Protein AF-0000000077553756 (afdb_homodimer)

pLDDT: mean 83.18, std 20.32, range [23.61, 98.69]

Radius of gyration: 22.31 Å; Cα contacts (8 Å, |Δi|>4): 656; chains: 2; bounding box: 44×64×52 Å

InterPro domains:
  IPR000182 GNAT domain [PF00583] (32-148)
  IPR000182 GNAT domain [PS51186] (8-175)
  IPR016181 Acyl-CoA N-acyltransferase [SSF55729] (8-174)
  IPR045141 N-alpha-acetyltransferase 60-like [PTHR14744] (10-168)

Sequence (386 aa):
MGSADFPMIIRPLEIKDVEQIKSLSDTVFPIRYPADYFADCIKSEEYLSLAIFDQLNLLGFIFVIKKYRSPLTPNSSDFEELAQAKEYRPPYISTIGIRPSHQGRGLGAFLISQAKHILFLNDDPKFIYLHVMTANENAIRFYERIGFQKYRKVKNYYQGCSIYPDAYIMIKPFKKRENIDINELKSNKENWIMGSADFPMIIRPLEIKDVEQIKSLSDTVFPIRYPADYFADCIKSEEYLSLAIFDQLNLLGFIFVIKKYRSPLTPNSSDFEELAQAKEYRPPYISTIGIRPSHQGRGLGAFLISQAKHILFLNDDPKFIYLHVMTANENAIRFYERIGFQKYRKVKNYYQGCSIYPDAYIMIKPFKKRENIDINELKSNKENWI

Foldseek 3Di:
DPPQQPPKDKDFDDLVCLVLVQVQCVVFPLDHDDSVVVNVQSPDPQKTKMFMGGPDHTFKMWIKRLFAQDPDDCPQPVCNVVNPPNPGGHMETPDIGGRPVCPPVCRRVVNVVVVVVVSVVVDDHFKYKYKDQPPPVVVVVVCVVSAKDFDDKDPQCQPPRDPRRIITIIMHGDDPPPPPVPVVVVVVVVVVD/DPPQQPPKDKDFDDLVCLVLVQVQCVVFPLDHDDSVVVNVQSPDPQKTKMFMGGPPHTFKMWIKRLFAQDPDDCPQPVCNVVNPPNPGGHMETPDIGGRPVCPPVCRRVVNVVVVVVVSVVVDDHFKYKYKDQPPPVVVVVVCVVSAKDFDDKDPQCQPPRDPRRIITIIMHGDPPPPPPVPVVVVVVVVVVD

Secondary structure (DSSP, 8-state):
--GGG-SEEEE---GGGHHHHHHHHHHH-SS---HHHHHHHHH-TTEEEEEEE-SSSEEEEEEEESS------TT-STTHHHHT-TT----EEEEEEE-GGGTTSSHHHHHHHHHHHHHHHH---SEEEEEEETT-HHHHHHHHHTT-EEEEEETTTTTTT-SS--EEEEEEE--------HHHHHHHTTTT-/--GGG-SEEEE---GGGHHHHHHHHHHH-SS---HHHHHHHHH-TTEEEEEEE-SSSEEEEEEEESS------TT-STTHHHHT-TT----EEEEEEE-GGGTTSSHHHHHHHHHHHHHHHH---SEEEEEEETT-HHHHHHHHHTT-EEEEEETTTTTTT-SS--EEEEEEE--------HHHHHHTTTTT-

Organism: Bursaphelenchus xylophilus (NCBI:txid6326)

Structure (mmCIF, N/CA/C/O backbone):
data_AF-0000000077553756-model_v1
#
loop_
_entity.id
_entity.type
_entity.pdbx_description
1 polymer 'N-alpha-acetyltransferase 60'
#
loop_
_atom_site.group_PDB
_atom_site.id
_atom_site.type_symbol
_atom_site.label_atom_id
_atom_site.label_alt_id
_atom_site.label_comp_id
_atom_site.label_asym_id
_atom_site.label_entity_id
_atom_site.label_seq_id
_atom_site.pdbx_PDB_ins_code
_atom_site.Cartn_x
_atom_site.Cartn_y
_atom_site.Cartn_z
_atom_site.occupancy
_atom_site.B_iso_or_equiv
_atom_site.auth_seq_id
_atom_site.auth_comp_id
_atom_site.auth_asym_id
_atom_site.auth_atom_id
_atom_site.pdbx_PDB_model_num
ATOM 1 N N . MET A 1 1 ? -9.141 -1.055 17.453 1 28.28 1 MET A N 1
ATOM 2 C CA . MET A 1 1 ? -8.086 -1.749 16.719 1 28.28 1 MET A CA 1
ATOM 3 C C . MET A 1 1 ? -7.078 -0.759 16.156 1 28.28 1 MET A C 1
ATOM 5 O O . MET A 1 1 ? -7.297 -0.187 15.086 1 28.28 1 MET A O 1
ATOM 9 N N . GLY A 1 2 ? -6.539 0.175 16.969 1 43.72 2 GLY A N 1
ATOM 10 C CA . GLY 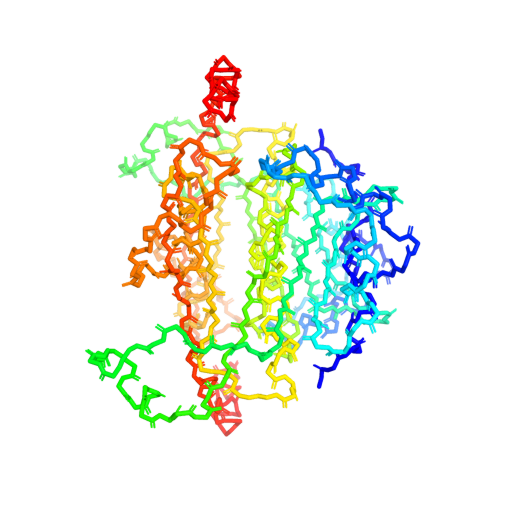A 1 2 ? -5.734 1.204 17.609 1 43.72 2 GLY A CA 1
ATOM 11 C C . GLY A 1 2 ? -4.254 1.079 17.312 1 43.72 2 GLY A C 1
ATOM 12 O O . GLY A 1 2 ? -3.842 0.181 16.578 1 43.72 2 GLY A O 1
ATOM 13 N N . SER A 1 3 ? -3.314 1.636 18.031 1 58.66 3 SER A N 1
ATOM 14 C CA . SER A 1 3 ? -1.871 1.568 18.234 1 58.66 3 SER A CA 1
ATOM 15 C C . SER A 1 3 ? -1.388 0.123 18.281 1 58.66 3 SER A C 1
ATOM 17 O O . SER A 1 3 ? -0.186 -0.139 18.188 1 58.66 3 SER A O 1
ATOM 19 N N . ALA A 1 4 ? -2.422 -0.926 18.078 1 63.69 4 ALA A N 1
ATOM 20 C CA . ALA A 1 4 ? -2.006 -2.244 18.547 1 63.69 4 ALA A CA 1
ATOM 21 C C . ALA A 1 4 ? -1.317 -3.035 17.438 1 63.69 4 ALA A C 1
ATOM 23 O O . ALA A 1 4 ? -0.572 -3.979 17.719 1 63.69 4 ALA A O 1
ATOM 24 N N . ASP A 1 5 ? -1.387 -2.607 16.188 1 86.75 5 ASP A N 1
ATOM 25 C CA . ASP A 1 5 ? -0.789 -3.371 15.102 1 86.75 5 ASP A CA 1
ATOM 26 C C . ASP A 1 5 ? 0.667 -2.965 14.875 1 86.75 5 ASP A C 1
ATOM 28 O O . ASP A 1 5 ? 1.41 -3.656 14.18 1 86.75 5 ASP A O 1
ATOM 32 N N . PHE A 1 6 ? 0.958 -2.01 15.672 1 91.5 6 PHE A N 1
ATOM 33 C CA . PHE A 1 6 ? 2.293 -1.498 15.383 1 91.5 6 PHE A CA 1
ATOM 34 C C . PHE A 1 6 ? 3.271 -1.885 16.484 1 91.5 6 PHE A C 1
ATOM 36 O O . PHE A 1 6 ? 2.891 -1.996 17.641 1 91.5 6 PHE A O 1
ATOM 43 N N . PRO A 1 7 ? 4.398 -2.107 16.156 1 95.25 7 PRO A N 1
ATOM 44 C CA . PRO A 1 7 ? 5.012 -2 14.836 1 95.25 7 PRO A CA 1
ATOM 45 C C . PRO A 1 7 ? 4.613 -3.146 13.906 1 95.25 7 PRO A C 1
ATOM 47 O O . PRO A 1 7 ? 4.359 -4.262 14.367 1 95.25 7 PRO A O 1
ATOM 50 N N . MET A 1 8 ? 4.504 -2.857 12.617 1 96.88 8 MET A N 1
ATOM 51 C CA . MET A 1 8 ? 4.359 -3.871 11.57 1 96.88 8 MET A CA 1
ATOM 52 C C . MET A 1 8 ? 5.703 -4.176 10.914 1 96.88 8 MET A C 1
ATOM 54 O O . MET A 1 8 ? 6.496 -3.266 10.664 1 96.88 8 MET A O 1
ATOM 58 N N . ILE A 1 9 ? 5.93 -5.406 10.664 1 97 9 ILE A N 1
ATOM 59 C CA . ILE A 1 9 ? 7.191 -5.828 10.07 1 97 9 ILE A CA 1
ATOM 60 C C . ILE A 1 9 ? 6.922 -6.535 8.742 1 97 9 ILE A C 1
ATOM 62 O O . ILE A 1 9 ? 6.102 -7.453 8.68 1 97 9 ILE A O 1
ATOM 66 N N . ILE A 1 10 ? 7.527 -6.105 7.723 1 97.31 10 ILE A N 1
ATOM 67 C CA . ILE A 1 10 ? 7.484 -6.758 6.422 1 97.31 10 ILE A CA 1
ATOM 68 C C . ILE A 1 10 ? 8.828 -7.418 6.133 1 97.31 10 ILE A C 1
ATOM 70 O O . ILE A 1 10 ? 9.875 -6.762 6.168 1 97.31 10 ILE A O 1
ATOM 74 N N . ARG A 1 11 ? 8.812 -8.641 5.883 1 96.75 11 ARG A N 1
ATOM 75 C CA . ARG A 1 11 ? 10.047 -9.383 5.629 1 96.75 11 ARG A CA 1
ATOM 76 C C . ARG A 1 11 ? 9.766 -10.664 4.852 1 96.75 11 ARG A C 1
ATOM 78 O O . ARG A 1 11 ? 8.617 -11.117 4.789 1 96.75 11 ARG A O 1
ATOM 85 N N . PRO A 1 12 ? 10.812 -11.211 4.227 1 97.12 12 PRO A N 1
ATOM 86 C CA . PRO A 1 12 ? 10.641 -12.547 3.637 1 97.12 12 PRO A CA 1
ATOM 87 C C . PRO A 1 12 ? 10.203 -13.594 4.656 1 97.12 12 PRO A C 1
ATOM 89 O O . PRO A 1 12 ? 10.508 -13.461 5.848 1 97.12 12 PRO A O 1
ATOM 92 N N . LEU A 1 13 ? 9.492 -14.578 4.172 1 97.88 13 LEU A N 1
ATOM 93 C CA . LEU A 1 13 ? 9.047 -15.672 5.027 1 97.88 13 LEU A CA 1
ATOM 94 C C . LEU A 1 13 ? 10.211 -16.609 5.359 1 97.88 13 LEU A C 1
ATOM 96 O O . LEU A 1 13 ? 11.141 -16.766 4.562 1 97.88 13 LEU A O 1
ATOM 100 N N . GLU A 1 14 ? 10.164 -17.172 6.496 1 97.5 14 GLU A N 1
ATOM 101 C CA . GLU A 1 14 ? 11.117 -18.172 6.973 1 97.5 14 GLU A CA 1
ATOM 102 C C . GLU A 1 14 ? 10.406 -19.453 7.379 1 97.5 14 GLU A C 1
ATOM 104 O O . GLU A 1 14 ? 9.188 -19.469 7.59 1 97.5 14 GLU A O 1
ATOM 109 N N . ILE A 1 15 ? 11.172 -20.469 7.551 1 98.12 15 ILE A N 1
ATOM 110 C CA . ILE A 1 15 ? 10.609 -21.766 7.863 1 98.12 15 ILE A CA 1
ATOM 111 C C . ILE A 1 15 ? 9.828 -21.703 9.18 1 98.12 15 ILE A C 1
ATOM 113 O O . ILE A 1 15 ? 8.797 -22.359 9.336 1 98.12 15 ILE A O 1
ATOM 117 N N . LYS A 1 16 ? 10.203 -20.891 10.109 1 97.56 16 LYS A N 1
ATOM 118 C CA . LYS A 1 16 ? 9.555 -20.781 11.406 1 97.56 16 LYS A CA 1
ATOM 119 C C . LYS A 1 16 ? 8.156 -20.188 11.273 1 97.56 16 LYS A C 1
ATOM 121 O O . LYS A 1 16 ? 7.363 -20.234 12.219 1 97.56 16 LYS A O 1
ATOM 126 N N . ASP A 1 17 ? 7.828 -19.641 10.109 1 97.94 17 ASP A N 1
ATOM 127 C CA . ASP A 1 17 ? 6.547 -18.984 9.906 1 97.94 17 ASP A CA 1
ATOM 128 C C . ASP A 1 17 ? 5.5 -19.953 9.383 1 97.94 17 ASP A C 1
ATOM 130 O O . ASP A 1 17 ? 4.324 -19.594 9.258 1 97.94 17 ASP A O 1
ATOM 134 N N . VAL A 1 18 ? 5.855 -21.156 9.07 1 98.25 18 VAL A N 1
ATOM 135 C CA . VAL A 1 18 ? 5.043 -22.094 8.297 1 98.25 18 VAL A CA 1
ATOM 136 C C . VAL A 1 18 ? 3.727 -22.344 9.023 1 98.25 18 VAL A C 1
ATOM 138 O O . VAL A 1 18 ? 2.66 -22.375 8.406 1 98.25 18 VAL A O 1
ATOM 141 N N . GLU A 1 19 ? 3.773 -22.484 10.312 1 97.31 19 GLU A N 1
ATOM 142 C CA . GLU A 1 19 ? 2.559 -22.797 11.055 1 97.31 19 GLU A CA 1
ATOM 143 C C . GLU A 1 19 ? 1.556 -21.656 10.984 1 97.31 19 GLU A C 1
ATOM 145 O O . GLU A 1 19 ? 0.354 -21.875 10.828 1 97.31 19 GLU A O 1
ATOM 150 N N . GLN A 1 20 ? 2.012 -20.453 11.156 1 97.94 20 GLN A N 1
ATOM 151 C CA . GLN A 1 20 ? 1.122 -19.312 11.055 1 97.94 20 GLN A CA 1
ATOM 152 C C . GLN A 1 20 ? 0.555 -19.172 9.648 1 97.94 20 GLN A C 1
ATOM 154 O O . GLN A 1 20 ? -0.609 -18.797 9.477 1 97.94 20 GLN A O 1
ATOM 159 N N . ILE A 1 21 ? 1.366 -19.469 8.641 1 98.19 21 ILE A N 1
ATOM 160 C CA . ILE A 1 21 ? 0.914 -19.422 7.258 1 98.19 21 ILE A CA 1
ATOM 161 C C . ILE A 1 21 ? -0.203 -20.438 7.035 1 98.19 21 ILE A C 1
ATOM 163 O O . ILE A 1 21 ? -1.241 -20.109 6.453 1 98.19 21 ILE A O 1
ATOM 167 N N . LYS A 1 22 ? 0.059 -21.625 7.5 1 97.56 22 LYS A N 1
ATOM 168 C CA . LYS A 1 22 ? -0.935 -22.688 7.359 1 97.56 22 LYS A CA 1
ATOM 169 C C . LYS A 1 22 ? -2.254 -22.297 8.016 1 97.56 22 LYS A C 1
ATOM 171 O O . LYS A 1 22 ? -3.322 -22.453 7.426 1 97.56 22 LYS A O 1
ATOM 176 N N . SER A 1 23 ? -2.15 -21.812 9.211 1 96.75 23 SER A N 1
ATOM 177 C CA . SER A 1 23 ? -3.34 -21.406 9.945 1 96.75 23 SER A CA 1
ATOM 178 C C . SER A 1 23 ? -4.109 -20.328 9.195 1 96.75 23 SER A C 1
ATOM 180 O O . SER A 1 23 ? -5.332 -20.406 9.062 1 96.75 23 SER A O 1
ATOM 182 N N . LEU A 1 24 ? -3.424 -19.344 8.695 1 97.31 24 LEU A N 1
ATOM 183 C CA . LEU A 1 24 ? -4.066 -18.266 7.949 1 97.31 24 LEU A CA 1
ATOM 184 C C . LEU A 1 24 ? -4.656 -18.781 6.641 1 97.31 24 LEU A C 1
ATOM 186 O O . LEU A 1 24 ? -5.785 -18.438 6.285 1 97.31 24 LEU A O 1
ATOM 190 N N . SER A 1 25 ? -3.879 -19.578 5.941 1 95.56 25 SER A N 1
ATOM 191 C CA . SER A 1 25 ? -4.348 -20.141 4.676 1 95.56 25 SER A CA 1
ATOM 192 C C . SER A 1 25 ? -5.645 -20.922 4.863 1 95.56 25 SER A C 1
ATOM 194 O O . SER A 1 25 ? -6.562 -20.812 4.047 1 95.56 25 SER A O 1
ATOM 196 N N . ASP A 1 26 ? -5.75 -21.641 5.961 1 94.5 26 ASP A N 1
ATOM 197 C CA . ASP A 1 26 ? -6.941 -22.422 6.266 1 94.5 26 ASP A CA 1
ATOM 198 C C . ASP A 1 26 ? -8.148 -21.516 6.488 1 94.5 26 ASP A C 1
ATOM 200 O O . ASP A 1 26 ? -9.289 -21.938 6.277 1 94.5 26 ASP A O 1
ATOM 204 N N . THR A 1 27 ? -7.879 -20.344 6.906 1 92.62 27 THR A N 1
ATOM 205 C CA . THR A 1 27 ? -8.938 -19.391 7.207 1 92.62 27 THR A CA 1
ATOM 206 C C . THR A 1 27 ? -9.391 -18.672 5.941 1 92.62 27 THR A C 1
ATOM 208 O O . THR A 1 27 ? -10.586 -18.422 5.762 1 92.62 27 THR A O 1
ATOM 211 N N . VAL A 1 28 ? -8.492 -18.438 5 1 92.06 28 VAL A N 1
ATOM 212 C CA . VAL A 1 28 ? -8.82 -17.469 3.949 1 92.06 28 VAL A CA 1
ATOM 213 C C . VAL A 1 28 ? -8.992 -18.203 2.619 1 92.06 28 VAL A C 1
ATOM 215 O O . VAL A 1 28 ? -9.602 -17.672 1.688 1 92.06 28 VAL A O 1
ATOM 218 N N . PHE A 1 29 ? -8.438 -19.375 2.492 1 87.88 29 PHE A N 1
ATOM 219 C CA . PHE A 1 29 ? -8.523 -20.094 1.221 1 87.88 29 PHE A CA 1
ATOM 220 C C . PHE A 1 29 ? -9.555 -21.203 1.29 1 87.88 29 PHE A C 1
ATOM 222 O O . PHE A 1 29 ? -9.703 -21.859 2.326 1 87.88 29 PHE A O 1
ATOM 229 N N . PRO A 1 30 ? -10.141 -21.422 0.174 1 80.19 30 PRO A N 1
ATOM 230 C CA . PRO A 1 30 ? -11.094 -22.531 0.132 1 80.19 30 PRO A CA 1
ATOM 231 C C . PRO A 1 30 ? -10.398 -23.891 0.057 1 80.19 30 PRO A C 1
ATOM 233 O O . PRO A 1 30 ? -11.008 -24.922 0.378 1 80.19 30 PRO A O 1
ATOM 236 N N . ILE A 1 31 ? -9.258 -23.906 -0.399 1 78.62 31 ILE A N 1
ATOM 237 C CA . ILE A 1 31 ? -8.469 -25.125 -0.526 1 78.62 31 ILE A CA 1
ATOM 238 C C . ILE A 1 31 ? -7.477 -25.219 0.632 1 78.62 31 ILE A C 1
ATOM 240 O O . ILE A 1 31 ? -6.848 -24.234 1.007 1 78.62 31 ILE A O 1
ATOM 244 N N . ARG A 1 32 ? -7.312 -26.406 1.121 1 85.88 32 ARG A N 1
ATOM 245 C CA . ARG A 1 32 ? -6.371 -26.641 2.211 1 85.88 32 ARG A CA 1
ATOM 246 C C . ARG A 1 32 ? -5.016 -27.094 1.676 1 85.88 32 ARG A C 1
ATOM 248 O O . ARG A 1 32 ? -4.938 -28.062 0.917 1 85.88 32 ARG A O 1
ATOM 255 N N . TYR A 1 33 ? -4.062 -26.422 2.066 1 89.44 33 TYR A N 1
ATOM 256 C CA . TYR A 1 33 ? -2.691 -26.766 1.716 1 89.44 33 TYR A CA 1
ATOM 257 C C . TYR A 1 33 ? -1.971 -27.406 2.898 1 89.44 33 TYR A C 1
ATOM 259 O O . TYR A 1 33 ? -2.139 -26.969 4.043 1 89.44 33 TYR A O 1
ATOM 267 N N . PRO A 1 34 ? -1.256 -28.422 2.672 1 92.19 34 PRO A N 1
ATOM 268 C CA . PRO A 1 34 ? -0.443 -28.969 3.766 1 92.19 34 PRO A CA 1
ATOM 269 C C . PRO A 1 34 ? 0.722 -28.062 4.141 1 92.19 34 PRO A C 1
ATOM 271 O O . PRO A 1 34 ? 1.168 -27.25 3.322 1 92.19 34 PRO A O 1
ATOM 274 N N . ALA A 1 35 ? 1.219 -28.203 5.352 1 94.5 35 ALA A N 1
ATOM 275 C CA . ALA A 1 35 ? 2.324 -27.391 5.852 1 94.5 35 ALA A CA 1
ATOM 276 C C . ALA A 1 35 ? 3.566 -27.562 4.984 1 94.5 35 ALA A C 1
ATOM 278 O O . ALA A 1 35 ? 4.309 -26.609 4.754 1 94.5 35 ALA A O 1
ATOM 279 N N . ASP A 1 36 ? 3.766 -28.672 4.484 1 96.25 36 ASP A N 1
ATOM 280 C CA . ASP A 1 36 ? 4.945 -28.984 3.68 1 96.25 36 ASP A CA 1
ATOM 281 C C . ASP A 1 36 ? 4.949 -28.172 2.387 1 96.25 36 ASP A C 1
ATOM 283 O O . ASP A 1 36 ? 6.016 -27.812 1.875 1 96.25 36 ASP A O 1
ATOM 287 N N . TYR A 1 37 ? 3.809 -27.906 1.949 1 95.06 37 TYR A N 1
ATOM 288 C CA . TYR A 1 37 ? 3.701 -27.094 0.749 1 95.06 37 TYR A CA 1
ATOM 289 C C . TYR A 1 37 ? 4.367 -25.734 0.953 1 95.06 37 TYR A C 1
ATOM 291 O O . TYR A 1 37 ? 5.207 -25.328 0.148 1 95.06 37 TYR A O 1
ATOM 299 N N . PHE A 1 38 ? 4.047 -25.125 2.02 1 97.38 38 PHE A N 1
ATOM 300 C CA . PHE A 1 38 ? 4.57 -23.781 2.303 1 97.38 38 PHE A CA 1
ATOM 301 C C . PHE A 1 38 ? 6.055 -23.859 2.643 1 97.38 38 PHE A C 1
ATOM 303 O O . PHE A 1 38 ? 6.828 -22.984 2.25 1 97.38 38 PHE A O 1
ATOM 310 N N . ALA A 1 39 ? 6.434 -24.859 3.314 1 98 39 ALA A N 1
ATOM 311 C CA . ALA A 1 39 ? 7.852 -25.047 3.615 1 98 39 ALA A CA 1
ATOM 312 C C . ALA A 1 39 ? 8.664 -25.188 2.334 1 98 39 ALA A C 1
ATOM 314 O O . ALA A 1 39 ? 9.734 -24.594 2.203 1 98 39 ALA A O 1
ATOM 315 N N . ASP A 1 40 ? 8.156 -25.938 1.432 1 97.62 40 ASP A N 1
ATOM 316 C CA . ASP A 1 40 ? 8.828 -26.156 0.151 1 97.62 40 ASP A CA 1
ATOM 317 C C . ASP A 1 40 ? 8.914 -24.859 -0.644 1 97.62 40 ASP A C 1
ATOM 319 O O . ASP A 1 40 ? 9.945 -24.578 -1.265 1 97.62 40 ASP A O 1
ATOM 323 N N . CYS A 1 41 ? 7.887 -24.109 -0.618 1 97.31 41 CYS A N 1
ATOM 324 C CA . CYS A 1 41 ? 7.883 -22.828 -1.305 1 97.31 41 CYS A CA 1
ATOM 325 C C . CYS A 1 41 ? 8.945 -21.906 -0.732 1 97.31 41 CYS A C 1
ATOM 327 O O . CYS A 1 41 ? 9.656 -21.219 -1.48 1 97.31 41 CYS A O 1
ATOM 329 N N . ILE A 1 42 ? 9.078 -21.875 0.57 1 97.81 42 ILE A N 1
ATOM 330 C CA . ILE A 1 42 ? 10.008 -20.984 1.258 1 97.81 42 ILE A CA 1
ATOM 331 C C . ILE A 1 42 ? 11.445 -21.375 0.918 1 97.81 42 ILE A C 1
ATOM 333 O O . ILE A 1 42 ? 12.305 -20.516 0.718 1 97.81 42 ILE A O 1
ATOM 337 N N . LYS A 1 43 ? 11.672 -22.641 0.751 1 97 43 LYS A N 1
ATOM 338 C CA . LYS A 1 43 ? 13.016 -23.156 0.511 1 97 43 LYS A CA 1
ATOM 339 C C . LYS A 1 43 ? 13.406 -23 -0.957 1 97 43 LYS A C 1
ATOM 341 O O . LYS A 1 43 ? 14.594 -23 -1.292 1 97 43 LYS A O 1
ATOM 346 N N . SER A 1 44 ? 12.484 -22.922 -1.765 1 96.88 44 SER A N 1
ATOM 347 C CA . SER A 1 44 ? 12.727 -22.922 -3.203 1 96.88 44 SER A CA 1
ATOM 348 C C . SER A 1 44 ? 13.227 -21.562 -3.686 1 96.88 44 SER A C 1
ATOM 350 O O . SER A 1 44 ? 12.641 -20.531 -3.352 1 96.88 44 SER A O 1
ATOM 352 N N . GLU A 1 45 ? 14.141 -21.531 -4.516 1 94.44 45 GLU A N 1
ATOM 353 C CA . GLU A 1 45 ? 14.656 -20.297 -5.109 1 94.44 45 GLU A CA 1
ATOM 354 C C . GLU A 1 45 ? 13.734 -19.797 -6.211 1 94.44 45 GLU A C 1
ATOM 356 O O . GLU A 1 45 ? 13.867 -18.641 -6.656 1 94.44 45 GLU A O 1
ATOM 361 N N . GLU A 1 46 ? 12.875 -20.609 -6.594 1 96 46 GLU A N 1
ATOM 362 C CA . GLU A 1 46 ? 11.938 -20.234 -7.648 1 96 46 GLU A CA 1
ATOM 363 C C . GLU A 1 46 ? 10.867 -19.281 -7.121 1 96 46 GLU A C 1
ATOM 365 O O . GLU A 1 46 ? 10.211 -18.578 -7.898 1 96 46 GLU A O 1
ATOM 370 N N . TYR A 1 47 ? 10.766 -19.344 -5.809 1 97.19 47 TYR A N 1
ATOM 371 C CA . TYR A 1 47 ? 9.711 -18.547 -5.195 1 97.19 47 TYR A CA 1
ATOM 372 C C . TYR A 1 47 ? 10.273 -17.281 -4.562 1 97.19 47 TYR A C 1
ATOM 374 O O . TYR A 1 47 ? 11.398 -17.281 -4.055 1 97.19 47 TYR A O 1
ATOM 382 N N . LEU A 1 48 ? 9.469 -16.281 -4.684 1 96.31 48 LEU A N 1
ATOM 383 C CA . LEU A 1 48 ? 9.57 -15.086 -3.85 1 96.31 48 LEU A CA 1
ATOM 384 C C . LEU A 1 48 ? 8.445 -15.047 -2.822 1 96.31 48 LEU A C 1
ATOM 386 O O . LEU A 1 48 ? 7.285 -15.297 -3.154 1 96.31 48 LEU A O 1
ATOM 390 N N . SER A 1 49 ? 8.812 -14.812 -1.555 1 98 49 SER A N 1
ATOM 391 C CA . SER A 1 49 ? 7.789 -14.742 -0.521 1 98 49 SER A CA 1
ATOM 392 C C . SER A 1 49 ? 7.996 -13.523 0.379 1 98 49 SER A C 1
ATOM 394 O O . SER A 1 49 ? 9.133 -13.164 0.687 1 98 49 SER A O 1
ATOM 396 N N . LEU A 1 50 ? 6.938 -12.898 0.784 1 97.94 50 LEU A N 1
ATOM 397 C CA . LEU A 1 50 ? 6.902 -11.773 1.716 1 97.94 50 LEU A CA 1
ATOM 398 C C . LEU A 1 50 ? 5.727 -11.906 2.678 1 97.94 50 LEU A C 1
ATOM 400 O O . LEU A 1 50 ? 4.699 -12.484 2.332 1 97.94 50 LEU A O 1
ATOM 404 N N . ALA A 1 51 ? 5.945 -11.32 3.828 1 98.38 51 ALA A N 1
ATOM 405 C CA . ALA A 1 51 ? 4.879 -11.344 4.828 1 98.38 51 ALA A CA 1
ATOM 406 C C . ALA A 1 51 ? 4.852 -10.039 5.625 1 98.38 51 ALA A C 1
ATOM 408 O O . ALA A 1 51 ? 5.84 -9.305 5.656 1 98.38 51 ALA A O 1
ATOM 409 N N . ILE A 1 52 ? 3.736 -9.758 6.172 1 98.25 52 ILE A N 1
ATOM 410 C CA . ILE A 1 52 ? 3.529 -8.664 7.113 1 98.25 52 ILE A CA 1
ATOM 411 C C . ILE A 1 52 ? 3.113 -9.219 8.469 1 98.25 52 ILE A C 1
ATOM 413 O O . ILE A 1 52 ? 2.201 -10.047 8.562 1 98.25 52 ILE A O 1
ATOM 417 N N . PHE A 1 53 ? 3.816 -8.766 9.469 1 97.88 53 PHE A N 1
ATOM 418 C CA . PHE A 1 53 ? 3.545 -9.188 10.836 1 97.88 53 PHE A CA 1
ATOM 419 C C . PHE A 1 53 ? 3.213 -7.984 11.719 1 97.88 53 PHE A C 1
ATOM 421 O O . PHE A 1 53 ? 3.719 -6.887 11.484 1 97.88 53 PHE A O 1
ATOM 428 N N . ASP A 1 54 ? 2.332 -8.195 12.625 1 94.12 54 ASP A N 1
ATOM 429 C CA . ASP A 1 54 ? 2.398 -7.316 13.789 1 94.12 54 ASP A CA 1
ATOM 430 C C . ASP A 1 54 ? 3.338 -7.879 14.852 1 94.12 54 ASP A C 1
ATOM 432 O O . ASP A 1 54 ? 4.285 -8.602 14.531 1 94.12 54 ASP A O 1
ATOM 436 N N . GLN A 1 55 ? 3.291 -7.488 16.062 1 86.12 55 GLN A N 1
ATOM 437 C CA . GLN A 1 55 ? 4.242 -7.902 17.094 1 86.12 55 GLN A CA 1
ATOM 438 C C . GLN A 1 55 ? 4.227 -9.422 17.281 1 86.12 55 GLN A C 1
ATOM 440 O O . GLN A 1 55 ? 5.273 -10.039 17.469 1 86.12 55 GLN A O 1
ATOM 445 N N . LEU A 1 56 ? 3.15 -10.109 16.969 1 86.19 56 LEU A N 1
ATOM 446 C CA . LEU A 1 56 ? 3.051 -11.516 17.328 1 86.19 56 LEU A CA 1
ATOM 447 C C . LEU A 1 56 ? 2.441 -12.328 16.188 1 86.19 56 LEU A C 1
ATOM 449 O O . LEU A 1 56 ? 2.691 -13.531 16.078 1 86.19 56 LEU A O 1
ATOM 453 N N . ASN A 1 57 ? 1.785 -11.68 15.359 1 94.44 57 ASN A N 1
ATOM 454 C CA . ASN A 1 57 ? 0.923 -12.445 14.461 1 94.44 57 ASN A CA 1
ATOM 455 C C . ASN A 1 57 ? 1.224 -12.133 12.992 1 94.44 57 ASN A C 1
ATOM 457 O O . ASN A 1 57 ? 1.525 -10.984 12.648 1 94.44 57 ASN A O 1
ATOM 461 N N . LEU A 1 58 ? 1.078 -13.18 12.242 1 98 58 LEU A N 1
ATOM 462 C CA . LEU A 1 58 ? 1.07 -13.008 10.789 1 98 58 LEU A CA 1
ATOM 463 C C . LEU A 1 58 ? -0.224 -12.344 10.328 1 98 58 LEU A C 1
ATOM 465 O O . LEU A 1 58 ? -1.316 -12.844 10.602 1 98 58 LEU A O 1
ATOM 469 N N . LEU A 1 59 ? -0.1 -11.211 9.648 1 98.06 59 LEU A N 1
ATOM 470 C CA . LEU A 1 59 ? -1.268 -10.484 9.164 1 98.06 59 LEU A CA 1
ATOM 471 C C . LEU A 1 59 ? -1.571 -10.844 7.715 1 98.06 59 LEU A C 1
ATOM 473 O O . LEU A 1 59 ? -2.723 -10.773 7.281 1 98.06 59 LEU A O 1
ATOM 477 N N . GLY A 1 60 ? -0.577 -11.172 6.977 1 98.56 60 GLY A N 1
ATOM 478 C CA . GLY A 1 60 ? -0.723 -11.531 5.574 1 98.56 60 GLY A CA 1
ATOM 479 C C . GLY A 1 60 ? 0.575 -11.992 4.941 1 98.56 60 GLY A C 1
ATOM 480 O O . GLY A 1 60 ? 1.652 -11.797 5.504 1 98.56 60 GLY A O 1
ATOM 481 N N . PHE A 1 61 ? 0.448 -12.625 3.76 1 98.69 61 PHE A N 1
ATOM 482 C CA . PHE A 1 61 ? 1.617 -13.133 3.055 1 98.69 61 PHE A CA 1
ATOM 483 C C . PHE A 1 61 ? 1.345 -13.242 1.56 1 98.69 61 PHE A C 1
ATOM 485 O O . PHE A 1 61 ? 0.194 -13.164 1.126 1 98.69 61 PHE A O 1
ATOM 492 N N . ILE A 1 62 ? 2.443 -13.406 0.798 1 98.56 62 ILE A N 1
ATOM 493 C CA . ILE A 1 62 ? 2.348 -13.641 -0.639 1 98.56 62 ILE A CA 1
ATOM 494 C C . ILE A 1 62 ? 3.451 -14.602 -1.078 1 98.56 62 ILE A C 1
ATOM 496 O O . ILE A 1 62 ? 4.578 -14.523 -0.585 1 98.56 62 ILE A O 1
ATOM 500 N N . PHE A 1 63 ? 3.123 -15.5 -1.899 1 98.38 63 PHE A N 1
ATOM 501 C CA . PHE A 1 63 ? 4.07 -16.328 -2.646 1 98.38 63 PHE A CA 1
ATOM 502 C C . PHE A 1 63 ? 3.965 -16.047 -4.141 1 98.38 63 PHE A C 1
ATOM 504 O O . PHE A 1 63 ? 2.869 -16.047 -4.703 1 98.38 63 PHE A O 1
ATOM 511 N N . VAL A 1 64 ? 5.086 -15.812 -4.777 1 98.12 64 VAL A N 1
ATOM 512 C CA . VAL A 1 64 ? 5.172 -15.547 -6.211 1 98.12 64 VAL A CA 1
ATOM 513 C C . VAL A 1 64 ? 6.184 -16.5 -6.852 1 98.12 64 VAL A C 1
ATOM 515 O O . VAL A 1 64 ? 7.312 -16.625 -6.375 1 98.12 64 VAL A O 1
ATOM 518 N N . ILE A 1 65 ? 5.785 -17.219 -7.871 1 97.81 65 ILE A N 1
ATOM 519 C CA . ILE A 1 65 ? 6.746 -17.922 -8.703 1 97.81 65 ILE A CA 1
ATOM 520 C C . ILE A 1 65 ? 7.43 -16.953 -9.656 1 97.81 65 ILE A C 1
ATOM 522 O O . ILE A 1 65 ? 6.77 -16.312 -10.477 1 97.81 65 ILE A O 1
ATOM 526 N N . LYS A 1 66 ? 8.68 -16.859 -9.609 1 96.5 66 LYS A N 1
ATOM 527 C CA . LYS A 1 66 ? 9.422 -15.836 -10.328 1 96.5 66 LYS A CA 1
ATOM 528 C C . LYS A 1 66 ? 9.297 -16.016 -11.836 1 96.5 66 LYS A C 1
ATOM 530 O O . LYS A 1 66 ? 9.133 -15.047 -12.57 1 96.5 66 LYS A O 1
ATOM 535 N N . LYS A 1 67 ? 9.398 -17.188 -12.266 1 94.56 67 LYS A N 1
ATOM 536 C CA . LYS A 1 67 ? 9.273 -17.562 -13.672 1 94.56 67 LYS A CA 1
ATOM 537 C C . LYS A 1 67 ? 8.32 -18.734 -13.844 1 94.56 67 LYS A C 1
ATOM 539 O O . LYS A 1 67 ? 8.633 -19.859 -13.422 1 94.56 67 LYS A O 1
ATOM 544 N N . TYR A 1 68 ? 7.215 -18.438 -14.445 1 94.25 68 TYR A N 1
ATOM 545 C CA . TYR A 1 68 ? 6.195 -19.469 -14.641 1 94.25 68 TYR A CA 1
ATOM 546 C C . TYR A 1 68 ? 5.75 -19.516 -16.094 1 94.25 68 TYR A C 1
ATOM 548 O O . TYR A 1 68 ? 6.113 -18.641 -16.891 1 94.25 68 TYR A O 1
ATOM 556 N N . ARG A 1 69 ? 5.07 -20.547 -16.453 1 90.12 69 ARG A N 1
ATOM 557 C CA . ARG A 1 69 ? 4.57 -20.703 -17.812 1 90.12 69 ARG A CA 1
ATOM 558 C C . ARG A 1 69 ? 3.705 -19.5 -18.219 1 90.12 69 ARG A C 1
ATOM 560 O O . ARG A 1 69 ? 2.838 -19.078 -17.453 1 90.12 69 ARG A O 1
ATOM 567 N N . SER A 1 70 ? 3.869 -19.031 -19.375 1 87.88 70 SER A N 1
ATOM 568 C CA . SER A 1 70 ? 3.129 -17.859 -19.844 1 87.88 70 SER A CA 1
ATOM 569 C C . SER A 1 70 ? 1.675 -18.219 -20.141 1 87.88 70 SER A C 1
ATOM 571 O O . SER A 1 70 ? 1.392 -19.25 -20.75 1 87.88 70 SER A O 1
ATOM 573 N N . PRO A 1 71 ? 0.731 -17.359 -19.719 1 86.12 71 PRO A N 1
ATOM 574 C CA . PRO A 1 71 ? -0.682 -17.578 -20.031 1 86.12 71 PRO A CA 1
ATOM 575 C C . PRO A 1 71 ? -1.059 -17.109 -21.438 1 86.12 71 PRO A C 1
ATOM 577 O O . PRO A 1 71 ? -2.191 -17.312 -21.875 1 86.12 71 PRO A O 1
ATOM 580 N N . LEU A 1 72 ? -0.204 -16.406 -22.109 1 82.75 72 LEU A N 1
ATOM 581 C CA . LEU A 1 72 ? -0.515 -15.742 -23.375 1 82.75 72 LEU A CA 1
ATOM 582 C C . LEU A 1 72 ? -0.646 -16.766 -24.5 1 82.75 72 LEU A C 1
ATOM 584 O O . LEU A 1 72 ? 0.121 -17.719 -24.562 1 82.75 72 LEU A O 1
ATOM 588 N N . THR A 1 73 ? -1.673 -16.516 -25.25 1 75.5 73 THR A N 1
ATOM 589 C CA . THR A 1 73 ? -1.891 -17.297 -26.453 1 75.5 73 THR A CA 1
ATOM 590 C C . THR A 1 73 ? -1.412 -16.547 -27.688 1 75.5 73 THR A C 1
ATOM 592 O O . THR A 1 73 ? -1.305 -15.312 -27.672 1 75.5 73 THR A O 1
ATOM 595 N N . PRO A 1 74 ? -0.954 -17.172 -28.656 1 66.38 74 PRO A N 1
ATOM 596 C CA . PRO A 1 74 ? -0.456 -16.516 -29.875 1 66.38 74 PRO A CA 1
ATOM 597 C C . PRO A 1 74 ? -1.39 -15.414 -30.375 1 66.38 74 PRO A C 1
ATOM 599 O O . PRO A 1 74 ? -0.937 -14.445 -30.984 1 66.38 74 PRO A O 1
ATOM 602 N N . ASN A 1 75 ? -2.613 -15.32 -30.156 1 61.75 75 ASN A N 1
ATOM 603 C CA . ASN A 1 75 ? -3.553 -14.344 -30.703 1 61.75 75 ASN A CA 1
ATOM 604 C C . ASN A 1 75 ? -3.805 -13.203 -29.719 1 61.75 75 ASN A C 1
ATOM 606 O O . ASN A 1 75 ? -4.738 -12.422 -29.891 1 61.75 75 ASN A O 1
ATOM 610 N N . SER A 1 76 ? -2.898 -13.117 -28.766 1 61.53 76 SER A N 1
ATOM 611 C CA . SER A 1 76 ? -3.148 -12.086 -27.75 1 61.53 76 SER A CA 1
ATOM 612 C C . SER A 1 76 ? -2.611 -10.727 -28.203 1 61.53 76 SER A C 1
ATOM 614 O O . SER A 1 76 ? -1.418 -10.586 -28.484 1 61.53 76 SER A O 1
ATOM 616 N N . SER A 1 77 ? -3.461 -9.766 -28.547 1 58.69 77 SER A N 1
ATOM 617 C CA . SER A 1 77 ? -3.137 -8.484 -29.172 1 58.69 77 SER A CA 1
ATOM 618 C C . SER A 1 77 ? -2.354 -7.59 -28.219 1 58.69 77 SER A C 1
ATOM 620 O O . SER A 1 77 ? -1.399 -6.926 -28.625 1 58.69 77 SER A O 1
ATOM 622 N N . ASP A 1 78 ? -2.807 -7.5 -27.062 1 58.53 78 ASP A N 1
ATOM 623 C CA . ASP A 1 78 ? -2.273 -6.461 -26.188 1 58.53 78 ASP A CA 1
ATOM 624 C C . ASP A 1 78 ? -0.859 -6.805 -25.719 1 58.53 78 ASP A C 1
ATOM 626 O O . ASP A 1 78 ? -0.117 -5.93 -25.266 1 58.53 78 ASP A O 1
ATOM 630 N N . PHE A 1 79 ? -0.506 -8.031 -25.922 1 61.16 79 PHE A N 1
ATOM 631 C CA . PHE A 1 79 ? 0.831 -8.445 -25.516 1 61.16 79 PHE A CA 1
ATOM 632 C C . PHE A 1 79 ? 1.538 -9.18 -26.641 1 61.16 79 PHE A C 1
ATOM 634 O O . PHE A 1 79 ? 2.34 -10.086 -26.391 1 61.16 79 PHE A O 1
ATOM 641 N N . GLU A 1 80 ? 1.072 -8.75 -27.703 1 58.56 80 GLU A N 1
ATOM 642 C CA . GLU A 1 80 ? 1.503 -9.445 -28.922 1 58.56 80 GLU A CA 1
ATOM 643 C C . GLU A 1 80 ? 3.016 -9.648 -28.922 1 58.56 80 GLU A C 1
ATOM 645 O O . GLU A 1 80 ? 3.502 -10.727 -29.297 1 58.56 80 GLU A O 1
ATOM 650 N N . GLU A 1 81 ? 3.648 -8.531 -28.641 1 58.31 81 GLU A N 1
ATOM 651 C CA . GLU A 1 81 ? 5.102 -8.656 -28.703 1 58.31 81 GLU A CA 1
ATOM 652 C C . GLU A 1 81 ? 5.613 -9.695 -27.703 1 58.31 81 GLU A C 1
ATOM 654 O O . GLU A 1 81 ? 6.562 -10.422 -28 1 58.31 81 GLU A O 1
ATOM 659 N N . LEU A 1 82 ? 4.965 -9.742 -26.656 1 60.19 82 LEU A N 1
ATOM 660 C CA . LEU A 1 82 ? 5.422 -10.672 -25.625 1 60.19 82 LEU A CA 1
ATOM 661 C C . LEU A 1 82 ? 4.98 -12.094 -25.938 1 60.19 82 LEU A C 1
ATOM 663 O O . LEU A 1 82 ? 5.691 -13.055 -25.641 1 60.19 82 LEU A O 1
ATOM 667 N N . ALA A 1 83 ? 3.865 -12.094 -26.641 1 59.22 83 ALA A N 1
ATOM 668 C CA . ALA A 1 83 ? 3.334 -13.406 -26.984 1 59.22 83 ALA A CA 1
ATOM 669 C C . ALA A 1 83 ? 4.277 -14.141 -27.938 1 59.22 83 ALA A C 1
ATOM 671 O O . ALA A 1 83 ? 4.355 -15.375 -27.906 1 59.22 83 ALA A O 1
ATOM 672 N N . GLN A 1 84 ? 4.969 -13.258 -28.578 1 56.75 84 GLN A N 1
ATOM 673 C CA . GLN A 1 84 ? 5.812 -13.898 -29.578 1 56.75 84 GLN A CA 1
ATOM 674 C C . GLN A 1 84 ? 7.062 -14.5 -28.938 1 56.75 84 GLN A C 1
ATOM 676 O O . GLN A 1 84 ? 7.691 -15.391 -29.516 1 56.75 84 GLN A O 1
ATOM 681 N N . ALA A 1 85 ? 7.211 -14.023 -27.719 1 59.94 85 ALA A N 1
ATOM 682 C CA . ALA A 1 85 ? 8.422 -14.641 -27.188 1 59.94 85 ALA A CA 1
ATOM 683 C C . ALA A 1 85 ? 8.102 -15.93 -26.438 1 59.94 85 ALA A C 1
ATOM 685 O O . ALA A 1 85 ? 7.684 -15.891 -25.281 1 59.94 85 ALA A O 1
ATOM 686 N N . LYS A 1 86 ? 8.141 -17.094 -27.125 1 60.84 86 LYS A N 1
ATOM 687 C CA . LYS A 1 86 ? 7.902 -18.453 -26.641 1 60.84 86 LYS A CA 1
ATOM 688 C C . LYS A 1 86 ? 8.68 -18.703 -25.344 1 60.84 86 LYS A C 1
ATOM 690 O O . LYS A 1 86 ? 8.281 -19.547 -24.531 1 60.84 86 LYS A O 1
ATOM 695 N N . GLU A 1 87 ? 9.602 -17.844 -25.016 1 75.62 87 GLU A N 1
ATOM 696 C CA . GLU A 1 87 ? 10.523 -18.172 -23.922 1 75.62 87 GLU A CA 1
ATOM 697 C C . GLU A 1 87 ? 10.281 -17.266 -22.719 1 75.62 87 GLU A C 1
ATOM 699 O O . GLU A 1 87 ? 10.82 -17.516 -21.641 1 75.62 87 GLU A O 1
ATOM 704 N N . TYR A 1 88 ? 9.25 -16.438 -23 1 82.62 88 TYR A N 1
ATOM 705 C CA . TYR A 1 88 ? 9.078 -15.523 -21.875 1 82.62 88 TYR A CA 1
ATOM 706 C C . TYR A 1 88 ? 8.297 -16.188 -20.75 1 82.62 88 TYR A C 1
ATOM 708 O O . TYR A 1 88 ? 7.23 -16.766 -20.984 1 82.62 88 TYR A O 1
ATOM 716 N N . ARG A 1 89 ? 8.844 -16.219 -19.531 1 90.12 89 ARG A N 1
ATOM 717 C CA . ARG A 1 89 ? 8.203 -16.75 -18.328 1 90.12 89 ARG A CA 1
ATOM 718 C C . ARG A 1 89 ? 7.934 -15.633 -17.328 1 90.12 89 ARG A C 1
ATOM 720 O O . ARG A 1 89 ? 8.852 -15.18 -16.641 1 90.12 89 ARG A O 1
ATOM 727 N N . PRO A 1 90 ? 6.684 -15.25 -17.297 1 93.06 90 PRO A N 1
ATOM 728 C CA . PRO A 1 90 ? 6.344 -14.164 -16.375 1 93.06 90 PRO A CA 1
ATOM 729 C C . PRO A 1 90 ? 6.207 -14.633 -14.93 1 93.06 90 PRO A C 1
ATOM 731 O O . PRO A 1 90 ? 6.004 -15.82 -14.68 1 93.06 90 PRO A O 1
ATOM 734 N N . PRO A 1 91 ? 6.367 -13.672 -14.016 1 96.12 91 PRO A N 1
ATOM 735 C CA . PRO A 1 91 ? 6.039 -14.016 -12.633 1 96.12 91 PRO A CA 1
ATOM 736 C C . PRO A 1 91 ? 4.559 -14.344 -12.438 1 96.12 91 PRO A C 1
ATOM 738 O O . PRO A 1 91 ? 3.709 -13.82 -13.156 1 96.12 91 PRO A O 1
ATOM 741 N N . TYR A 1 92 ? 4.316 -15.227 -11.422 1 97.75 92 TYR A N 1
ATOM 742 C CA . TYR A 1 92 ? 2.984 -15.75 -11.148 1 97.75 92 TYR A CA 1
ATOM 743 C C . TYR A 1 92 ? 2.68 -15.711 -9.656 1 97.75 92 TYR A C 1
ATOM 745 O O . TYR A 1 92 ? 3.428 -16.266 -8.844 1 97.75 92 TYR A O 1
ATOM 753 N N . ILE A 1 93 ? 1.632 -15 -9.297 1 98.12 93 ILE A N 1
ATOM 754 C CA . ILE A 1 93 ? 1.2 -15.023 -7.906 1 98.12 93 ILE A CA 1
ATOM 755 C C . ILE A 1 93 ? 0.503 -16.344 -7.605 1 98.12 93 ILE A C 1
ATOM 757 O O . ILE A 1 93 ? -0.622 -16.578 -8.055 1 98.12 93 ILE A O 1
ATOM 761 N N . SER A 1 94 ? 1.139 -17.156 -6.816 1 96.5 94 SER A N 1
ATOM 762 C CA . SER A 1 94 ? 0.594 -18.453 -6.469 1 96.5 94 SER A CA 1
ATOM 763 C C . SER A 1 94 ? -0.449 -18.344 -5.359 1 96.5 94 SER A C 1
ATOM 765 O O . SER A 1 94 ? -1.552 -18.891 -5.484 1 96.5 94 SER A O 1
ATOM 767 N N . THR A 1 95 ? -0.079 -17.688 -4.293 1 95.94 95 THR A N 1
ATOM 768 C CA . THR A 1 95 ? -0.998 -17.469 -3.178 1 95.94 95 THR A CA 1
ATOM 769 C C . THR A 1 95 ? -0.771 -16.109 -2.535 1 95.94 95 THR A C 1
ATOM 771 O O . THR A 1 95 ? 0.362 -15.625 -2.477 1 95.94 95 THR A O 1
ATOM 774 N N . ILE A 1 96 ? -1.794 -15.531 -2.109 1 97.69 96 ILE A N 1
ATOM 775 C CA . ILE A 1 96 ? -1.776 -14.32 -1.298 1 97.69 96 ILE A CA 1
ATOM 776 C C . ILE A 1 96 ? -2.953 -14.328 -0.326 1 97.69 96 ILE A C 1
ATOM 778 O O . ILE A 1 96 ? -4.086 -14.625 -0.716 1 97.69 96 ILE A O 1
ATOM 782 N N . GLY A 1 97 ? -2.639 -14.148 0.901 1 97.31 97 GLY A N 1
ATOM 783 C CA . GLY A 1 97 ? -3.668 -14.141 1.928 1 97.31 97 GLY A CA 1
ATOM 784 C C . GLY A 1 97 ? -3.465 -13.047 2.963 1 97.31 97 GLY A C 1
ATOM 785 O O . GLY A 1 97 ? -2.334 -12.781 3.379 1 97.31 97 GLY A O 1
ATOM 786 N N . ILE A 1 98 ? -4.516 -12.375 3.322 1 97.81 98 ILE A N 1
ATOM 787 C CA . ILE A 1 98 ? -4.547 -11.367 4.375 1 97.81 98 ILE A CA 1
ATOM 788 C C . ILE A 1 98 ? -5.578 -11.758 5.434 1 97.81 98 ILE A C 1
ATOM 790 O O . ILE A 1 98 ? -6.68 -12.195 5.102 1 97.81 98 ILE A O 1
ATOM 794 N N . ARG A 1 99 ? -5.215 -11.602 6.668 1 96.69 99 ARG A N 1
ATOM 795 C CA . ARG A 1 99 ? -6.172 -11.859 7.738 1 96.69 99 ARG A CA 1
ATOM 796 C C . ARG A 1 99 ? -7.465 -11.078 7.52 1 96.69 99 ARG A C 1
ATOM 798 O O . ARG A 1 99 ? -7.426 -9.883 7.207 1 96.69 99 ARG A O 1
ATOM 805 N N . PRO A 1 100 ? -8.617 -11.742 7.688 1 94.69 100 PRO A N 1
ATOM 806 C CA . PRO A 1 100 ? -9.898 -11.094 7.406 1 94.69 100 PRO A CA 1
ATOM 807 C C . PRO A 1 100 ? -10.062 -9.773 8.156 1 94.69 100 PRO A C 1
ATOM 809 O O . PRO A 1 100 ? -10.531 -8.781 7.578 1 94.69 100 PRO A O 1
ATOM 812 N N . SER A 1 101 ? -9.641 -9.695 9.383 1 92.81 101 SER A N 1
ATOM 813 C CA . SER A 1 101 ? -9.781 -8.5 10.211 1 92.81 101 SER A CA 1
ATOM 814 C C . SER A 1 101 ? -8.914 -7.363 9.688 1 92.81 101 SER A C 1
ATOM 816 O O . SER A 1 101 ? -9.078 -6.211 10.102 1 92.81 101 SER A O 1
ATOM 818 N N . HIS A 1 102 ? -7.988 -7.676 8.789 1 94.31 102 HIS A N 1
ATOM 819 C CA . HIS A 1 102 ? -7.043 -6.672 8.32 1 94.31 102 HIS A CA 1
ATOM 820 C C . HIS A 1 102 ? -7.195 -6.418 6.824 1 94.31 102 HIS A C 1
ATOM 822 O O . HIS A 1 102 ? -6.355 -5.754 6.215 1 94.31 102 HIS A O 1
ATOM 828 N N . GLN A 1 103 ? -8.211 -6.992 6.234 1 93.94 103 GLN A N 1
ATOM 829 C CA . GLN A 1 103 ? -8.469 -6.754 4.816 1 93.94 103 GLN A CA 1
ATOM 830 C C . GLN A 1 103 ? -9.031 -5.355 4.586 1 93.94 103 GLN A C 1
ATOM 832 O O . GLN A 1 103 ? -9.578 -4.738 5.508 1 93.94 103 GLN A O 1
ATOM 837 N N . GLY A 1 104 ? -8.758 -4.809 3.385 1 91.38 104 GLY A N 1
ATOM 838 C CA . GLY A 1 104 ? -9.25 -3.477 3.059 1 91.38 104 GLY A CA 1
ATOM 839 C C . GLY A 1 104 ? -8.367 -2.367 3.596 1 91.38 104 GLY A C 1
ATOM 840 O O . GLY A 1 104 ? -8.719 -1.19 3.523 1 91.38 104 GLY A O 1
ATOM 841 N N . ARG A 1 105 ? -7.203 -2.75 4.086 1 92.88 105 ARG A N 1
ATOM 842 C CA . ARG A 1 105 ? -6.293 -1.776 4.684 1 92.88 105 ARG A CA 1
ATOM 843 C C . ARG A 1 105 ? -5.078 -1.548 3.793 1 92.88 105 ARG A C 1
ATOM 845 O O . ARG A 1 105 ? -4.113 -0.902 4.207 1 92.88 105 ARG A O 1
ATOM 852 N N . GLY A 1 106 ? -5.066 -2.162 2.666 1 95.5 106 GLY A N 1
ATOM 853 C CA . GLY A 1 106 ? -3.992 -1.933 1.713 1 95.5 106 GLY A CA 1
ATOM 854 C C . GLY A 1 106 ? -2.826 -2.889 1.885 1 95.5 106 GLY A C 1
ATOM 855 O O . GLY A 1 106 ? -1.807 -2.762 1.204 1 95.5 106 GLY A O 1
ATOM 856 N N . LEU A 1 107 ? -2.92 -3.891 2.77 1 97.44 107 LEU A N 1
ATOM 857 C CA . LEU A 1 107 ? -1.82 -4.812 3.033 1 97.44 107 LEU A CA 1
ATOM 858 C C . LEU A 1 107 ? -1.508 -5.652 1.799 1 97.44 107 LEU A C 1
ATOM 860 O O . LEU A 1 107 ? -0.34 -5.828 1.442 1 97.44 107 LEU A O 1
ATOM 864 N N . GLY A 1 108 ? -2.539 -6.164 1.152 1 97.94 108 GLY A N 1
ATOM 865 C CA . GLY A 1 108 ? -2.346 -6.977 -0.04 1 97.94 108 GLY A CA 1
ATOM 866 C C . GLY A 1 108 ? -1.673 -6.223 -1.171 1 97.94 108 GLY A C 1
ATOM 867 O O . GLY A 1 108 ? -0.714 -6.715 -1.77 1 97.94 108 GLY A O 1
ATOM 868 N N . ALA A 1 109 ? -2.211 -5.055 -1.421 1 97 109 ALA A N 1
ATOM 869 C CA . ALA A 1 109 ? -1.64 -4.211 -2.467 1 97 109 ALA A CA 1
ATOM 870 C C . ALA A 1 109 ? -0.172 -3.904 -2.186 1 97 109 ALA A C 1
ATOM 872 O O . ALA A 1 109 ? 0.653 -3.889 -3.102 1 97 109 ALA A O 1
ATOM 873 N N . PHE A 1 110 ? 0.094 -3.666 -0.958 1 97.81 110 PHE A N 1
ATOM 874 C CA . PHE A 1 110 ? 1.461 -3.342 -0.569 1 97.81 110 PHE A CA 1
ATOM 875 C C . PHE A 1 110 ? 2.383 -4.535 -0.791 1 97.81 110 PHE A C 1
ATOM 877 O O . PHE A 1 110 ? 3.488 -4.383 -1.315 1 97.81 110 PHE A O 1
ATOM 884 N N . LEU A 1 111 ? 1.99 -5.746 -0.398 1 98.06 111 LEU A N 1
ATOM 885 C CA . LEU A 1 111 ? 2.781 -6.953 -0.613 1 98.06 111 LEU A CA 1
ATOM 886 C C . LEU A 1 111 ? 3.072 -7.152 -2.096 1 98.06 111 LEU A C 1
ATOM 888 O O . LEU A 1 111 ? 4.203 -7.469 -2.473 1 98.06 111 LEU A O 1
ATOM 892 N N . ILE A 1 112 ? 2.072 -6.934 -2.947 1 97.38 112 ILE A N 1
ATOM 893 C CA . ILE A 1 112 ? 2.236 -7.113 -4.387 1 97.38 112 ILE A CA 1
ATOM 894 C C . ILE A 1 112 ? 3.232 -6.086 -4.922 1 97.38 112 ILE A C 1
ATOM 896 O O . ILE A 1 112 ? 4.102 -6.418 -5.734 1 97.38 112 ILE A O 1
ATOM 900 N N . SER A 1 113 ? 3.133 -4.867 -4.488 1 95.69 113 SER A N 1
ATOM 901 C CA . SER A 1 113 ? 4.035 -3.814 -4.941 1 95.69 113 SER A CA 1
ATOM 902 C C . SER A 1 113 ? 5.477 -4.113 -4.551 1 95.69 113 SER A C 1
ATOM 904 O O . SER A 1 113 ? 6.398 -3.9 -5.34 1 95.69 113 SER A O 1
ATOM 906 N N . GLN A 1 114 ? 5.652 -4.539 -3.291 1 95.75 114 GLN A N 1
ATOM 907 C CA . GLN A 1 114 ? 7 -4.875 -2.85 1 95.75 114 GLN A CA 1
ATOM 908 C C . GLN A 1 114 ? 7.547 -6.078 -3.611 1 95.75 114 GLN A C 1
ATOM 910 O O . GLN A 1 114 ? 8.734 -6.125 -3.941 1 95.75 114 GLN A O 1
ATOM 915 N N . ALA A 1 115 ? 6.688 -7.09 -3.844 1 95.38 115 ALA A N 1
ATOM 916 C CA . ALA A 1 115 ? 7.105 -8.242 -4.645 1 95.38 115 ALA A CA 1
ATOM 917 C C . ALA A 1 115 ? 7.555 -7.805 -6.035 1 95.38 115 ALA A C 1
ATOM 919 O O . ALA A 1 115 ? 8.578 -8.281 -6.543 1 95.38 115 ALA A O 1
ATOM 920 N N . LYS A 1 116 ? 6.773 -6.922 -6.621 1 93.62 116 LYS A N 1
ATOM 921 C CA . LYS A 1 116 ? 7.121 -6.387 -7.934 1 93.62 116 LYS A CA 1
ATOM 922 C C . LYS A 1 116 ? 8.508 -5.742 -7.914 1 93.62 116 LYS A C 1
ATOM 924 O O . LYS A 1 116 ? 9.312 -5.969 -8.82 1 93.62 116 LYS A O 1
ATOM 929 N N . HIS A 1 117 ? 8.719 -4.957 -6.953 1 92.12 117 HIS A N 1
ATOM 930 C CA . HIS A 1 117 ? 10.008 -4.285 -6.848 1 92.12 117 HIS A CA 1
ATOM 931 C C . HIS A 1 117 ? 11.156 -5.293 -6.793 1 92.12 117 HIS A C 1
ATOM 933 O O . HIS A 1 117 ? 12.172 -5.121 -7.473 1 92.12 117 HIS A O 1
ATOM 939 N N . ILE A 1 118 ? 11.008 -6.332 -6.008 1 92.69 118 ILE A N 1
ATOM 940 C CA . ILE A 1 118 ? 12.039 -7.352 -5.867 1 92.69 118 ILE A CA 1
ATOM 941 C C . ILE A 1 118 ? 12.266 -8.047 -7.207 1 92.69 118 ILE A C 1
ATOM 943 O O . ILE A 1 118 ? 13.406 -8.312 -7.598 1 92.69 118 ILE A O 1
ATOM 947 N N . LEU A 1 119 ? 11.172 -8.336 -7.883 1 92.12 119 LEU A N 1
ATOM 948 C CA . LEU A 1 119 ? 11.25 -9.008 -9.18 1 92.12 119 LEU A CA 1
ATOM 949 C C . LEU A 1 119 ? 12.047 -8.172 -10.172 1 92.12 119 LEU A C 1
ATOM 951 O O . LEU A 1 119 ? 12.805 -8.719 -10.977 1 92.12 119 LEU A O 1
ATOM 955 N N . PHE A 1 120 ? 11.938 -6.898 -10.117 1 88.75 120 PHE A N 1
ATOM 956 C CA . PHE A 1 120 ? 12.57 -5.988 -11.062 1 88.75 120 PHE A CA 1
ATOM 957 C C . PHE A 1 120 ? 14.062 -5.863 -10.781 1 88.75 120 PHE A C 1
ATOM 959 O O . PHE A 1 120 ? 14.828 -5.434 -11.641 1 88.75 120 PHE A O 1
ATOM 966 N N . LEU A 1 121 ? 14.453 -6.176 -9.562 1 84.69 121 LEU A N 1
ATOM 967 C CA . LEU A 1 121 ? 15.867 -6.102 -9.219 1 84.69 121 LEU A CA 1
ATOM 968 C C . LEU A 1 121 ? 16.672 -7.117 -10.016 1 84.69 121 LEU A C 1
ATOM 970 O O . LEU A 1 121 ? 17.859 -6.898 -10.289 1 84.69 121 LEU A O 1
ATOM 974 N N . ASN A 1 122 ? 16.031 -8.195 -10.367 1 80.62 122 ASN A N 1
ATOM 975 C CA . ASN A 1 122 ? 16.797 -9.281 -10.961 1 80.62 122 ASN A CA 1
ATOM 976 C C . ASN A 1 122 ? 16.375 -9.555 -12.398 1 80.62 122 ASN A C 1
ATOM 978 O O . ASN A 1 122 ? 17.016 -10.312 -13.109 1 80.62 122 ASN A O 1
ATOM 982 N N . ASP A 1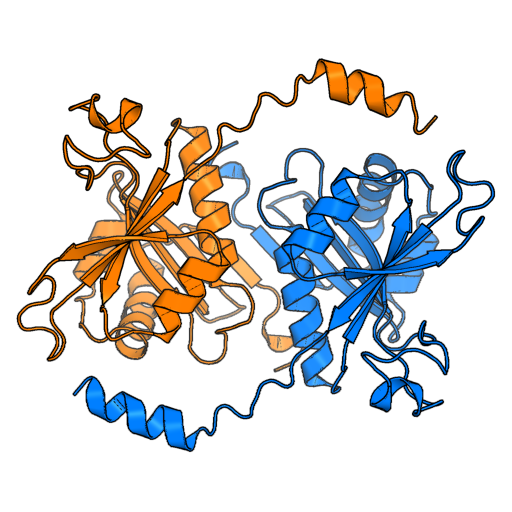 123 ? 15.25 -9.016 -12.727 1 84.56 123 ASP A N 1
ATOM 983 C CA . ASP A 1 123 ? 14.688 -9.281 -14.047 1 84.56 123 ASP A CA 1
ATOM 984 C C . ASP A 1 123 ? 13.969 -8.047 -14.594 1 84.56 123 ASP A C 1
ATOM 986 O O . ASP A 1 123 ? 14.117 -6.945 -14.055 1 84.56 123 ASP A O 1
ATOM 990 N N . ASP A 1 124 ? 13.359 -8.219 -15.766 1 83.06 124 ASP A N 1
ATOM 991 C CA . ASP A 1 124 ? 12.531 -7.188 -16.391 1 83.06 124 ASP A CA 1
ATOM 992 C C . ASP A 1 124 ? 11.18 -7.754 -16.828 1 83.06 124 ASP A C 1
ATOM 994 O O . ASP A 1 124 ? 10.883 -7.809 -18.016 1 83.06 124 ASP A O 1
ATOM 998 N N . PRO A 1 125 ? 10.508 -8.18 -15.797 1 87.81 125 PRO A N 1
ATOM 999 C CA . PRO A 1 125 ? 9.211 -8.742 -16.156 1 87.81 125 PRO A CA 1
ATOM 1000 C C . PRO A 1 125 ? 8.289 -7.723 -16.828 1 87.81 125 PRO A C 1
ATOM 1002 O O . PRO A 1 125 ? 8.289 -6.547 -16.453 1 87.81 125 PRO A O 1
ATOM 1005 N N . LYS A 1 126 ? 7.535 -8.18 -17.75 1 86.12 126 LYS A N 1
ATOM 1006 C CA . LYS A 1 126 ? 6.629 -7.32 -18.5 1 86.12 126 LYS A CA 1
ATOM 1007 C C . LYS A 1 126 ? 5.25 -7.273 -17.844 1 86.12 126 LYS A C 1
ATOM 1009 O O . LYS A 1 126 ? 4.523 -6.285 -17.984 1 86.12 126 LYS A O 1
ATOM 1014 N N . PHE A 1 127 ? 4.941 -8.383 -17.25 1 90.5 127 PHE A N 1
ATOM 1015 C CA . PHE A 1 127 ? 3.676 -8.445 -16.531 1 90.5 127 PHE A CA 1
ATOM 1016 C C . PHE A 1 127 ? 3.715 -9.531 -15.461 1 90.5 127 PHE A C 1
ATOM 1018 O O . PHE A 1 127 ? 4.645 -10.344 -15.43 1 90.5 127 PHE A O 1
ATOM 1025 N N . ILE A 1 128 ? 2.82 -9.484 -14.531 1 94.56 128 ILE A N 1
ATOM 1026 C CA . ILE A 1 128 ? 2.561 -10.523 -13.539 1 94.56 128 ILE A CA 1
ATOM 1027 C C . ILE A 1 128 ? 1.114 -11 -13.656 1 94.56 128 ILE A C 1
ATOM 1029 O O . ILE A 1 128 ? 0.243 -10.258 -14.109 1 94.56 128 ILE A O 1
ATOM 1033 N N . TYR A 1 129 ? 0.917 -12.258 -13.352 1 95.38 129 TYR A N 1
ATOM 1034 C CA . TYR A 1 129 ? -0.449 -12.734 -13.523 1 95.38 129 TYR A CA 1
ATOM 1035 C C . TYR A 1 129 ? -0.823 -13.727 -12.438 1 95.38 129 TYR A C 1
ATOM 1037 O O . TYR A 1 129 ? -0.005 -14.047 -11.57 1 95.38 129 TYR A O 1
ATOM 1045 N N . LEU A 1 130 ? -2.055 -14.094 -12.352 1 96.75 130 LEU A N 1
ATOM 1046 C CA . LEU A 1 130 ? -2.594 -15.023 -11.367 1 96.75 130 LEU A CA 1
ATOM 1047 C C . LEU A 1 130 ? -3.867 -15.688 -11.883 1 96.75 130 LEU A C 1
ATOM 1049 O O . LEU A 1 130 ? -4.395 -15.297 -12.922 1 96.75 130 LEU A O 1
ATOM 1053 N N . HIS A 1 131 ? -4.285 -16.719 -11.242 1 94.44 131 HIS A N 1
ATOM 1054 C CA . HIS A 1 131 ? -5.605 -17.328 -11.383 1 94.44 131 HIS A CA 1
ATOM 1055 C C . HIS A 1 131 ? -6.492 -17 -10.188 1 94.44 131 HIS A C 1
ATOM 1057 O O . HIS A 1 131 ? -6.031 -17 -9.047 1 94.44 131 HIS A O 1
ATOM 1063 N N . VAL A 1 132 ? -7.727 -16.703 -10.445 1 93.5 132 VAL A N 1
ATOM 1064 C CA . VAL A 1 132 ? -8.695 -16.422 -9.391 1 93.5 132 VAL A CA 1
ATOM 1065 C C . VAL A 1 132 ? -10.039 -17.062 -9.727 1 93.5 132 VAL A C 1
ATOM 1067 O O . VAL A 1 132 ? -10.469 -17.016 -10.883 1 93.5 132 VAL A O 1
ATOM 1070 N N . MET A 1 133 ? -10.648 -17.594 -8.734 1 90.31 133 MET A N 1
ATOM 1071 C CA . MET A 1 133 ? -11.961 -18.188 -8.953 1 90.31 133 MET A CA 1
ATOM 1072 C C . MET A 1 133 ? -12.953 -17.156 -9.461 1 90.31 133 MET A C 1
ATOM 1074 O O . MET A 1 133 ? -13.039 -16.047 -8.914 1 90.31 133 MET A O 1
ATOM 1078 N N . THR A 1 134 ? -13.742 -17.562 -10.43 1 90.62 134 THR A N 1
ATOM 1079 C CA . THR A 1 134 ? -14.688 -16.625 -11.039 1 90.62 134 THR A CA 1
ATOM 1080 C C . THR A 1 134 ? -15.734 -16.172 -10.031 1 90.62 134 THR A C 1
ATOM 1082 O O . THR A 1 134 ? -16.281 -15.078 -10.141 1 90.62 134 THR A O 1
ATOM 1085 N N . ALA A 1 135 ? -15.953 -17 -9.055 1 87.44 135 ALA A N 1
ATOM 1086 C CA . ALA A 1 135 ? -16.984 -16.703 -8.062 1 87.44 135 ALA A CA 1
ATOM 1087 C C . ALA A 1 135 ? -16.453 -15.781 -6.973 1 87.44 135 ALA A C 1
ATOM 1089 O O . ALA A 1 135 ? -17.219 -15.242 -6.172 1 87.44 135 ALA A O 1
ATOM 1090 N N . ASN A 1 136 ? -15.164 -15.602 -6.879 1 88.81 136 ASN A N 1
ATOM 1091 C CA . ASN A 1 136 ? -14.547 -14.773 -5.852 1 88.81 136 ASN A CA 1
ATOM 1092 C C . ASN A 1 136 ? -14.578 -13.289 -6.23 1 88.81 136 ASN A C 1
ATOM 1094 O O . ASN A 1 136 ? -13.539 -12.688 -6.48 1 88.81 136 ASN A O 1
ATOM 1098 N N . GLU A 1 137 ? -15.656 -12.688 -6.145 1 90.75 137 GLU A N 1
ATOM 1099 C CA . GLU A 1 137 ? -15.875 -11.32 -6.59 1 90.75 137 GLU A CA 1
ATOM 1100 C C . GLU A 1 137 ? -15.016 -10.336 -5.797 1 90.75 137 GLU A C 1
ATOM 1102 O O . GLU A 1 137 ? -14.531 -9.352 -6.348 1 90.75 137 GLU A O 1
ATOM 1107 N N . ASN A 1 138 ? -14.875 -10.609 -4.566 1 89.75 138 ASN A N 1
ATOM 1108 C CA . ASN A 1 138 ? -14.07 -9.727 -3.721 1 89.75 138 ASN A CA 1
ATOM 1109 C C . ASN A 1 138 ? -12.625 -9.672 -4.188 1 89.75 138 ASN A C 1
ATOM 1111 O O . ASN A 1 138 ? -12.047 -8.586 -4.301 1 89.75 138 ASN A O 1
ATOM 1115 N N . ALA A 1 139 ? -12.062 -10.812 -4.434 1 92.94 139 ALA A N 1
ATOM 1116 C CA . ALA A 1 139 ? -10.688 -10.859 -4.914 1 92.94 139 ALA A CA 1
ATOM 1117 C C . ALA A 1 139 ? -10.562 -10.211 -6.289 1 92.94 139 ALA A C 1
ATOM 1119 O O . ALA A 1 139 ? -9.609 -9.469 -6.547 1 92.94 139 ALA A O 1
ATOM 1120 N N . ILE A 1 140 ? -11.531 -10.508 -7.129 1 94.25 140 ILE A N 1
ATOM 1121 C CA . ILE A 1 140 ? -11.516 -9.945 -8.477 1 94.25 140 ILE A CA 1
ATOM 1122 C C . ILE A 1 140 ? -11.531 -8.422 -8.406 1 94.25 140 ILE A C 1
ATOM 1124 O O . ILE A 1 140 ? -10.734 -7.754 -9.062 1 94.25 140 ILE A O 1
ATOM 1128 N N . ARG A 1 141 ? -12.367 -7.867 -7.621 1 94.06 141 ARG A N 1
ATOM 1129 C CA . ARG A 1 141 ? -12.453 -6.422 -7.445 1 94.06 141 ARG A CA 1
ATOM 1130 C C . ARG A 1 141 ? -11.156 -5.859 -6.879 1 94.06 141 ARG A C 1
ATOM 1132 O O . ARG A 1 141 ? -10.695 -4.797 -7.305 1 94.06 141 ARG A O 1
ATOM 1139 N N . PHE A 1 142 ? -10.602 -6.551 -5.93 1 94.88 142 PHE A N 1
ATOM 1140 C CA . PHE A 1 142 ? -9.328 -6.156 -5.348 1 94.88 142 PHE A CA 1
ATOM 1141 C C . PHE A 1 142 ? -8.25 -6.066 -6.422 1 94.88 142 PHE A C 1
ATOM 1143 O O . PHE A 1 142 ? -7.562 -5.047 -6.535 1 94.88 142 PHE A O 1
ATOM 1150 N N . TYR A 1 143 ? -8.125 -7.137 -7.195 1 96.62 143 TYR A N 1
ATOM 1151 C CA . TYR A 1 143 ? -7.082 -7.184 -8.219 1 96.62 143 TYR A CA 1
ATOM 1152 C C . TYR A 1 143 ? -7.309 -6.105 -9.273 1 96.62 143 TYR A C 1
ATOM 1154 O O . TYR A 1 143 ? -6.359 -5.465 -9.727 1 96.62 143 TYR A O 1
ATOM 1162 N N . GLU A 1 144 ? -8.562 -5.902 -9.672 1 95.19 144 GLU A N 1
ATOM 1163 C CA . GLU A 1 144 ? -8.875 -4.859 -10.648 1 95.19 144 GLU A CA 1
ATOM 1164 C C . GLU A 1 144 ? -8.492 -3.48 -10.117 1 95.19 144 GLU A C 1
ATOM 1166 O O . GLU A 1 144 ? -7.938 -2.66 -10.852 1 95.19 144 GLU A O 1
ATOM 1171 N N . ARG A 1 145 ? -8.727 -3.219 -8.938 1 91.88 145 ARG A N 1
ATOM 1172 C CA . ARG A 1 145 ? -8.453 -1.928 -8.312 1 91.88 145 ARG A CA 1
ATOM 1173 C C . ARG A 1 145 ? -6.961 -1.617 -8.336 1 91.88 145 ARG A C 1
ATOM 1175 O O . ARG A 1 145 ? -6.566 -0.455 -8.438 1 91.88 145 ARG A O 1
ATOM 1182 N N . ILE A 1 146 ? -6.188 -2.672 -8.328 1 92.62 146 ILE A N 1
ATOM 1183 C CA . ILE A 1 146 ? -4.758 -2.4 -8.242 1 92.62 146 ILE A CA 1
ATOM 1184 C C . ILE A 1 146 ? -4.109 -2.613 -9.609 1 92.62 146 ILE A C 1
ATOM 1186 O O . ILE A 1 146 ? -2.889 -2.734 -9.719 1 92.62 146 ILE A O 1
ATOM 1190 N N . GLY A 1 147 ? -4.906 -2.744 -10.648 1 92.38 147 GLY A N 1
ATOM 1191 C CA . GLY A 1 147 ? -4.383 -2.611 -12 1 92.38 147 GLY A CA 1
ATOM 1192 C C . GLY A 1 147 ? -4.383 -3.918 -12.766 1 92.38 147 GLY A C 1
ATOM 1193 O O . GLY A 1 147 ? -3.902 -3.975 -13.906 1 92.38 147 GLY A O 1
ATOM 1194 N N . PHE A 1 148 ? -4.891 -5.023 -12.188 1 95.62 148 PHE A N 1
ATOM 1195 C CA . PHE A 1 148 ? -5.055 -6.262 -12.938 1 95.62 148 PHE A CA 1
ATOM 1196 C C . PHE A 1 148 ? -6.258 -6.176 -13.867 1 95.62 148 PHE A C 1
ATOM 1198 O O . PHE A 1 148 ? -7.207 -5.434 -13.602 1 95.62 148 PHE A O 1
ATOM 1205 N N . GLN A 1 149 ? -6.152 -6.953 -14.898 1 93.44 149 GLN A N 1
ATOM 1206 C CA . GLN A 1 149 ? -7.25 -7.078 -15.852 1 93.44 149 GLN A CA 1
ATOM 1207 C C . GLN A 1 149 ? -7.555 -8.539 -16.156 1 93.44 149 GLN A C 1
ATOM 1209 O O . GLN A 1 149 ? -6.645 -9.367 -16.25 1 93.44 149 GLN A O 1
ATOM 1214 N N . LYS A 1 150 ? -8.836 -8.828 -16.359 1 93.5 150 LYS A N 1
ATOM 1215 C CA . LYS A 1 150 ? -9.203 -10.164 -16.812 1 93.5 150 LYS A CA 1
ATOM 1216 C C . LYS A 1 150 ? -8.664 -10.438 -18.219 1 93.5 150 LYS A C 1
ATOM 1218 O O . LYS A 1 150 ? -8.875 -9.648 -19.141 1 93.5 150 LYS A O 1
ATOM 1223 N N . TYR A 1 151 ? -7.961 -11.438 -18.25 1 89.94 151 TYR A N 1
ATOM 1224 C CA . TYR A 1 151 ? -7.395 -11.812 -19.547 1 89.94 151 TYR A CA 1
ATOM 1225 C C . TYR A 1 151 ? -8.219 -12.914 -20.203 1 89.94 151 TYR A C 1
ATOM 1227 O O . TYR A 1 151 ? -8.633 -12.781 -21.344 1 89.94 151 TYR A O 1
ATOM 1235 N N . ARG A 1 152 ? -8.406 -14.008 -19.438 1 90.25 152 ARG A N 1
ATOM 1236 C CA . ARG A 1 152 ? -9.109 -15.164 -20 1 90.25 152 ARG A CA 1
ATOM 1237 C C . ARG A 1 152 ? -9.766 -15.984 -18.891 1 90.25 152 ARG A C 1
ATOM 1239 O O . ARG A 1 152 ? -9.25 -16.062 -17.781 1 90.25 152 ARG A O 1
ATOM 1246 N N . LYS A 1 153 ? -10.859 -16.578 -19.359 1 91.62 153 LYS A N 1
ATOM 1247 C CA . LYS A 1 153 ? -11.516 -17.531 -18.469 1 91.62 153 LYS A CA 1
ATOM 1248 C C . LYS A 1 153 ? -11.039 -18.953 -18.75 1 91.62 153 LYS A C 1
ATOM 1250 O O . LYS A 1 153 ? -10.938 -19.359 -19.922 1 91.62 153 LYS A O 1
ATOM 1255 N N . VAL A 1 154 ? -10.664 -19.688 -17.703 1 89.19 154 VAL A N 1
ATOM 1256 C CA . VAL A 1 154 ? -10.25 -21.078 -17.812 1 89.19 154 VAL A CA 1
ATOM 1257 C C . VAL A 1 154 ? -11.266 -21.984 -17.125 1 89.19 154 VAL A C 1
ATOM 1259 O O . VAL A 1 154 ? -11.508 -21.844 -15.922 1 89.19 154 VAL A O 1
ATOM 1262 N N . LYS A 1 155 ? -11.789 -22.891 -17.828 1 87.44 155 LYS A N 1
ATOM 1263 C CA . LYS A 1 155 ? -12.812 -23.797 -17.297 1 87.44 155 LYS A CA 1
ATOM 1264 C C . LYS A 1 155 ? -12.18 -24.891 -16.438 1 87.44 155 LYS A C 1
ATOM 1266 O O . LYS A 1 155 ? -11.133 -25.438 -16.797 1 87.44 155 LYS A O 1
ATOM 1271 N N . ASN A 1 156 ? -12.828 -25.219 -15.312 1 80.88 156 ASN A N 1
ATOM 1272 C CA . ASN A 1 156 ? -12.516 -26.328 -14.43 1 80.88 156 ASN A CA 1
ATOM 1273 C C . ASN A 1 156 ? -11.086 -26.266 -13.914 1 80.88 156 ASN A C 1
ATOM 1275 O O . ASN A 1 156 ? -10.398 -27.281 -13.828 1 80.88 156 ASN A O 1
ATOM 1279 N N . TYR A 1 157 ? -10.633 -25.094 -13.797 1 75.75 157 TYR A N 1
ATOM 1280 C CA . TYR A 1 157 ? -9.289 -24.891 -13.273 1 75.75 157 TYR A CA 1
ATOM 1281 C C . TYR A 1 157 ? -9.156 -25.438 -11.859 1 75.75 157 TYR A C 1
ATOM 1283 O O . TYR A 1 157 ? -8.18 -26.125 -11.539 1 75.75 157 TYR A O 1
ATOM 1291 N N . TYR A 1 158 ? -10.102 -25.234 -11.07 1 70.12 158 TYR A N 1
ATOM 1292 C CA . TYR A 1 158 ? -10.102 -25.656 -9.68 1 70.12 158 TYR A CA 1
ATOM 1293 C C . TYR A 1 158 ? -10.898 -26.938 -9.5 1 70.12 158 TYR A C 1
ATOM 1295 O O . TYR A 1 158 ? -11.594 -27.109 -8.492 1 70.12 158 TYR A O 1
ATOM 1303 N N . GLN A 1 159 ? -10.906 -27.734 -10.383 1 66.94 159 GLN A N 1
ATOM 1304 C CA . GLN A 1 159 ? -11.688 -28.969 -10.289 1 66.94 159 GLN A CA 1
ATOM 1305 C C . GLN A 1 159 ? -11.414 -29.703 -8.977 1 66.94 159 GLN A C 1
ATOM 1307 O O . GLN A 1 159 ? -10.258 -29.875 -8.594 1 66.94 159 GLN A O 1
ATOM 1312 N N . GLY A 1 160 ? -12.523 -30.016 -8.305 1 60.91 160 GLY A N 1
ATOM 1313 C CA . GLY A 1 160 ? -12.477 -30.812 -7.086 1 60.91 160 GLY A CA 1
ATOM 1314 C C . GLY A 1 160 ? -12.406 -29.969 -5.824 1 60.91 160 GLY A C 1
ATOM 1315 O O . GLY A 1 160 ? -12.609 -30.469 -4.723 1 60.91 160 GLY A O 1
ATOM 1316 N N . CYS A 1 161 ? -12.062 -28.703 -6.086 1 57.19 161 CYS A N 1
ATOM 1317 C CA . CYS A 1 161 ? -11.859 -27.891 -4.887 1 57.19 161 CYS A CA 1
ATOM 1318 C C . CYS A 1 161 ? -13.023 -26.938 -4.668 1 57.19 161 CYS A C 1
ATOM 1320 O O . CYS A 1 161 ? -13.219 -26.422 -3.564 1 57.19 161 CYS A O 1
ATOM 1322 N N . SER A 1 162 ? -13.672 -26.75 -5.734 1 59.59 162 SER A N 1
ATOM 1323 C CA . SER A 1 162 ? -14.758 -25.781 -5.602 1 59.59 162 SER A CA 1
ATOM 1324 C C . SER A 1 162 ? -15.938 -26.141 -6.5 1 59.59 162 SER A C 1
ATOM 1326 O O . SER A 1 162 ? -15.766 -26.828 -7.508 1 59.59 162 SER A O 1
ATOM 1328 N N . ILE A 1 163 ? -17.062 -25.812 -6.051 1 63.62 163 ILE A N 1
ATOM 1329 C CA . ILE A 1 163 ? -18.266 -25.969 -6.859 1 63.62 163 ILE A CA 1
ATOM 1330 C C . ILE A 1 163 ? -18.219 -25.016 -8.039 1 63.62 163 ILE A C 1
ATOM 1332 O O . ILE A 1 163 ? -18.969 -25.188 -9.016 1 63.62 163 ILE A O 1
ATOM 1336 N N . TYR A 1 164 ? -17.547 -23.969 -7.906 1 65.75 164 TYR A N 1
ATOM 1337 C CA . TYR A 1 164 ? -17.281 -23.047 -9 1 65.75 164 TYR A CA 1
ATOM 1338 C C . TYR A 1 164 ? -15.859 -23.234 -9.539 1 65.75 164 TYR A C 1
ATOM 1340 O O . TYR A 1 164 ? -14.938 -22.516 -9.148 1 65.75 164 TYR A O 1
ATOM 1348 N N . PRO A 1 165 ? -15.75 -24.047 -10.422 1 77.19 165 PRO A N 1
ATOM 1349 C CA . PRO A 1 165 ? -14.398 -24.516 -10.727 1 77.19 165 PRO A CA 1
ATOM 1350 C C . PRO A 1 165 ? -13.664 -23.594 -11.711 1 77.19 165 PRO A C 1
ATOM 1352 O O . PRO A 1 165 ? -12.453 -23.734 -11.906 1 77.19 165 PRO A O 1
ATOM 1355 N N . ASP A 1 166 ? -14.406 -22.562 -12.266 1 89.31 166 ASP A N 1
ATOM 1356 C CA . ASP A 1 166 ? -13.773 -21.766 -13.305 1 89.31 166 ASP A CA 1
ATOM 1357 C C . ASP A 1 166 ? -12.898 -20.672 -12.688 1 89.31 166 ASP A C 1
ATOM 1359 O O . ASP A 1 166 ? -13.156 -20.219 -11.578 1 89.31 166 ASP A O 1
ATOM 1363 N N . ALA A 1 167 ? -11.836 -20.359 -13.445 1 92.75 167 ALA A N 1
ATOM 1364 C CA . ALA A 1 167 ? -10.922 -19.312 -12.992 1 92.75 167 ALA A CA 1
ATOM 1365 C C . ALA A 1 167 ? -10.727 -18.25 -14.07 1 92.75 167 ALA A C 1
ATOM 1367 O O . ALA A 1 167 ? -10.844 -18.531 -15.266 1 92.75 167 ALA A O 1
ATOM 1368 N N . TYR A 1 168 ? -10.578 -17.031 -13.648 1 94.38 168 TYR A N 1
ATOM 1369 C CA . TYR A 1 168 ? -10.023 -16.016 -14.531 1 94.38 168 TYR A CA 1
ATOM 1370 C C . TYR A 1 168 ? -8.508 -15.961 -14.422 1 94.38 168 TYR A C 1
ATOM 1372 O O . TYR A 1 168 ? -7.953 -16.078 -13.328 1 94.38 168 TYR A O 1
ATOM 1380 N N . ILE A 1 169 ? -7.898 -15.875 -15.539 1 94.75 169 ILE A N 1
ATOM 1381 C CA . ILE A 1 169 ? -6.527 -15.375 -15.562 1 94.75 169 ILE A CA 1
ATOM 1382 C C . ILE A 1 169 ? -6.535 -13.844 -15.555 1 94.75 169 ILE A C 1
ATOM 1384 O O . ILE A 1 169 ? -7.141 -13.219 -16.438 1 94.75 169 ILE A O 1
ATOM 1388 N N . MET A 1 170 ? -5.898 -13.312 -14.562 1 96.25 170 MET A N 1
ATOM 1389 C CA . MET A 1 170 ? -5.77 -11.859 -14.5 1 96.25 170 MET A CA 1
ATOM 1390 C C . MET A 1 170 ? -4.312 -11.438 -14.648 1 96.25 170 MET A C 1
ATOM 1392 O O . MET A 1 170 ? -3.416 -12.078 -14.094 1 96.25 170 MET A O 1
ATOM 1396 N N . ILE A 1 171 ? -4.141 -10.32 -15.445 1 93.56 171 ILE A N 1
ATOM 1397 C CA . ILE A 1 171 ? -2.793 -9.867 -15.773 1 93.56 171 ILE A CA 1
ATOM 1398 C C . ILE A 1 171 ? -2.625 -8.406 -15.352 1 93.56 171 ILE A C 1
ATOM 1400 O O . ILE A 1 171 ? -3.537 -7.598 -15.531 1 93.56 171 ILE A O 1
ATOM 1404 N N . LYS A 1 172 ? -1.521 -8.094 -14.797 1 94.38 172 LYS A N 1
ATOM 1405 C CA . LYS A 1 172 ? -1.113 -6.723 -14.531 1 94.38 172 LYS A CA 1
ATOM 1406 C C . LYS A 1 172 ? 0.159 -6.367 -15.297 1 94.38 172 LYS A C 1
ATOM 1408 O O . LYS A 1 172 ? 1.241 -6.859 -14.977 1 94.38 172 LYS A O 1
ATOM 1413 N N . PRO A 1 173 ? 0.042 -5.512 -16.266 1 89.75 173 PRO A N 1
ATOM 1414 C CA . PRO A 1 173 ? 1.231 -5.098 -17.016 1 89.75 173 PRO A CA 1
ATOM 1415 C C . PRO A 1 173 ? 2.162 -4.203 -16.188 1 89.75 173 PRO A C 1
ATOM 1417 O O . PRO A 1 173 ? 1.698 -3.43 -15.352 1 89.75 173 PRO A O 1
ATOM 1420 N N . PHE A 1 174 ? 3.404 -4.449 -16.406 1 85.44 174 PHE A N 1
ATOM 1421 C CA . PHE A 1 174 ? 4.398 -3.59 -15.773 1 85.44 174 PHE A CA 1
ATOM 1422 C C . PHE A 1 174 ? 4.941 -2.57 -16.766 1 85.44 174 PHE A C 1
ATOM 1424 O O . PHE A 1 174 ? 5.199 -2.902 -17.922 1 85.44 174 PHE A O 1
ATOM 1431 N N . LYS A 1 175 ? 4.496 -1.395 -16.75 1 64.62 175 LYS A N 1
ATOM 1432 C CA . LYS A 1 175 ? 5.098 -0.406 -17.641 1 64.62 175 LYS A CA 1
ATOM 1433 C C . LYS A 1 175 ? 6.57 -0.185 -17.312 1 64.62 175 LYS A C 1
ATOM 1435 O O . LYS A 1 175 ? 6.961 -0.242 -16.141 1 64.62 175 LYS A O 1
ATOM 1440 N N . LYS A 1 176 ? 7.445 -0.45 -18.344 1 50.06 176 LYS A N 1
ATOM 1441 C CA . LYS A 1 176 ? 8.859 -0.157 -18.141 1 50.06 176 LYS A CA 1
ATOM 1442 C C . LYS A 1 176 ? 9.047 1.095 -17.281 1 50.06 176 LYS A C 1
ATOM 1444 O O . LYS A 1 176 ? 8.305 2.07 -17.438 1 50.06 176 LYS A O 1
ATOM 1449 N N . ARG A 1 177 ? 9.469 0.946 -16.156 1 46.06 177 ARG A N 1
ATOM 1450 C CA . ARG A 1 177 ? 9.961 2.166 -15.523 1 46.06 177 ARG A CA 1
ATOM 1451 C C . ARG A 1 177 ? 10.516 3.135 -16.562 1 46.06 177 ARG A C 1
ATOM 1453 O O . ARG A 1 177 ? 11.438 2.793 -17.297 1 46.06 177 ARG A O 1
ATOM 1460 N N . GLU A 1 178 ? 9.781 3.713 -17.469 1 34.59 178 GLU A N 1
ATOM 1461 C CA . GLU A 1 178 ? 10.562 4.695 -18.219 1 34.59 178 GLU A CA 1
ATOM 1462 C C . GLU A 1 178 ? 11.781 5.156 -17.422 1 34.59 178 GLU A C 1
ATOM 1464 O O . GLU A 1 178 ? 11.711 5.297 -16.203 1 34.59 178 GLU A O 1
ATOM 1469 N N . ASN A 1 179 ? 12.992 4.82 -17.844 1 33.53 179 ASN A N 1
ATOM 1470 C CA . ASN A 1 179 ? 14.188 5.52 -17.391 1 33.53 179 ASN A CA 1
ATOM 1471 C C . ASN A 1 179 ? 13.852 6.922 -16.891 1 33.53 179 ASN A C 1
ATOM 1473 O O . ASN A 1 179 ? 13.453 7.785 -17.672 1 33.53 179 ASN A O 1
ATOM 1477 N N . ILE A 1 180 ? 13.195 7.09 -15.891 1 33.5 180 ILE A N 1
ATOM 1478 C CA . ILE A 1 180 ? 13.328 8.477 -15.461 1 33.5 180 ILE A CA 1
ATOM 1479 C C . ILE A 1 180 ? 14.672 9.031 -15.922 1 33.5 180 ILE A C 1
ATOM 1481 O O . ILE A 1 180 ? 15.727 8.492 -15.586 1 33.5 180 ILE A O 1
ATOM 1485 N N . ASP A 1 181 ? 14.844 9.352 -17.094 1 30.48 181 ASP A N 1
ATOM 1486 C CA . ASP A 1 181 ? 16.016 10.148 -17.453 1 30.48 181 ASP A CA 1
ATOM 1487 C C . ASP A 1 181 ? 16.531 10.93 -16.266 1 30.48 181 ASP A C 1
ATOM 1489 O O . ASP A 1 181 ? 15.883 11.875 -15.797 1 30.48 181 ASP A O 1
ATOM 1493 N N . ILE A 1 182 ? 17.234 10.359 -15.406 1 32.16 182 ILE A N 1
ATOM 1494 C CA . ILE A 1 182 ? 18.047 11.016 -14.398 1 32.16 182 ILE A CA 1
ATOM 1495 C C . ILE A 1 182 ? 18.359 12.445 -14.828 1 32.16 182 ILE A C 1
ATOM 1497 O O . ILE A 1 182 ? 18.641 13.312 -14 1 32.16 182 ILE A O 1
ATOM 1501 N N . ASN A 1 183 ? 18.547 12.672 -16.062 1 33.88 183 ASN A N 1
ATOM 1502 C CA . ASN A 1 183 ? 18.781 14.008 -16.594 1 33.88 183 ASN A CA 1
ATOM 1503 C C . ASN A 1 183 ? 17.594 14.922 -16.391 1 33.88 183 ASN A C 1
ATOM 1505 O O . ASN A 1 183 ? 17.734 16.141 -16.312 1 33.88 183 ASN A O 1
ATOM 1509 N N . GLU A 1 184 ? 16.453 14.445 -16.438 1 33.72 184 GLU A N 1
ATOM 1510 C CA . GLU A 1 184 ? 15.297 15.312 -16.25 1 33.72 184 GLU A CA 1
ATOM 1511 C C . GLU A 1 184 ? 15.008 15.539 -14.773 1 33.72 184 GLU A C 1
ATOM 1513 O O . GLU A 1 184 ? 14.359 16.516 -14.398 1 33.72 184 GLU A O 1
ATOM 1518 N N . LEU A 1 185 ? 15.258 14.617 -13.867 1 32.38 185 LEU A N 1
ATOM 1519 C CA . LEU A 1 185 ? 15.227 14.945 -12.445 1 32.38 185 LEU A CA 1
ATOM 1520 C C . LEU A 1 185 ? 16.188 16.094 -12.133 1 32.38 185 LEU A C 1
ATOM 1522 O O . LEU A 1 185 ? 15.922 16.891 -11.234 1 32.38 185 LEU A O 1
ATOM 1526 N N . LYS A 1 186 ? 17.344 16.141 -12.711 1 34.31 186 LYS A N 1
ATOM 1527 C CA . LYS A 1 186 ? 18.281 17.234 -12.578 1 34.31 186 LYS A CA 1
ATOM 1528 C C . LYS A 1 186 ? 17.656 18.562 -13 1 34.31 186 LYS A C 1
ATOM 1530 O O . LYS A 1 186 ? 18 19.625 -12.477 1 34.31 186 LYS A O 1
ATOM 1535 N N . SER A 1 187 ? 16.891 18.453 -14.094 1 34.47 187 SER A N 1
ATOM 1536 C CA . SER A 1 187 ? 16.344 19.719 -14.578 1 34.47 187 SER A CA 1
ATOM 1537 C C . SER A 1 187 ? 15.234 20.234 -13.672 1 34.47 187 SER A C 1
ATOM 1539 O O . SER A 1 187 ? 15.062 21.453 -13.508 1 34.47 187 SER A O 1
ATOM 1541 N N . ASN A 1 188 ? 14.422 19.328 -13.117 1 33.03 188 ASN A N 1
ATOM 1542 C CA . ASN A 1 188 ? 13.32 19.938 -12.383 1 33.03 188 ASN A CA 1
ATOM 1543 C C . ASN A 1 188 ? 13.742 20.375 -10.992 1 33.03 188 ASN A C 1
ATOM 1545 O O . ASN A 1 188 ? 12.93 20.875 -10.219 1 33.03 188 ASN A O 1
ATOM 1549 N N . LYS A 1 189 ? 14.805 19.984 -10.359 1 33.56 189 LYS A N 1
ATOM 1550 C CA . LYS A 1 189 ? 15.445 20.672 -9.242 1 33.56 189 LYS A CA 1
ATOM 1551 C C . LYS A 1 189 ? 15.617 22.172 -9.539 1 33.56 189 LYS A C 1
ATOM 1553 O O . LYS A 1 189 ? 15.766 22.969 -8.617 1 33.56 189 LYS A O 1
ATOM 1558 N N . GLU A 1 190 ? 15.891 22.469 -10.828 1 32.06 190 GLU A N 1
ATOM 1559 C CA . GLU A 1 190 ? 16.047 23.891 -11.109 1 32.06 190 GLU A CA 1
ATOM 1560 C C . GLU A 1 190 ? 14.781 24.672 -10.766 1 32.06 190 GLU A C 1
ATOM 1562 O O . GLU A 1 190 ? 14.836 25.859 -10.492 1 32.06 190 GLU A O 1
ATOM 1567 N N . ASN A 1 191 ? 13.648 24.062 -11.016 1 29.2 191 ASN A N 1
ATOM 1568 C CA . ASN A 1 191 ? 12.523 24.984 -10.922 1 29.2 191 ASN A CA 1
ATOM 1569 C C . ASN A 1 191 ? 12.078 25.188 -9.477 1 29.2 191 ASN A C 1
ATOM 1571 O O . ASN A 1 191 ? 11.094 25.875 -9.211 1 29.2 191 ASN A O 1
ATOM 1575 N N . TRP A 1 192 ? 12.508 24.297 -8.555 1 27.36 192 TRP A N 1
ATOM 1576 C CA . TRP A 1 192 ? 12.172 24.734 -7.203 1 27.36 192 TRP A CA 1
ATOM 1577 C C . TRP A 1 192 ? 13.141 25.812 -6.727 1 27.36 192 TRP A C 1
ATOM 1579 O O . TRP A 1 192 ? 12.898 26.469 -5.711 1 27.36 192 TRP A O 1
ATOM 1589 N N . ILE A 1 193 ? 14.234 25.953 -7.305 1 23.61 193 ILE A N 1
ATOM 1590 C CA . ILE A 1 193 ? 15.016 27.141 -6.965 1 23.61 193 ILE A CA 1
ATOM 1591 C C . ILE A 1 193 ? 14.344 28.375 -7.551 1 23.61 193 ILE A C 1
ATOM 1593 O O . ILE A 1 193 ? 13.961 28.391 -8.727 1 23.61 193 ILE A O 1
ATOM 1597 N N . MET B 1 1 ? 18.938 -3.355 -5.746 1 29.3 1 MET B N 1
ATOM 1598 C CA . MET B 1 1 ? 18.219 -2.922 -4.551 1 29.3 1 MET B CA 1
ATOM 1599 C C . MET B 1 1 ? 17.203 -3.967 -4.117 1 29.3 1 MET B C 1
ATOM 1601 O O . MET B 1 1 ? 16.109 -4.047 -4.691 1 29.3 1 MET B O 1
ATOM 1605 N N . GLY B 1 2 ? 17.625 -5.195 -3.867 1 44.66 2 GLY B N 1
ATOM 1606 C CA . GLY B 1 2 ? 17.688 -6.582 -3.436 1 44.66 2 GLY B CA 1
ATOM 1607 C C . GLY B 1 2 ? 16.969 -6.832 -2.125 1 44.66 2 GLY B C 1
ATOM 1608 O O . GLY B 1 2 ? 16.406 -5.902 -1.526 1 44.66 2 GLY B O 1
ATOM 1609 N N . SER B 1 3 ? 17.156 -7.906 -1.424 1 59.22 3 SER B N 1
ATOM 1610 C CA . SER B 1 3 ? 16.922 -8.398 -0.068 1 59.22 3 SER B CA 1
ATOM 1611 C C . SER B 1 3 ? 17.266 -7.332 0.969 1 59.22 3 SER B C 1
ATOM 1613 O O . SER B 1 3 ? 16.922 -7.469 2.145 1 59.22 3 SER B O 1
ATOM 1615 N N . ALA B 1 4 ? 17.703 -5.988 0.447 1 63.81 4 ALA B N 1
ATOM 1616 C CA . ALA B 1 4 ? 18.422 -5.176 1.424 1 63.81 4 ALA B CA 1
ATOM 1617 C C . ALA B 1 4 ? 17.469 -4.273 2.199 1 63.81 4 ALA B C 1
ATOM 1619 O O . ALA B 1 4 ? 17.797 -3.811 3.295 1 63.81 4 ALA B O 1
ATOM 1620 N N . ASP B 1 5 ? 16.203 -4.102 1.762 1 86.88 5 ASP B N 1
ATOM 1621 C CA . ASP B 1 5 ? 15.289 -3.195 2.455 1 86.88 5 ASP B CA 1
ATOM 1622 C C . ASP B 1 5 ? 14.547 -3.916 3.578 1 86.88 5 ASP B C 1
ATOM 1624 O O . ASP B 1 5 ? 13.93 -3.277 4.434 1 86.88 5 ASP B O 1
ATOM 1628 N N . PHE B 1 6 ? 14.875 -5.172 3.57 1 91.56 6 PHE B N 1
ATOM 1629 C CA . PHE B 1 6 ? 14.07 -5.918 4.531 1 91.56 6 PHE B CA 1
ATOM 1630 C C . PHE B 1 6 ? 14.906 -6.332 5.734 1 91.56 6 PHE B C 1
ATOM 1632 O O . PHE B 1 6 ? 16.109 -6.578 5.602 1 91.56 6 PHE B O 1
ATOM 1639 N N . PRO B 1 7 ? 14.359 -6.391 6.785 1 95.25 7 PRO B N 1
ATOM 1640 C CA . PRO B 1 7 ? 12.953 -6.137 7.102 1 95.25 7 PRO B CA 1
ATOM 1641 C C . PRO B 1 7 ? 12.594 -4.652 7.07 1 95.25 7 PRO B C 1
ATOM 1643 O O . PRO B 1 7 ? 13.438 -3.805 7.367 1 95.25 7 PRO B O 1
ATOM 1646 N N . MET B 1 8 ? 11.367 -4.34 6.668 1 96.88 8 MET B N 1
ATOM 1647 C CA . MET B 1 8 ? 10.789 -3.004 6.793 1 96.88 8 MET B CA 1
ATOM 1648 C C . MET B 1 8 ? 9.906 -2.906 8.039 1 96.88 8 MET B C 1
ATOM 1650 O O . MET B 1 8 ? 9.164 -3.834 8.352 1 96.88 8 MET B O 1
ATOM 1654 N N . ILE B 1 9 ? 10.016 -1.828 8.711 1 96.94 9 ILE B N 1
ATOM 1655 C CA . ILE B 1 9 ? 9.25 -1.628 9.938 1 96.94 9 ILE B CA 1
ATOM 1656 C C . ILE B 1 9 ? 8.352 -0.4 9.789 1 96.94 9 ILE B C 1
ATOM 1658 O O . ILE B 1 9 ? 8.82 0.675 9.406 1 96.94 9 ILE B O 1
ATOM 1662 N N . ILE B 1 10 ? 7.121 -0.557 10.016 1 97.38 1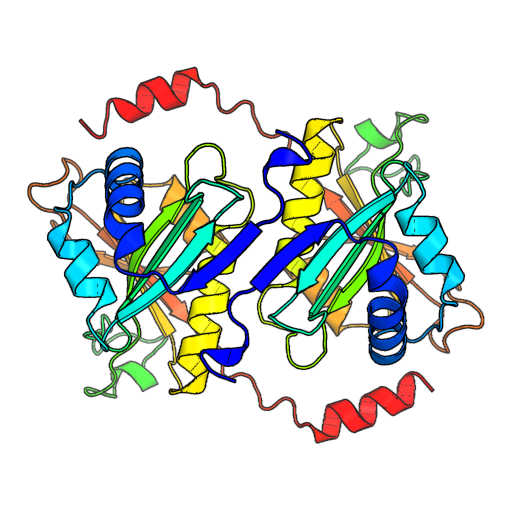0 ILE B N 1
ATOM 1663 C CA . ILE B 1 10 ? 6.16 0.542 10.055 1 97.38 10 ILE B CA 1
ATOM 1664 C C . ILE B 1 10 ? 5.723 0.795 11.492 1 97.38 10 ILE B C 1
ATOM 1666 O O . ILE B 1 10 ? 5.242 -0.117 12.172 1 97.38 10 ILE B O 1
ATOM 1670 N N . ARG B 1 11 ? 5.895 1.959 11.938 1 96.81 11 ARG B N 1
ATOM 1671 C CA . ARG B 1 11 ? 5.547 2.301 13.312 1 96.81 11 ARG B CA 1
ATOM 1672 C C . ARG B 1 11 ? 5.332 3.803 13.469 1 96.81 11 ARG B C 1
ATOM 1674 O O . ARG B 1 11 ? 5.75 4.586 12.609 1 96.81 11 ARG B O 1
ATOM 1681 N N . PRO B 1 12 ? 4.652 4.211 14.555 1 97.19 12 PRO B N 1
ATOM 1682 C CA . PRO B 1 12 ? 4.594 5.645 14.852 1 97.19 12 PRO B CA 1
ATOM 1683 C C . PRO B 1 12 ? 5.977 6.266 15.031 1 97.19 12 PRO B C 1
ATOM 1685 O O . PRO B 1 12 ? 6.922 5.578 15.422 1 97.19 12 PRO B O 1
ATOM 1688 N N . LEU B 1 13 ? 6.051 7.52 14.719 1 97.88 13 LEU B N 1
ATOM 1689 C CA . LEU B 1 13 ? 7.297 8.258 14.883 1 97.88 13 LEU B CA 1
ATOM 1690 C C . LEU B 1 13 ? 7.562 8.555 16.359 1 97.88 13 LEU B C 1
ATOM 1692 O O . LEU B 1 13 ? 6.621 8.703 17.141 1 97.88 13 LEU B O 1
ATOM 1696 N N . GLU B 1 14 ? 8.781 8.609 16.719 1 97.5 14 GLU B N 1
ATOM 1697 C CA . GLU B 1 14 ? 9.258 8.977 18.047 1 97.5 14 GLU B CA 1
ATOM 1698 C C . GLU B 1 14 ? 10.242 10.141 17.969 1 97.5 14 GLU B C 1
ATOM 1700 O O . GLU B 1 14 ? 10.781 10.445 16.906 1 97.5 14 GLU B O 1
ATOM 1705 N N . ILE B 1 15 ? 10.516 10.68 19.094 1 98.06 15 ILE B N 1
ATOM 1706 C CA . ILE B 1 15 ? 11.375 11.852 19.156 1 98.06 15 ILE B CA 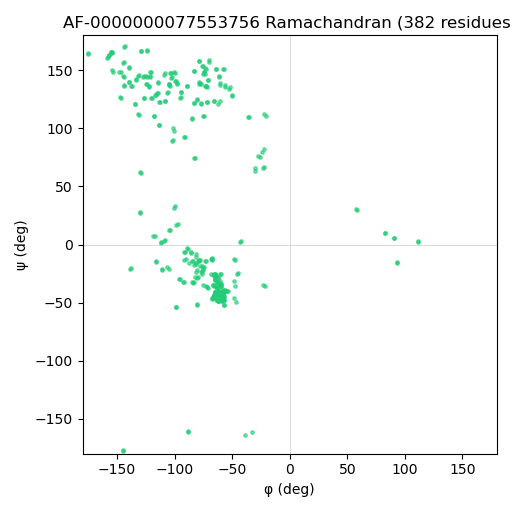1
ATOM 1707 C C . ILE B 1 15 ? 12.758 11.508 18.625 1 98.06 15 ILE B C 1
ATOM 1709 O O . ILE B 1 15 ? 13.406 12.344 17.984 1 98.06 15 ILE B O 1
ATOM 1713 N N . LYS B 1 16 ? 13.227 10.328 18.781 1 97.56 16 LYS B N 1
ATOM 1714 C CA . LYS B 1 16 ? 14.555 9.906 18.328 1 97.56 16 LYS B CA 1
ATOM 1715 C C . LYS B 1 16 ? 14.648 9.898 16.812 1 97.56 16 LYS B C 1
ATOM 1717 O O . LYS B 1 16 ? 15.742 9.805 16.25 1 97.56 16 LYS B O 1
ATOM 1722 N N . ASP B 1 17 ? 13.523 10.016 16.125 1 97.94 17 ASP B N 1
ATOM 1723 C CA . ASP B 1 17 ? 13.492 9.93 14.664 1 97.94 17 ASP B CA 1
ATOM 1724 C C . ASP B 1 17 ? 13.625 11.312 14.031 1 97.94 17 ASP B C 1
ATOM 1726 O O . ASP B 1 17 ? 13.742 11.43 12.805 1 97.94 17 ASP B O 1
ATOM 1730 N N . VAL B 1 18 ? 13.617 12.359 14.781 1 98.19 18 VAL B N 1
ATOM 1731 C CA . VAL B 1 18 ? 13.461 13.734 14.312 1 98.19 18 VAL B CA 1
ATOM 1732 C C . VAL B 1 18 ? 14.578 14.078 13.336 1 98.19 18 VAL B C 1
ATOM 1734 O O . VAL B 1 18 ? 14.328 14.688 12.289 1 98.19 18 VAL B O 1
ATOM 1737 N N . GLU B 1 19 ? 15.766 13.648 13.625 1 97.25 19 GLU B N 1
ATOM 1738 C CA . GLU B 1 19 ? 16.891 13.992 12.758 1 97.25 19 GLU B CA 1
ATOM 1739 C C . GLU B 1 19 ? 16.734 13.359 11.383 1 97.25 19 GLU B C 1
ATOM 1741 O O . GLU B 1 19 ? 17.016 14 10.367 1 97.25 19 GLU B O 1
ATOM 1746 N N . GLN B 1 20 ? 16.391 12.125 11.328 1 97.94 20 GLN B N 1
ATOM 1747 C CA . GLN B 1 20 ? 16.172 11.461 10.047 1 97.94 20 GLN B CA 1
ATOM 1748 C C . GLN B 1 20 ? 15.023 12.102 9.281 1 97.94 20 GLN B C 1
ATOM 1750 O O . GLN B 1 20 ? 15.086 12.227 8.055 1 97.94 20 GLN B O 1
ATOM 1755 N N . ILE B 1 21 ? 13.977 12.516 9.992 1 98.19 2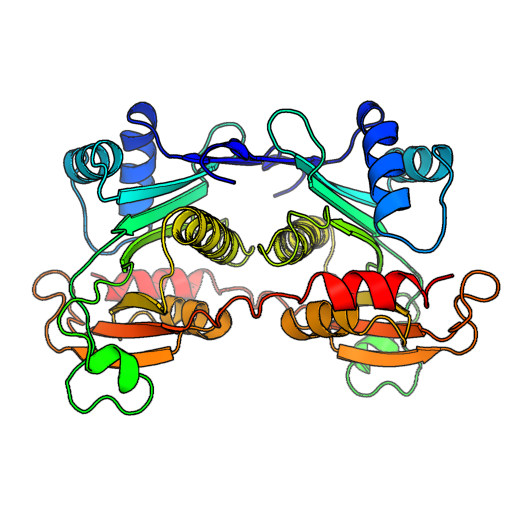1 ILE B N 1
ATOM 1756 C CA . ILE B 1 21 ? 12.836 13.164 9.359 1 98.19 21 ILE B CA 1
ATOM 1757 C C . ILE B 1 21 ? 13.281 14.484 8.727 1 98.19 21 ILE B C 1
ATOM 1759 O O . ILE B 1 21 ? 12.945 14.773 7.578 1 98.19 21 ILE B O 1
ATOM 1763 N N . LYS B 1 22 ? 14.008 15.234 9.516 1 97.38 22 LYS B N 1
ATOM 1764 C CA . LYS B 1 22 ? 14.5 16.516 9.023 1 97.38 22 LYS B CA 1
ATOM 1765 C C . LYS B 1 22 ? 15.352 16.328 7.766 1 97.38 22 LYS B C 1
ATOM 1767 O O . LYS B 1 22 ? 15.172 17.047 6.777 1 97.38 22 LYS B O 1
ATOM 1772 N N . SER B 1 23 ? 16.25 15.406 7.836 1 96.75 23 SER B N 1
ATOM 1773 C CA . SER B 1 23 ? 17.125 15.133 6.699 1 96.75 23 SER B CA 1
ATOM 1774 C C . SER B 1 23 ? 16.328 14.758 5.461 1 96.75 23 SER B C 1
ATOM 1776 O O . SER B 1 23 ? 16.578 15.266 4.371 1 96.75 23 SER B O 1
ATOM 1778 N N . LEU B 1 24 ? 15.359 13.906 5.617 1 97.31 24 LEU B N 1
ATOM 1779 C CA . LEU B 1 24 ? 14.523 13.484 4.496 1 97.31 24 LEU B CA 1
ATOM 1780 C C . LEU B 1 24 ? 13.68 14.648 3.988 1 97.31 24 LEU B C 1
ATOM 1782 O O . LEU B 1 24 ? 13.57 14.859 2.777 1 97.31 24 LEU B O 1
ATOM 1786 N N . SER B 1 25 ? 13.07 15.367 4.91 1 95.38 25 SER B N 1
ATOM 17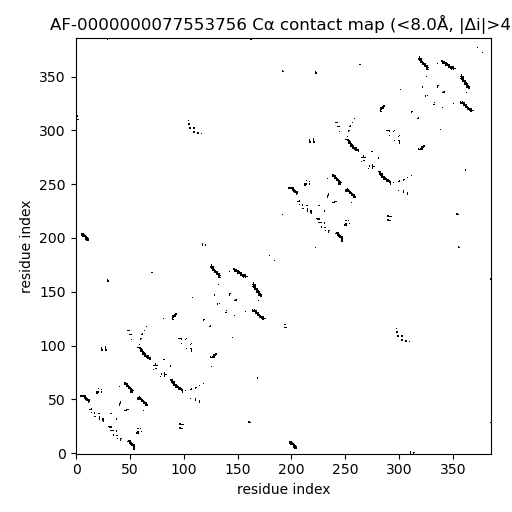87 C CA . SER B 1 25 ? 12.25 16.516 4.531 1 95.38 25 SER B CA 1
ATOM 1788 C C . SER B 1 25 ? 13.039 17.516 3.701 1 95.38 25 SER B C 1
ATOM 1790 O O . SER B 1 25 ? 12.531 18.047 2.711 1 95.38 25 SER B O 1
ATOM 1792 N N . ASP B 1 26 ? 14.281 17.719 4.055 1 94.31 26 ASP B N 1
ATOM 1793 C CA . ASP B 1 26 ? 15.148 18.656 3.34 1 94.31 26 ASP B CA 1
ATOM 1794 C C . ASP B 1 26 ? 15.414 18.172 1.914 1 94.31 26 ASP B C 1
ATOM 1796 O O . ASP B 1 26 ? 15.688 18.984 1.023 1 94.31 26 ASP B O 1
ATOM 1800 N N . THR B 1 27 ? 15.336 16.906 1.744 1 92.38 27 THR B N 1
ATOM 1801 C CA . THR B 1 27 ? 15.609 16.312 0.443 1 92.38 27 THR B CA 1
ATOM 1802 C C . THR B 1 27 ? 14.367 16.344 -0.442 1 92.38 27 THR B C 1
ATOM 1804 O O . THR B 1 27 ? 14.469 16.578 -1.648 1 92.38 27 THR B O 1
ATOM 1807 N N . VAL B 1 28 ? 13.188 16.234 0.142 1 91.94 28 VAL B N 1
ATOM 1808 C CA . VAL B 1 28 ? 12.031 15.938 -0.694 1 91.94 28 VAL B CA 1
ATOM 1809 C C . VAL B 1 28 ? 11.109 17.156 -0.75 1 91.94 28 VAL B C 1
ATOM 1811 O O . VAL B 1 28 ? 10.281 17.281 -1.655 1 91.94 28 VAL B O 1
ATOM 1814 N N . PHE B 1 29 ? 11.219 18.047 0.208 1 87.69 29 PHE B N 1
ATOM 1815 C CA . PHE B 1 29 ? 10.32 19.203 0.234 1 87.69 29 PHE B CA 1
ATOM 1816 C C . PHE B 1 29 ? 11.039 20.453 -0.244 1 87.69 29 PHE B C 1
ATOM 1818 O O . PHE B 1 29 ? 12.227 20.641 0.032 1 87.69 29 PHE B O 1
ATOM 1825 N N . PRO B 1 30 ? 10.266 21.266 -0.848 1 79.75 30 PRO B N 1
ATOM 1826 C CA . PRO B 1 30 ? 10.859 22.547 -1.26 1 79.75 30 PRO B CA 1
ATOM 1827 C C . PRO B 1 30 ? 11.031 23.516 -0.095 1 79.75 30 PRO B C 1
ATOM 1829 O O . PRO B 1 30 ? 11.836 24.453 -0.18 1 79.75 30 PRO B O 1
ATOM 1832 N N . ILE B 1 31 ? 10.273 23.359 0.875 1 78.31 31 ILE B N 1
ATOM 1833 C CA . ILE B 1 31 ? 10.328 24.203 2.062 1 78.31 31 ILE B CA 1
ATOM 1834 C C . ILE B 1 31 ? 11.117 23.5 3.164 1 78.31 31 ILE B C 1
ATOM 1836 O O . ILE B 1 31 ? 10.945 22.297 3.383 1 78.31 31 ILE B O 1
ATOM 1840 N N . ARG B 1 32 ? 11.898 24.266 3.855 1 85.62 32 ARG B N 1
ATOM 1841 C CA . ARG B 1 32 ? 12.68 23.719 4.957 1 85.62 32 ARG B CA 1
ATOM 1842 C C . ARG B 1 32 ? 11.961 23.891 6.285 1 85.62 32 ARG B C 1
ATOM 1844 O O . ARG B 1 32 ? 11.555 25 6.637 1 85.62 32 ARG B O 1
ATOM 1851 N N . TYR B 1 33 ? 11.828 22.844 6.938 1 8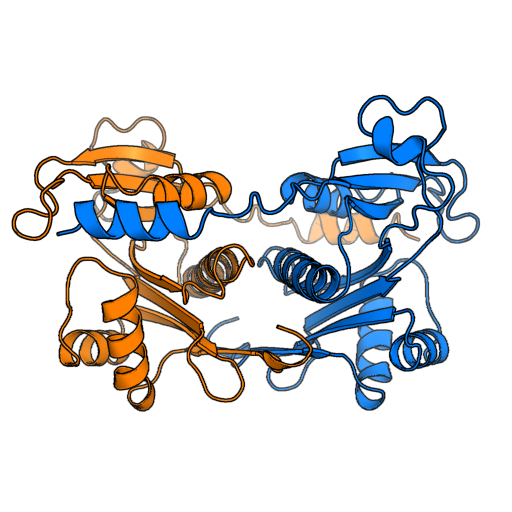9.19 33 TYR B N 1
ATOM 1852 C CA . TYR B 1 33 ? 11.234 22.859 8.266 1 89.19 33 TYR B CA 1
ATOM 1853 C C . TYR B 1 33 ? 12.297 22.688 9.344 1 89.19 33 TYR B C 1
ATOM 1855 O O . TYR B 1 33 ? 13.234 21.906 9.18 1 89.19 33 TYR B O 1
ATOM 1863 N N . PRO B 1 34 ? 12.211 23.438 10.383 1 92 34 PRO B N 1
ATOM 1864 C CA . PRO B 1 34 ? 13.141 23.203 11.492 1 92 34 PRO B CA 1
ATOM 1865 C C . PRO B 1 34 ? 12.852 21.891 12.227 1 92 34 PRO B C 1
ATOM 1867 O O . PRO B 1 34 ? 11.727 21.391 12.18 1 92 34 PRO B O 1
ATOM 1870 N N . ALA B 1 35 ? 13.844 21.375 12.922 1 94.38 35 ALA B N 1
ATOM 1871 C CA . ALA B 1 35 ? 13.719 20.125 13.664 1 94.38 35 ALA B CA 1
ATOM 1872 C C . ALA B 1 35 ? 12.625 20.219 14.727 1 94.38 35 ALA B C 1
ATOM 1874 O O . ALA B 1 35 ? 11.898 19.25 14.977 1 94.38 35 ALA B O 1
ATOM 1875 N N . ASP B 1 36 ? 12.477 21.312 15.273 1 96.06 36 ASP B N 1
ATOM 1876 C CA . ASP B 1 36 ? 11.508 21.531 16.344 1 96.06 36 ASP B CA 1
ATOM 1877 C C . ASP B 1 36 ? 10.078 21.359 15.828 1 96.06 36 ASP B C 1
ATOM 1879 O O . ASP B 1 36 ? 9.195 20.922 16.578 1 96.06 36 ASP B O 1
ATOM 1883 N N . TYR B 1 37 ? 9.93 21.672 14.633 1 95.06 37 TYR B N 1
ATOM 1884 C CA . TYR B 1 37 ? 8.609 21.484 14.023 1 95.06 37 TYR B CA 1
ATOM 1885 C C . TYR B 1 37 ? 8.172 20.031 14.109 1 95.06 37 TYR B C 1
ATOM 1887 O O . TYR B 1 37 ? 7.074 19.734 14.578 1 95.06 37 TYR B O 1
ATOM 1895 N N . PHE B 1 38 ? 9.039 19.172 13.734 1 97.31 38 PHE B N 1
ATOM 1896 C CA . PHE B 1 38 ? 8.719 17.75 13.711 1 97.31 38 PHE B CA 1
ATOM 1897 C C . PHE B 1 38 ? 8.625 17.188 15.125 1 97.31 38 PHE B C 1
ATOM 1899 O O . PHE B 1 38 ? 7.762 16.359 15.406 1 97.31 38 PHE B O 1
ATOM 1906 N N . ALA B 1 39 ? 9.445 17.656 15.992 1 97.88 39 ALA B N 1
ATOM 1907 C CA . ALA B 1 39 ? 9.367 17.25 17.391 1 97.88 39 ALA B CA 1
ATOM 1908 C C . ALA B 1 39 ? 8.023 17.625 18 1 97.88 39 ALA B C 1
ATOM 1910 O O . ALA B 1 39 ? 7.402 16.828 18.703 1 97.88 39 ALA B O 1
ATOM 1911 N N . ASP B 1 40 ? 7.602 18.812 17.703 1 97.56 40 ASP B N 1
ATOM 1912 C CA . ASP B 1 40 ? 6.32 19.297 18.203 1 97.56 40 ASP B CA 1
ATOM 1913 C C . ASP B 1 40 ? 5.16 18.469 17.656 1 97.56 40 ASP B C 1
ATOM 1915 O O . ASP B 1 40 ? 4.215 18.156 18.375 1 97.56 40 ASP B O 1
ATOM 1919 N N . CYS B 1 41 ? 5.234 18.156 16.438 1 97.25 41 CYS B N 1
ATOM 1920 C CA . CYS B 1 41 ? 4.203 17.328 15.805 1 97.25 41 CYS B CA 1
ATOM 1921 C C . CYS B 1 41 ? 4.117 15.961 16.484 1 97.25 41 CYS B C 1
ATOM 1923 O O . CYS B 1 41 ? 3.021 15.461 16.734 1 97.25 41 CYS B O 1
ATOM 1925 N N . ILE B 1 42 ? 5.242 15.367 16.766 1 97.75 42 ILE B N 1
ATOM 1926 C CA . ILE B 1 42 ? 5.312 14.031 17.359 1 97.75 42 ILE B CA 1
ATOM 1927 C C . ILE B 1 42 ? 4.723 14.047 18.766 1 97.75 42 ILE B C 1
ATOM 1929 O O . ILE B 1 42 ? 4.02 13.117 19.156 1 97.75 42 ILE B O 1
ATOM 1933 N N . LYS B 1 43 ? 4.93 15.125 19.453 1 96.81 43 LYS B N 1
ATOM 1934 C CA . LYS B 1 43 ? 4.496 15.234 20.844 1 96.81 43 LYS B CA 1
ATOM 1935 C C . LYS B 1 43 ? 3.012 15.578 20.938 1 96.81 43 LYS B C 1
ATOM 1937 O O . LYS B 1 43 ? 2.369 15.328 21.953 1 96.81 43 LYS B O 1
ATOM 1942 N N . SER B 1 44 ? 2.514 16.109 19.938 1 96.69 44 SER B N 1
ATOM 1943 C CA . SER B 1 44 ? 1.146 16.609 19.953 1 96.69 44 SER B CA 1
ATOM 1944 C C . SER B 1 44 ? 0.135 15.484 19.797 1 96.69 44 SER B C 1
ATOM 1946 O O . SER B 1 44 ? 0.271 14.656 18.891 1 96.69 44 SER B O 1
ATOM 1948 N N . GLU B 1 45 ? -0.876 15.508 20.5 1 94.31 45 GLU B N 1
ATOM 1949 C CA . GLU B 1 45 ? -1.955 14.531 20.375 1 94.31 45 GLU B CA 1
ATOM 1950 C C . GLU B 1 45 ? -2.85 14.844 19.172 1 94.31 45 GLU B C 1
ATOM 1952 O O . GLU B 1 45 ? -3.652 14 18.766 1 94.31 45 GLU B O 1
ATOM 1957 N N . GLU B 1 46 ? -2.703 15.969 18.672 1 95.81 46 GLU B N 1
ATOM 1958 C CA . GLU B 1 46 ? -3.502 16.375 17.516 1 95.81 46 GLU B CA 1
ATOM 1959 C C . GLU B 1 46 ? -3.02 15.703 16.234 1 95.81 46 GLU B C 1
ATOM 1961 O O . GLU B 1 46 ? -3.756 15.625 15.25 1 95.81 46 GLU B O 1
ATOM 1966 N N . TYR B 1 47 ? -1.788 15.242 16.344 1 97.12 47 TYR B N 1
ATOM 1967 C CA . TYR B 1 47 ? -1.185 14.656 15.156 1 97.12 47 TYR B CA 1
ATOM 1968 C C . TYR B 1 47 ? -1.176 13.133 15.242 1 97.12 47 TYR B C 1
ATOM 1970 O O . TYR B 1 47 ? -1.038 12.57 16.328 1 97.12 47 TYR B O 1
ATOM 1978 N N . LEU B 1 48 ? -1.383 12.578 14.094 1 96.31 48 LEU B N 1
ATOM 1979 C CA . LEU B 1 48 ? 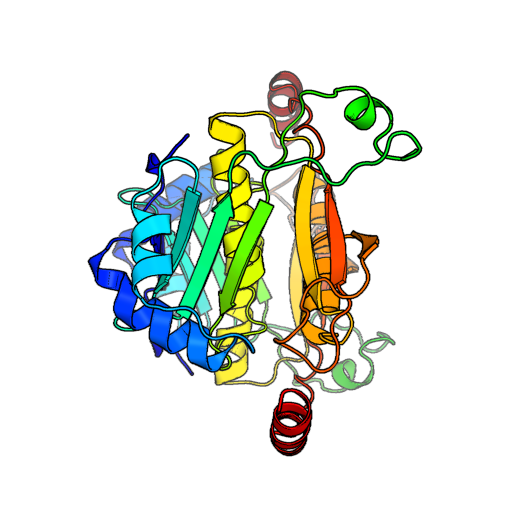-1.039 11.188 13.82 1 96.31 48 LEU B CA 1
ATOM 1980 C C . LEU B 1 48 ? 0.202 11.102 12.938 1 96.31 48 LEU B C 1
ATOM 1982 O O . LEU B 1 48 ? 0.318 11.82 11.953 1 96.31 48 LEU B O 1
ATOM 1986 N N . SER B 1 49 ? 1.162 10.258 13.367 1 98 49 SER B N 1
ATOM 1987 C CA . SER B 1 49 ? 2.369 10.102 12.562 1 98 49 SER B CA 1
ATOM 1988 C C . SER B 1 49 ? 2.736 8.633 12.391 1 98 49 SER B C 1
ATOM 1990 O O . SER B 1 49 ? 2.572 7.836 13.312 1 98 49 SER B O 1
ATOM 1992 N N . LEU B 1 50 ? 3.195 8.273 11.234 1 97.94 50 LEU B N 1
ATOM 1993 C CA . LEU B 1 50 ? 3.686 6.945 10.875 1 97.94 50 LEU B CA 1
ATOM 1994 C C . LEU B 1 50 ? 4.93 7.043 10 1 97.94 50 LEU B C 1
ATOM 1996 O O . LEU B 1 50 ? 5.098 8.008 9.258 1 97.94 50 LEU B O 1
ATOM 2000 N N . ALA B 1 51 ? 5.711 6 10.133 1 98.38 51 ALA B N 1
ATOM 2001 C CA . ALA B 1 51 ? 6.926 5.957 9.328 1 98.38 51 ALA B CA 1
ATOM 2002 C C . ALA B 1 51 ? 7.242 4.527 8.891 1 98.38 51 ALA B C 1
ATOM 2004 O O . ALA B 1 51 ? 6.746 3.568 9.484 1 98.38 51 ALA B O 1
ATOM 2005 N N . ILE B 1 52 ? 7.965 4.422 7.84 1 98.19 52 ILE B N 1
ATOM 2006 C CA . ILE B 1 52 ? 8.523 3.168 7.348 1 98.19 52 ILE B CA 1
ATOM 2007 C C . ILE B 1 52 ? 10.055 3.23 7.398 1 98.19 52 ILE B C 1
ATOM 2009 O O . ILE B 1 52 ? 10.656 4.195 6.918 1 98.19 52 ILE B O 1
ATOM 2013 N N . PHE B 1 53 ? 10.602 2.219 7.992 1 97.88 53 PHE B N 1
ATOM 2014 C CA . PHE B 1 53 ? 12.047 2.113 8.117 1 97.88 53 PHE B CA 1
ATOM 2015 C C . PHE B 1 53 ? 12.555 0.834 7.457 1 97.88 53 PHE B C 1
ATOM 2017 O O . PHE B 1 53 ? 11.859 -0.181 7.441 1 97.88 53 PHE B O 1
ATOM 2024 N N . ASP B 1 54 ? 13.703 0.927 6.879 1 94.12 54 ASP B N 1
ATOM 2025 C CA . ASP B 1 54 ? 14.453 -0.319 6.746 1 94.12 54 ASP B CA 1
ATOM 2026 C C . ASP B 1 54 ? 15.32 -0.57 7.98 1 94.12 54 ASP B C 1
ATOM 2028 O O . ASP B 1 54 ? 14.984 -0.127 9.078 1 94.12 54 ASP B O 1
ATOM 2032 N N . GLN B 1 55 ? 16.312 -1.373 7.953 1 86.12 55 GLN B N 1
ATOM 2033 C CA . GLN B 1 55 ? 17.094 -1.733 9.133 1 86.12 55 GLN B CA 1
ATOM 2034 C C . GLN B 1 55 ? 17.75 -0.503 9.758 1 86.12 55 GLN B C 1
ATOM 2036 O O . GLN B 1 55 ? 17.812 -0.385 10.984 1 86.12 55 GLN B O 1
ATOM 2041 N N . LEU B 1 56 ? 18 0.556 9.023 1 86.25 56 LEU B N 1
ATOM 2042 C CA . LEU B 1 56 ? 18.797 1.65 9.562 1 86.25 56 LEU B CA 1
ATOM 2043 C C . LEU B 1 56 ? 18.203 3 9.164 1 86.25 56 LEU B C 1
ATOM 2045 O O . LEU B 1 56 ? 18.406 3.996 9.867 1 86.25 56 LEU B O 1
ATOM 2049 N N . ASN B 1 57 ? 17.438 2.98 8.164 1 94.44 57 ASN B N 1
ATOM 2050 C CA . ASN B 1 57 ? 17.125 4.27 7.562 1 94.44 57 ASN B CA 1
ATOM 2051 C C . ASN B 1 57 ? 15.609 4.5 7.5 1 94.44 57 ASN B C 1
ATOM 2053 O O . ASN B 1 57 ? 14.844 3.566 7.258 1 94.44 57 ASN B O 1
ATOM 2057 N N . LEU B 1 58 ? 15.312 5.758 7.699 1 98 58 LEU B N 1
ATOM 2058 C CA . LEU B 1 58 ? 13.945 6.203 7.414 1 98 58 LEU B CA 1
ATOM 2059 C C . LEU B 1 58 ? 13.688 6.234 5.91 1 98 58 LEU B C 1
ATOM 2061 O O . LEU B 1 58 ? 14.414 6.902 5.168 1 98 58 LEU B O 1
ATOM 2065 N N . LEU B 1 59 ? 12.68 5.496 5.469 1 98.06 59 LEU B N 1
ATOM 2066 C CA . LEU B 1 59 ? 12.344 5.438 4.047 1 98.06 59 LEU B CA 1
ATOM 2067 C C . LEU B 1 59 ? 11.234 6.43 3.713 1 98.06 59 LEU B C 1
ATOM 2069 O O . LEU B 1 59 ? 11.148 6.91 2.58 1 98.06 59 LEU B O 1
ATOM 2073 N N . GLY B 1 60 ? 10.391 6.691 4.641 1 98.56 60 GLY B N 1
ATOM 2074 C CA . GLY B 1 60 ? 9.273 7.609 4.449 1 98.56 60 GLY B CA 1
ATOM 2075 C C . GLY B 1 60 ? 8.477 7.848 5.719 1 98.56 60 GLY B C 1
ATOM 2076 O O . GLY B 1 60 ? 8.617 7.113 6.695 1 98.56 60 GLY B O 1
ATOM 2077 N N . PHE B 1 61 ? 7.66 8.906 5.703 1 98.69 61 PHE B N 1
ATOM 2078 C CA . PHE B 1 61 ? 6.852 9.258 6.867 1 98.69 61 PHE B CA 1
ATOM 2079 C C . PHE B 1 61 ? 5.609 10.039 6.449 1 98.69 61 PHE B C 1
ATOM 2081 O O . PHE B 1 61 ? 5.523 10.516 5.312 1 98.69 61 PHE B O 1
ATOM 2088 N N . ILE B 1 62 ? 4.652 10.133 7.391 1 98.56 62 ILE B N 1
ATOM 2089 C CA . ILE B 1 62 ? 3.457 10.945 7.195 1 98.56 62 ILE B CA 1
ATOM 2090 C C . ILE B 1 62 ? 3.049 11.594 8.516 1 98.56 62 ILE B C 1
ATOM 2092 O O . ILE B 1 62 ? 3.148 10.969 9.578 1 98.56 62 ILE B O 1
ATOM 2096 N N . PHE B 1 63 ? 2.703 12.82 8.461 1 98.38 63 PHE B N 1
ATOM 2097 C CA . PHE B 1 63 ? 2.02 13.523 9.547 1 98.38 63 PHE B CA 1
ATOM 2098 C C . PHE B 1 63 ? 0.611 13.922 9.125 1 98.38 63 PHE B C 1
ATOM 2100 O O . PHE B 1 63 ? 0.421 14.516 8.055 1 98.38 63 PHE B O 1
ATOM 2107 N N . VAL B 1 64 ? -0.364 13.625 9.945 1 98.12 64 VAL B N 1
ATOM 2108 C CA . VAL B 1 64 ? -1.767 13.953 9.711 1 98.12 64 VAL B CA 1
ATOM 2109 C C . VAL B 1 64 ? -2.33 14.703 10.914 1 98.12 64 VAL B C 1
ATOM 2111 O O . VAL B 1 64 ? -2.176 14.266 12.062 1 98.12 64 VAL B O 1
ATOM 2114 N N . ILE B 1 65 ? -2.895 15.852 10.703 1 97.75 65 ILE B N 1
ATOM 2115 C CA . ILE B 1 65 ? -3.691 16.5 11.742 1 97.75 65 ILE B CA 1
ATOM 2116 C C . ILE B 1 65 ? -5.062 15.836 11.828 1 97.75 65 ILE B C 1
ATOM 2118 O O . ILE B 1 65 ? -5.824 15.836 10.859 1 97.75 65 ILE B O 1
ATOM 2122 N N . LYS B 1 66 ? -5.402 15.328 12.922 1 96.44 66 LYS B N 1
ATOM 2123 C CA . LYS B 1 66 ? -6.598 14.5 13.078 1 96.44 66 LYS B CA 1
ATOM 2124 C C . LYS B 1 66 ? -7.863 15.312 12.82 1 96.44 66 LYS B C 1
ATOM 2126 O O . LYS B 1 66 ? -8.797 14.836 12.172 1 96.44 66 LYS B O 1
ATOM 2131 N N . LYS B 1 67 ? -7.902 16.453 13.32 1 94.5 67 LYS B N 1
ATOM 2132 C CA . LYS B 1 67 ? -9.016 17.375 13.156 1 94.5 67 LYS B CA 1
ATOM 2133 C C . LYS B 1 67 ? -8.516 18.766 12.75 1 94.5 67 LYS B C 1
ATOM 2135 O O . LYS B 1 67 ? -7.859 19.453 13.539 1 94.5 67 LYS B O 1
ATOM 2140 N N . TYR B 1 68 ? -8.844 19.109 11.547 1 94.12 68 TYR B N 1
ATOM 2141 C CA . TYR B 1 68 ? -8.398 20.391 11.016 1 94.12 68 TYR B CA 1
ATOM 2142 C C . TYR B 1 68 ? -9.57 21.172 10.422 1 94.12 68 TYR B C 1
ATOM 2144 O O . TYR B 1 68 ? -10.672 20.641 10.281 1 94.12 68 TYR B O 1
ATOM 2152 N N . ARG B 1 69 ? -9.352 22.438 10.172 1 89.88 69 ARG B N 1
ATOM 2153 C CA . ARG B 1 69 ? -10.391 23.281 9.586 1 89.88 69 ARG B CA 1
ATOM 2154 C C . ARG B 1 69 ? -10.891 22.703 8.266 1 89.88 69 ARG B C 1
ATOM 2156 O O . ARG B 1 69 ? -10.086 22.297 7.422 1 89.88 69 ARG B O 1
ATOM 2163 N N . SER B 1 70 ? -12.141 22.688 8.062 1 87.75 70 SER B N 1
ATOM 2164 C CA . SER B 1 70 ? -12.734 22.125 6.852 1 87.75 70 SER B CA 1
ATOM 2165 C C . SER B 1 70 ? -12.477 23.016 5.641 1 87.75 70 SER B C 1
ATOM 2167 O O . SER B 1 70 ? -12.609 24.234 5.719 1 87.75 70 SER B O 1
ATOM 2169 N N . PRO B 1 71 ? -12.086 22.406 4.504 1 85.88 71 PRO B N 1
ATOM 2170 C CA . PRO B 1 71 ? -11.898 23.188 3.273 1 85.88 71 PRO B CA 1
ATOM 2171 C C . PRO B 1 71 ? -13.211 23.453 2.543 1 85.88 71 PRO B C 1
ATOM 2173 O O . PRO B 1 71 ? -13.219 24.172 1.54 1 85.88 71 PRO B O 1
ATOM 2176 N N . LEU B 1 72 ? -14.281 22.859 2.945 1 82.62 72 LEU B N 1
ATOM 2177 C CA . LEU B 1 72 ? -15.547 22.906 2.223 1 82.62 72 LEU B CA 1
ATOM 2178 C C . LEU B 1 72 ? -16.203 24.281 2.346 1 82.62 72 LEU B C 1
ATOM 2180 O O . LEU B 1 72 ? -16.172 24.891 3.416 1 82.62 72 LEU B O 1
ATOM 2184 N N . THR B 1 73 ? -16.672 24.688 1.199 1 75.31 73 THR B N 1
ATOM 2185 C CA . THR B 1 73 ? -17.438 25.938 1.145 1 75.31 73 THR B CA 1
ATOM 2186 C C . THR B 1 73 ? -18.938 25.641 1.095 1 75.31 73 THR B C 1
ATOM 2188 O O . THR B 1 73 ? -19.344 24.547 0.7 1 75.31 73 THR B O 1
ATOM 2191 N N . PRO B 1 74 ? -19.719 26.422 1.613 1 65.69 74 PRO B N 1
ATOM 2192 C CA . PRO B 1 74 ? -21.172 26.203 1.623 1 65.69 74 PRO B CA 1
ATOM 2193 C C . PRO B 1 74 ? -21.703 25.766 0.264 1 65.69 74 PRO B C 1
ATOM 2195 O O . PRO B 1 74 ? -22.719 25.062 0.196 1 65.69 74 PRO B O 1
ATOM 2198 N N . ASN B 1 75 ? -21.188 26 -0.854 1 61.56 75 ASN B N 1
ATOM 2199 C CA . ASN B 1 75 ? -21.719 25.672 -2.176 1 61.56 75 ASN B CA 1
ATOM 2200 C C . ASN B 1 75 ? -21.125 24.375 -2.715 1 61.56 75 ASN B C 1
ATOM 2202 O O . ASN B 1 75 ? -21.266 24.062 -3.896 1 61.56 75 ASN B O 1
ATOM 2206 N N . SER B 1 76 ? -20.547 23.609 -1.795 1 61.53 76 SER B N 1
ATOM 2207 C CA . SER B 1 76 ? -19.906 22.391 -2.285 1 61.53 76 SER B CA 1
ATOM 2208 C C . SER B 1 76 ? -20.906 21.25 -2.418 1 61.53 76 SER B C 1
ATOM 2210 O O . SER B 1 76 ? -21.547 20.859 -1.438 1 61.53 76 SER B O 1
ATOM 2212 N N . SER B 1 77 ? -21.281 20.844 -3.635 1 58.94 77 SER B N 1
ATOM 2213 C CA . SER B 1 77 ? -22.344 19.906 -3.955 1 58.94 77 SER B CA 1
ATOM 2214 C C . SER B 1 77 ? -22.016 18.5 -3.48 1 58.94 77 SER B C 1
ATOM 2216 O O . SER B 1 77 ? -22.875 17.797 -2.953 1 58.94 77 SER B O 1
ATOM 2218 N N . ASP B 1 78 ? -20.875 18.094 -3.742 1 58.84 78 ASP B N 1
ATOM 2219 C CA . ASP B 1 78 ? -20.562 16.672 -3.553 1 58.84 78 ASP B CA 1
ATOM 2220 C C . ASP B 1 78 ? -20.438 16.344 -2.07 1 58.84 78 ASP B C 1
ATOM 2222 O O . ASP B 1 78 ? -20.547 15.172 -1.686 1 58.84 78 ASP B O 1
ATOM 2226 N N . PHE B 1 79 ? -20.328 17.359 -1.276 1 61.22 79 PHE B N 1
ATOM 2227 C CA . PHE B 1 79 ? -20.203 17.125 0.158 1 61.22 79 PHE B CA 1
ATOM 2228 C C . PHE B 1 79 ? -21.188 17.984 0.934 1 61.22 79 PHE B C 1
ATOM 2230 O O . PHE B 1 79 ? -20.906 18.406 2.061 1 61.22 79 PHE B O 1
ATOM 2237 N N . GLU B 1 80 ? -22.172 18.219 0.188 1 58.66 80 GLU B N 1
ATOM 2238 C CA . GLU B 1 80 ? -23.156 19.172 0.688 1 58.66 80 GLU B CA 1
ATOM 2239 C C . GLU B 1 80 ? -23.562 18.844 2.127 1 58.66 80 GLU B C 1
ATOM 2241 O O . GLU B 1 80 ? -23.688 19.75 2.955 1 58.66 80 GLU B O 1
ATOM 2246 N N . GLU B 1 81 ? -23.812 17.578 2.262 1 58.56 81 GLU B N 1
ATOM 2247 C CA . GLU B 1 81 ? -24.266 17.234 3.607 1 58.56 81 GLU B CA 1
ATOM 2248 C C . GLU B 1 81 ? -23.188 17.547 4.645 1 58.56 81 GLU B C 1
ATOM 2250 O O . GLU B 1 81 ? -23.5 17.953 5.762 1 58.56 81 GLU B O 1
ATOM 2255 N N . LEU B 1 82 ? -22.016 17.391 4.238 1 60.22 82 LEU B N 1
ATOM 2256 C CA . LEU B 1 82 ? -20.938 17.625 5.184 1 60.22 82 LEU B CA 1
ATOM 2257 C C . LEU B 1 82 ? -20.641 19.109 5.328 1 60.22 82 LEU B C 1
ATOM 2259 O O . LEU B 1 82 ? -20.266 19.562 6.406 1 60.22 82 LEU B O 1
ATOM 2263 N N . ALA B 1 83 ? -20.938 19.734 4.23 1 59.41 83 ALA B N 1
ATOM 2264 C CA . ALA B 1 83 ? -20.703 21.188 4.238 1 59.41 83 ALA B CA 1
ATOM 2265 C C . ALA B 1 83 ? -21.594 21.875 5.262 1 59.41 83 ALA B C 1
ATOM 2267 O O . ALA B 1 83 ? -21.203 22.891 5.84 1 59.41 83 ALA B O 1
ATOM 2268 N N . GLN B 1 84 ? -22.641 21.172 5.441 1 56.75 84 GLN B N 1
ATOM 2269 C CA . GLN B 1 84 ? -23.578 21.844 6.328 1 56.75 84 GLN B CA 1
ATOM 2270 C C . GLN B 1 84 ? -23.172 21.688 7.789 1 56.75 84 GLN B C 1
ATOM 2272 O O . GLN B 1 84 ? -23.594 22.453 8.648 1 56.75 84 GLN B O 1
ATOM 2277 N N . ALA B 1 85 ? -22.25 20.719 7.887 1 60.03 85 ALA B N 1
ATOM 2278 C CA . ALA B 1 85 ? -21.922 20.625 9.305 1 60.03 85 ALA B CA 1
ATOM 2279 C C . ALA B 1 85 ? -20.75 21.547 9.664 1 60.03 85 ALA B C 1
ATOM 2281 O O . ALA B 1 85 ? -19.594 21.188 9.43 1 60.03 85 ALA B O 1
ATOM 2282 N N . LYS B 1 86 ? -21.016 22.812 10.102 1 60.69 86 LYS B N 1
ATOM 2283 C CA . LYS B 1 86 ? -20.062 23.844 10.516 1 60.69 86 LYS B CA 1
ATOM 2284 C C . LYS B 1 86 ? -19.031 23.297 11.492 1 60.69 86 LYS B C 1
ATOM 2286 O O . LYS B 1 86 ? -17.922 23.812 11.586 1 60.69 86 LYS B O 1
ATOM 2291 N N . GLU B 1 87 ? -19.281 22.109 12.016 1 75.62 87 GLU B N 1
ATOM 2292 C CA . GLU B 1 87 ? -18.453 21.641 13.117 1 75.62 87 GLU B CA 1
ATOM 2293 C C . GLU B 1 87 ? -17.578 20.453 12.695 1 75.62 87 GLU B C 1
ATOM 2295 O O . GLU B 1 87 ? -16.672 20.047 13.43 1 75.62 87 GLU B O 1
ATOM 2300 N N . TYR B 1 88 ? -17.797 20.188 11.359 1 82.5 88 TYR B N 1
ATOM 2301 C CA . TYR B 1 88 ? -17.031 19.016 10.984 1 82.5 88 TYR B CA 1
ATOM 2302 C C . TYR B 1 88 ? -15.57 19.391 10.711 1 82.5 88 TYR B C 1
ATOM 2304 O O . TYR B 1 88 ? -15.297 20.312 9.945 1 82.5 88 TYR B O 1
ATOM 2312 N N . ARG B 1 89 ? -14.617 18.75 11.398 1 90.06 89 ARG B N 1
ATOM 2313 C CA . ARG B 1 89 ? -13.188 18.922 11.195 1 90.06 89 ARG B CA 1
ATOM 2314 C C . ARG B 1 89 ? -12.555 17.656 10.656 1 90.06 89 ARG B C 1
ATOM 2316 O O . ARG B 1 89 ? -12.336 16.688 11.398 1 90.06 89 ARG B O 1
ATOM 2323 N N . PRO B 1 90 ? -12.289 17.703 9.367 1 93.12 90 PRO B N 1
ATOM 2324 C CA . PRO B 1 90 ? -11.711 16.5 8.75 1 93.12 90 PRO B CA 1
ATOM 2325 C C . PRO B 1 90 ? -10.219 16.359 9.023 1 93.12 90 PRO B C 1
ATOM 2327 O O . PRO B 1 90 ? -9.547 17.344 9.352 1 93.12 90 PRO B O 1
ATOM 2330 N N . PRO B 1 91 ? -9.742 15.125 8.906 1 96.12 91 PRO B N 1
ATOM 2331 C CA . PRO B 1 91 ? -8.289 14.961 8.945 1 96.12 91 PRO B CA 1
ATOM 2332 C C . PRO B 1 91 ? -7.59 15.641 7.77 1 96.12 91 PRO B C 1
ATOM 2334 O O . PRO B 1 91 ? -8.164 15.75 6.688 1 96.12 91 PRO B O 1
ATOM 2337 N N . TYR B 1 92 ? -6.328 16.062 8.062 1 97.62 92 TYR B N 1
ATOM 2338 C CA . TYR B 1 92 ? -5.531 16.828 7.113 1 97.62 92 TYR B CA 1
ATOM 2339 C C . TYR B 1 92 ? -4.109 16.281 7.035 1 97.62 92 TYR B C 1
ATOM 2341 O O . TYR B 1 92 ? -3.418 16.188 8.047 1 97.62 92 TYR B O 1
ATOM 2349 N N . ILE B 1 93 ? -3.711 15.867 5.844 1 98.12 93 ILE B N 1
ATOM 2350 C CA . ILE B 1 93 ? -2.322 15.453 5.664 1 98.12 93 ILE B CA 1
ATOM 2351 C C . ILE B 1 93 ? -1.423 16.688 5.613 1 98.12 93 ILE B C 1
ATOM 2353 O O . ILE B 1 93 ? -1.432 17.438 4.629 1 98.12 93 ILE B O 1
ATOM 2357 N N . SER B 1 94 ? -0.642 16.844 6.617 1 96.44 94 SER B N 1
ATOM 2358 C CA . SER B 1 94 ? 0.252 18 6.707 1 96.44 94 SER B CA 1
ATOM 2359 C C . SER B 1 94 ? 1.513 17.781 5.875 1 96.44 94 SER B C 1
ATOM 2361 O O . SER B 1 94 ? 1.886 18.641 5.07 1 96.44 94 SER B O 1
ATOM 2363 N N . THR B 1 95 ? 2.16 16.672 6.098 1 95.94 95 THR B N 1
ATOM 2364 C CA . THR B 1 95 ? 3.359 16.328 5.34 1 95.94 95 THR B CA 1
ATOM 2365 C C . THR B 1 95 ? 3.434 14.828 5.086 1 95.94 95 THR B C 1
ATOM 2367 O O . THR B 1 95 ? 3.01 14.031 5.926 1 95.94 95 THR B O 1
ATOM 2370 N N . ILE B 1 96 ? 3.916 14.484 3.99 1 97.69 96 ILE B N 1
ATOM 2371 C CA . ILE B 1 96 ? 4.254 13.109 3.633 1 97.69 96 ILE B CA 1
ATOM 2372 C C . ILE B 1 96 ? 5.473 13.102 2.711 1 97.69 96 ILE B C 1
ATOM 2374 O O . ILE B 1 96 ? 5.539 13.875 1.749 1 97.69 96 ILE B O 1
ATOM 2378 N N . GLY B 1 97 ? 6.441 12.359 3.109 1 97.31 97 GLY B N 1
ATOM 2379 C CA . GLY B 1 97 ? 7.66 12.258 2.324 1 97.31 97 GLY B CA 1
ATOM 2380 C C . GLY B 1 97 ? 8.188 10.844 2.213 1 97.31 97 GLY B C 1
ATOM 2381 O O . GLY B 1 97 ? 8.148 10.086 3.186 1 97.31 97 GLY B O 1
ATOM 2382 N N . ILE B 1 98 ? 8.594 10.461 1.029 1 97.81 98 ILE B N 1
ATOM 2383 C CA . ILE B 1 98 ? 9.227 9.18 0.742 1 97.81 98 ILE B CA 1
ATOM 2384 C C . ILE B 1 98 ? 10.602 9.414 0.12 1 97.81 98 ILE B C 1
ATOM 2386 O O . ILE B 1 98 ? 10.758 10.281 -0.748 1 97.81 98 ILE B O 1
ATOM 2390 N N . ARG B 1 99 ? 11.57 8.672 0.575 1 96.62 99 ARG B N 1
ATOM 2391 C CA . ARG B 1 99 ? 12.891 8.766 -0.033 1 96.62 99 ARG B CA 1
ATOM 2392 C C . ARG B 1 99 ? 12.812 8.594 -1.546 1 96.62 99 ARG B C 1
ATOM 2394 O O . ARG B 1 99 ? 12.133 7.688 -2.039 1 96.62 99 ARG B O 1
ATOM 2401 N N . PRO B 1 100 ? 13.523 9.453 -2.285 1 94.62 100 PRO B N 1
ATOM 2402 C CA . PRO B 1 100 ? 13.43 9.414 -3.746 1 94.62 100 PRO B CA 1
ATOM 2403 C C . PRO B 1 100 ? 13.727 8.031 -4.316 1 94.62 100 PRO B C 1
ATOM 2405 O O . PRO B 1 100 ? 13.023 7.566 -5.215 1 94.62 100 PRO B O 1
ATOM 2408 N N . SER B 1 101 ? 14.688 7.336 -3.793 1 92.69 101 SER B N 1
ATOM 2409 C CA . SER B 1 101 ? 15.094 6.02 -4.281 1 92.69 101 SER B CA 1
ATOM 2410 C C . SER B 1 101 ? 14.008 4.98 -4.031 1 92.69 101 SER B C 1
ATOM 2412 O O . SER B 1 101 ? 14.055 3.879 -4.582 1 92.69 101 SER B O 1
ATOM 2414 N N . HIS B 1 102 ? 13.016 5.332 -3.219 1 94.25 102 HIS B N 1
ATOM 2415 C CA . HIS B 1 102 ? 12 4.359 -2.834 1 94.25 102 HIS B CA 1
ATOM 2416 C C . HIS B 1 102 ? 10.617 4.801 -3.293 1 94.25 102 HIS B C 1
ATOM 2418 O O . HIS B 1 102 ? 9.609 4.215 -2.893 1 94.25 102 HIS B O 1
ATOM 2424 N N . GLN B 1 103 ? 10.562 5.859 -4.062 1 93.88 103 GLN B N 1
ATOM 2425 C CA . GLN B 1 103 ? 9.289 6.316 -4.598 1 93.88 103 GLN B CA 1
ATOM 2426 C C . GLN B 1 103 ? 8.789 5.387 -5.699 1 93.88 103 GLN B C 1
ATOM 2428 O O . GLN B 1 103 ? 9.578 4.66 -6.309 1 93.88 103 GLN B O 1
ATOM 2433 N N . GLY B 1 104 ? 7.449 5.316 -5.84 1 91.19 104 GLY B N 1
ATOM 2434 C CA . GLY B 1 104 ? 6.863 4.465 -6.863 1 91.19 104 GLY B CA 1
ATOM 2435 C C . GLY B 1 104 ? 6.746 3.014 -6.438 1 91.19 104 GLY B C 1
ATOM 2436 O O . GLY B 1 104 ? 6.41 2.148 -7.246 1 91.19 104 GLY B O 1
ATOM 2437 N N . ARG B 1 105 ? 6.992 2.777 -5.164 1 92.88 105 ARG B N 1
ATOM 2438 C CA . ARG B 1 105 ? 6.965 1.41 -4.652 1 92.88 105 ARG B CA 1
ATOM 2439 C C . ARG B 1 105 ? 5.742 1.177 -3.773 1 92.88 105 ARG B C 1
ATOM 2441 O O . ARG B 1 105 ? 5.641 0.148 -3.102 1 92.88 105 ARG B O 1
ATOM 2448 N N . GLY B 1 106 ? 4.902 2.15 -3.678 1 95.5 106 GLY B N 1
ATOM 2449 C CA . GLY B 1 106 ? 3.662 1.989 -2.938 1 95.5 106 GLY B CA 1
ATOM 2450 C C . GLY B 1 106 ? 3.785 2.367 -1.475 1 95.5 106 GLY B C 1
ATOM 2451 O O . GLY B 1 106 ? 2.834 2.211 -0.705 1 95.5 106 GLY B O 1
ATOM 2452 N N . LEU B 1 107 ? 4.941 2.9 -1.029 1 97.44 107 LEU B N 1
ATOM 2453 C CA . LEU B 1 107 ? 5.156 3.23 0.376 1 97.44 107 LEU B CA 1
ATOM 2454 C C . LEU B 1 107 ? 4.223 4.352 0.821 1 97.44 107 LEU B C 1
ATOM 2456 O O . LEU B 1 107 ? 3.619 4.273 1.894 1 97.44 107 LEU B O 1
ATOM 2460 N N . GLY B 1 108 ? 4.086 5.383 -0 1 97.88 108 GLY B N 1
ATOM 2461 C CA . GLY B 1 108 ? 3.213 6.5 0.331 1 97.88 108 GLY B CA 1
ATOM 2462 C C . GLY B 1 108 ? 1.757 6.098 0.469 1 97.88 108 GLY B C 1
ATOM 2463 O O . GLY B 1 108 ? 1.098 6.461 1.445 1 97.88 108 GLY B O 1
ATOM 2464 N N . ALA B 1 109 ? 1.313 5.371 -0.52 1 97 109 ALA B N 1
ATOM 2465 C CA . ALA B 1 109 ? -0.066 4.891 -0.499 1 97 109 ALA B CA 1
ATOM 2466 C C . ALA B 1 109 ? -0.332 4.039 0.741 1 97 109 ALA B C 1
ATOM 2468 O O . ALA B 1 109 ? -1.403 4.133 1.345 1 97 109 ALA B O 1
ATOM 2469 N N . PHE B 1 110 ? 0.622 3.248 1.081 1 97.81 110 PHE B N 1
ATOM 2470 C CA . PHE B 1 110 ? 0.476 2.377 2.242 1 97.81 110 PHE B CA 1
ATOM 2471 C C . PHE B 1 110 ? 0.39 3.195 3.523 1 97.81 110 PHE B C 1
ATOM 2473 O O . PHE B 1 110 ? -0.455 2.93 4.383 1 97.81 110 PHE B O 1
ATOM 2480 N N . LEU B 1 111 ? 1.259 4.199 3.697 1 98.06 111 LEU B N 1
ATOM 2481 C CA . LEU B 1 111 ? 1.224 5.066 4.871 1 98.06 111 LEU B CA 1
ATOM 2482 C C . LEU B 1 111 ? -0.133 5.746 5 1 98.06 111 LEU B C 1
ATOM 2484 O O . LEU B 1 111 ? -0.697 5.812 6.098 1 98.06 111 LEU B O 1
ATOM 2488 N N . ILE B 1 112 ? -0.685 6.234 3.891 1 97.38 112 ILE B N 1
ATOM 2489 C CA . ILE B 1 112 ? -1.974 6.914 3.902 1 97.38 112 ILE B CA 1
ATOM 2490 C C . ILE B 1 112 ? -3.072 5.934 4.305 1 97.38 112 ILE B C 1
ATOM 2492 O O . ILE B 1 112 ? -3.951 6.27 5.105 1 97.38 112 ILE B O 1
ATOM 2496 N N . SER B 1 113 ? -3.033 4.742 3.795 1 95.69 113 SER B N 1
ATOM 2497 C CA . SER B 1 113 ? -4.039 3.736 4.117 1 95.69 113 SER B CA 1
ATOM 2498 C C . SER B 1 113 ? -4.004 3.371 5.598 1 95.69 113 SER B C 1
ATOM 2500 O O . SER B 1 113 ? -5.055 3.215 6.227 1 95.69 113 SER B O 1
ATOM 2502 N N . GLN B 1 114 ? -2.785 3.17 6.109 1 95.81 114 GLN B N 1
ATOM 2503 C CA . GLN B 1 114 ? -2.668 2.848 7.527 1 95.81 114 GLN B CA 1
ATOM 2504 C C . GLN B 1 114 ? -3.129 4.016 8.398 1 95.81 114 GLN B C 1
ATOM 2506 O O . GLN B 1 114 ? -3.754 3.812 9.438 1 95.81 114 GLN B O 1
ATOM 2511 N N . ALA B 1 115 ? -2.764 5.254 7.996 1 95.44 115 ALA B N 1
ATOM 2512 C CA . ALA B 1 115 ? -3.238 6.43 8.719 1 95.44 115 ALA B CA 1
ATOM 2513 C C . ALA B 1 115 ? -4.762 6.48 8.75 1 95.44 115 ALA B C 1
ATOM 2515 O O . ALA B 1 115 ? -5.359 6.758 9.789 1 95.44 115 ALA B O 1
ATOM 2516 N N . LYS B 1 116 ? -5.355 6.203 7.609 1 93.62 116 LYS B N 1
ATOM 2517 C CA . LYS B 1 116 ? -6.812 6.168 7.512 1 93.62 116 LYS B CA 1
ATOM 2518 C C . LYS B 1 116 ? -7.402 5.164 8.5 1 93.62 116 LYS B C 1
ATOM 2520 O O . LYS B 1 116 ? -8.383 5.465 9.188 1 93.62 116 LYS B O 1
ATOM 2525 N N . HIS B 1 117 ? -6.848 4.039 8.508 1 92.12 117 HIS B N 1
ATOM 2526 C CA . HIS B 1 117 ? -7.34 3.008 9.414 1 92.12 117 HIS B CA 1
ATOM 2527 C C . HIS B 1 117 ? -7.301 3.484 10.867 1 92.12 117 HIS B C 1
ATOM 2529 O O . HIS B 1 117 ? -8.258 3.287 11.617 1 92.12 117 HIS B O 1
ATOM 2535 N N . ILE B 1 118 ? -6.215 4.105 11.273 1 92.62 118 ILE B N 1
ATOM 2536 C CA . ILE B 1 118 ? -6.059 4.59 12.641 1 92.62 118 ILE B CA 1
ATOM 2537 C C . ILE B 1 118 ? -7.105 5.664 12.93 1 92.62 118 ILE B C 1
ATOM 2539 O O . ILE B 1 118 ? -7.699 5.684 14.008 1 92.62 118 ILE B O 1
ATOM 2543 N N . LEU B 1 119 ? -7.305 6.531 11.961 1 92.06 119 LEU B N 1
ATOM 2544 C CA . LEU B 1 119 ? -8.281 7.605 12.117 1 92.06 119 LEU B CA 1
ATOM 2545 C C . LEU B 1 119 ? -9.68 7.043 12.352 1 92.06 119 LEU B C 1
ATOM 2547 O O . LEU B 1 119 ? -10.445 7.594 13.141 1 92.06 119 LEU B O 1
ATOM 2551 N N . PHE B 1 120 ? -10.008 5.957 11.742 1 88.69 120 PHE B N 1
ATOM 2552 C CA . PHE B 1 120 ? -11.336 5.359 11.805 1 88.69 120 PHE B CA 1
ATOM 2553 C C . PHE B 1 120 ? -11.547 4.66 13.141 1 88.69 120 PHE B C 1
ATOM 2555 O O . PHE B 1 120 ? -12.688 4.398 13.539 1 88.69 120 PHE B O 1
ATOM 2562 N N . LEU B 1 121 ? -10.469 4.297 13.797 1 84.69 121 LEU B N 1
ATOM 2563 C CA . LEU B 1 121 ? -10.586 3.637 15.094 1 84.69 121 LEU B CA 1
ATOM 2564 C C . LEU B 1 121 ? -11.211 4.57 16.125 1 84.69 121 LEU B C 1
ATOM 2566 O O . LEU B 1 121 ? -11.859 4.117 17.062 1 84.69 121 LEU B O 1
ATOM 2570 N N . ASN B 1 122 ? -10.984 5.844 15.93 1 80.25 122 ASN B N 1
ATOM 2571 C CA . ASN B 1 122 ? -11.391 6.773 16.984 1 80.25 122 ASN B CA 1
ATOM 2572 C C . ASN B 1 122 ? -12.469 7.73 16.5 1 80.25 122 ASN B C 1
ATOM 2574 O O . ASN B 1 122 ? -13.055 8.469 17.297 1 80.25 122 ASN B O 1
ATOM 2578 N N . ASP B 1 123 ? -12.641 7.77 15.211 1 84.25 123 ASP B N 1
ATOM 2579 C CA . ASP B 1 123 ? -13.578 8.719 14.617 1 84.25 123 ASP B CA 1
ATOM 2580 C C . ASP B 1 123 ? -14.266 8.117 13.398 1 84.25 123 ASP B C 1
ATOM 2582 O O . ASP B 1 123 ? -14.172 6.914 13.148 1 84.25 123 ASP B O 1
ATOM 2586 N N . ASP B 1 124 ? -15.094 8.922 12.758 1 83.19 124 ASP B N 1
ATOM 2587 C CA . ASP B 1 124 ? -15.758 8.562 11.508 1 83.19 124 ASP B CA 1
ATOM 2588 C C . ASP B 1 124 ? -15.57 9.648 10.453 1 83.19 124 ASP B C 1
ATOM 2590 O O . ASP B 1 124 ? -16.547 10.281 10.031 1 83.19 124 ASP B O 1
ATOM 2594 N N . PRO B 1 125 ? -14.312 9.812 10.172 1 87.75 125 PRO B N 1
ATOM 2595 C CA . PRO B 1 125 ? -14.086 10.867 9.18 1 87.75 125 PRO B CA 1
ATOM 2596 C C . PRO B 1 125 ? -14.75 10.555 7.84 1 87.75 125 PRO B C 1
ATOM 2598 O O . PRO B 1 125 ? -14.789 9.398 7.414 1 87.75 125 PRO B O 1
ATOM 2601 N N . LYS B 1 126 ? -15.203 11.57 7.211 1 86.12 126 LYS B N 1
ATOM 2602 C CA . LYS B 1 126 ? -15.898 11.43 5.934 1 86.12 126 LYS B CA 1
ATOM 2603 C C . LYS B 1 126 ? -14.93 11.562 4.766 1 86.12 126 LYS B C 1
ATOM 2605 O O . LYS B 1 126 ? -15.164 11.008 3.689 1 86.12 126 LYS B O 1
ATOM 2610 N N . PHE B 1 127 ? -13.953 12.367 5.031 1 90.62 127 PHE B N 1
ATOM 2611 C CA . PHE B 1 127 ? -12.922 12.539 4.016 1 90.62 127 PHE B CA 1
ATOM 2612 C C . PHE B 1 127 ? -11.617 13.016 4.645 1 90.62 127 PHE B C 1
ATOM 2614 O O . PHE B 1 127 ? -11.594 13.398 5.816 1 90.62 127 PHE B O 1
ATOM 2621 N N . ILE B 1 128 ? -10.539 12.898 3.947 1 94.62 128 ILE B N 1
ATOM 2622 C CA . ILE B 1 128 ? -9.242 13.461 4.273 1 94.62 128 ILE B CA 1
ATOM 2623 C C . ILE B 1 128 ? -8.781 14.383 3.146 1 94.62 128 ILE B C 1
ATOM 2625 O O . ILE B 1 128 ? -9.172 14.203 1.992 1 94.62 128 ILE B O 1
ATOM 2629 N N . TYR B 1 129 ? -8.039 15.398 3.521 1 95.38 129 TYR B N 1
ATOM 2630 C CA . TYR B 1 129 ? -7.652 16.312 2.457 1 95.38 129 TYR B CA 1
ATOM 2631 C C . TYR B 1 129 ? -6.238 16.844 2.678 1 95.38 129 TYR B C 1
ATOM 2633 O O . TYR B 1 129 ? -5.594 16.5 3.672 1 95.38 129 TYR B O 1
ATOM 2641 N N . LEU B 1 130 ? -5.691 17.5 1.718 1 96.69 130 LEU B N 1
ATOM 2642 C CA . LEU B 1 130 ? -4.348 18.062 1.745 1 96.69 130 LEU B CA 1
ATOM 2643 C C . LEU B 1 130 ? -4.234 19.25 0.791 1 96.69 130 LEU B C 1
ATOM 2645 O O . LEU B 1 130 ? -5.152 19.516 0.009 1 96.69 130 LEU B O 1
ATOM 2649 N N . HIS B 1 131 ? -3.203 20.016 0.916 1 94.38 131 HIS B N 1
ATOM 2650 C CA . HIS B 1 131 ? -2.754 21.016 -0.05 1 94.38 131 HIS B CA 1
ATOM 2651 C C . HIS B 1 131 ? -1.529 20.516 -0.816 1 94.38 131 HIS B C 1
ATOM 2653 O O . HIS B 1 131 ? -0.63 19.906 -0.233 1 94.38 131 HIS B O 1
ATOM 2659 N N . VAL B 1 132 ? -1.507 20.75 -2.078 1 93.5 132 VAL B N 1
ATOM 2660 C CA . VAL B 1 132 ? -0.369 20.391 -2.916 1 93.5 132 VAL B CA 1
ATOM 2661 C C . VAL B 1 132 ? -0.089 21.5 -3.922 1 93.5 132 VAL B C 1
ATOM 2663 O O . VAL B 1 132 ? -1.018 22.078 -4.492 1 93.5 132 VAL B O 1
ATOM 2666 N N . MET B 1 133 ? 1.155 21.75 -4.109 1 90.19 133 MET B N 1
ATOM 2667 C CA . MET B 1 133 ? 1.529 22.781 -5.082 1 90.19 133 MET B CA 1
ATOM 2668 C C . MET B 1 133 ? 1.026 22.406 -6.477 1 90.19 133 MET B C 1
ATOM 2670 O O . MET B 1 133 ? 1.189 21.281 -6.922 1 90.19 133 MET B O 1
ATOM 2674 N N . THR B 1 134 ? 0.517 23.406 -7.176 1 90.44 134 THR B N 1
ATOM 2675 C CA . THR B 1 134 ? -0.066 23.172 -8.492 1 90.44 134 THR B CA 1
ATOM 2676 C C . THR B 1 134 ? 1.001 22.703 -9.477 1 90.44 134 THR B C 1
ATOM 2678 O O . THR B 1 134 ? 0.699 21.984 -10.43 1 90.44 134 THR B O 1
ATOM 2681 N N . ALA B 1 135 ? 2.209 23.062 -9.219 1 87.38 135 ALA B N 1
ATOM 2682 C CA . ALA B 1 135 ? 3.305 22.75 -10.125 1 87.38 135 ALA B CA 1
ATOM 2683 C C . ALA B 1 135 ? 3.842 21.344 -9.859 1 87.38 135 ALA B C 1
ATOM 2685 O O . ALA B 1 135 ? 4.609 20.797 -10.656 1 87.38 135 ALA B O 1
ATOM 2686 N N . ASN B 1 136 ? 3.49 20.734 -8.75 1 88.75 136 ASN B N 1
ATOM 2687 C CA . ASN B 1 136 ? 3.973 19.406 -8.383 1 88.75 136 ASN B CA 1
ATOM 2688 C C . ASN B 1 136 ? 3.158 18.297 -9.062 1 88.75 136 ASN B C 1
ATOM 2690 O O . ASN B 1 136 ? 2.434 17.562 -8.391 1 88.75 136 ASN B O 1
ATOM 2694 N N . GLU B 1 137 ? 3.363 18.109 -10.273 1 90.62 137 GLU B N 1
ATOM 2695 C CA . GLU B 1 137 ? 2.578 17.188 -11.086 1 90.62 137 GLU B CA 1
ATOM 2696 C C . GLU B 1 137 ? 2.727 15.75 -10.594 1 90.62 137 GLU B C 1
ATOM 2698 O O . GLU B 1 137 ? 1.768 14.969 -10.617 1 90.62 137 GLU B O 1
ATOM 2703 N N . ASN B 1 138 ? 3.879 15.438 -10.18 1 89.75 138 ASN B N 1
ATOM 2704 C CA . ASN B 1 138 ? 4.129 14.086 -9.695 1 89.75 138 ASN B CA 1
ATOM 2705 C C . ASN B 1 138 ? 3.275 13.766 -8.469 1 89.75 138 ASN B C 1
ATOM 2707 O O . ASN B 1 138 ? 2.652 12.703 -8.398 1 89.75 138 ASN B O 1
ATOM 2711 N N . ALA B 1 139 ? 3.266 14.664 -7.547 1 93 139 ALA B N 1
ATOM 2712 C CA . ALA B 1 139 ? 2.455 14.461 -6.348 1 93 139 ALA B CA 1
ATOM 2713 C C . ALA B 1 139 ? 0.968 14.43 -6.691 1 93 139 ALA B C 1
ATOM 2715 O O . ALA B 1 139 ? 0.224 13.594 -6.168 1 93 139 ALA B O 1
ATOM 2716 N N . ILE B 1 140 ? 0.581 15.328 -7.559 1 94.19 140 ILE B N 1
ATOM 2717 C CA . ILE B 1 140 ? -0.82 15.398 -7.961 1 94.19 140 ILE B CA 1
ATOM 2718 C C . ILE B 1 140 ? -1.243 14.062 -8.578 1 94.19 140 ILE B C 1
ATOM 2720 O O . ILE B 1 140 ? -2.279 13.508 -8.211 1 94.19 140 ILE B O 1
ATOM 2724 N N . ARG B 1 141 ? -0.514 13.539 -9.445 1 94.25 141 ARG B N 1
ATOM 2725 C CA . ARG B 1 141 ? -0.802 12.266 -10.086 1 94.25 141 ARG B CA 1
ATOM 2726 C C . ARG B 1 141 ? -0.848 11.133 -9.055 1 94.25 141 ARG B C 1
ATOM 2728 O O . ARG B 1 141 ? -1.705 10.25 -9.133 1 94.25 141 ARG B O 1
ATOM 2735 N N . PHE B 1 142 ? 0.062 11.18 -8.172 1 94.06 142 PHE B N 1
ATOM 2736 C CA . PHE B 1 142 ? 0.1 10.203 -7.09 1 94.06 142 PHE B CA 1
ATOM 2737 C C . PHE B 1 142 ? -1.202 10.219 -6.297 1 94.06 142 PHE B C 1
ATOM 2739 O O . PHE B 1 142 ? -1.822 9.172 -6.094 1 94.06 142 PHE B O 1
ATOM 2746 N N . TYR B 1 143 ? -1.564 11.391 -5.875 1 96.69 143 TYR B N 1
ATOM 2747 C CA . TYR B 1 143 ? -2.77 11.516 -5.062 1 96.69 143 TYR B CA 1
ATOM 2748 C C . TYR B 1 143 ? -4.004 11.102 -5.852 1 96.69 143 TYR B C 1
ATOM 2750 O O . TYR B 1 143 ? -4.891 10.43 -5.316 1 96.69 143 TYR B O 1
ATOM 2758 N N . GLU B 1 144 ? -4.059 11.477 -7.102 1 95.12 144 GLU B N 1
ATOM 2759 C CA . GLU B 1 144 ? -5.184 11.078 -7.945 1 95.12 144 GLU B CA 1
ATOM 2760 C C . GLU B 1 144 ? -5.258 9.562 -8.078 1 95.12 144 GLU B C 1
ATOM 2762 O O . GLU B 1 144 ? -6.344 8.984 -8.016 1 95.12 144 GLU B O 1
ATOM 2767 N N . ARG B 1 145 ? -4.207 8.93 -8.234 1 92.12 145 ARG B N 1
ATOM 2768 C CA . ARG B 1 145 ? -4.141 7.484 -8.422 1 92.12 145 ARG B CA 1
ATOM 2769 C C . ARG B 1 145 ? -4.688 6.75 -7.199 1 92.12 145 ARG B C 1
ATOM 2771 O O . ARG B 1 145 ? -5.27 5.672 -7.328 1 92.12 145 ARG B O 1
ATOM 2778 N N . ILE B 1 146 ? -4.559 7.402 -6.078 1 92.69 146 ILE B N 1
ATOM 2779 C CA . ILE B 1 146 ? -4.98 6.68 -4.883 1 92.69 146 ILE B CA 1
ATOM 2780 C C . ILE B 1 146 ? -6.328 7.215 -4.406 1 92.69 146 ILE B C 1
ATOM 2782 O O . ILE B 1 146 ? -6.73 6.977 -3.264 1 92.69 146 ILE B O 1
ATOM 2786 N N . GLY B 1 147 ? -6.996 8.008 -5.227 1 92.44 147 GLY B N 1
ATOM 2787 C CA . GLY B 1 147 ? -8.406 8.273 -4.996 1 92.44 147 GLY B CA 1
ATOM 2788 C C . GLY B 1 147 ? -8.68 9.703 -4.578 1 92.44 147 GLY B C 1
ATOM 2789 O O . GLY B 1 147 ? -9.82 10.062 -4.285 1 92.44 147 GLY B O 1
ATOM 2790 N N . PHE B 1 148 ? -7.648 10.578 -4.496 1 95.56 148 PHE B N 1
ATOM 2791 C CA . PHE B 1 148 ? -7.879 11.992 -4.25 1 95.56 148 PHE B CA 1
ATOM 2792 C C . PHE B 1 148 ? -8.398 12.688 -5.504 1 95.56 148 PHE B C 1
ATOM 2794 O O . PHE B 1 148 ? -8.125 12.242 -6.621 1 95.56 148 PHE B O 1
ATOM 2801 N N . GLN B 1 149 ? -9.117 13.742 -5.242 1 93.5 149 GLN B N 1
ATOM 2802 C CA . GLN B 1 149 ? -9.617 14.586 -6.324 1 93.5 149 GLN B CA 1
ATOM 2803 C C . GLN B 1 149 ? -9.328 16.062 -6.051 1 93.5 149 GLN B C 1
ATOM 2805 O O . GLN B 1 149 ? -9.406 16.516 -4.906 1 93.5 149 GLN B O 1
ATOM 2810 N N . LYS B 1 150 ? -9.062 16.797 -7.109 1 93.69 150 LYS B N 1
ATOM 2811 C CA . LYS B 1 150 ? -8.93 18.25 -6.969 1 93.69 150 LYS B CA 1
ATOM 2812 C C . LYS B 1 150 ? -10.258 18.875 -6.562 1 93.69 150 LYS B C 1
ATOM 2814 O O . LYS B 1 150 ? -11.281 18.656 -7.215 1 93.69 150 LYS B O 1
ATOM 2819 N N . TYR B 1 151 ? -10.18 19.516 -5.531 1 90.06 151 TYR B N 1
ATOM 2820 C CA . TYR B 1 151 ? -11.383 20.172 -5.055 1 90.06 151 TYR B CA 1
ATOM 2821 C C . TYR B 1 151 ? -11.391 21.656 -5.441 1 90.06 151 TYR B C 1
ATOM 2823 O O . TYR B 1 151 ? -12.359 22.141 -6.023 1 90.06 151 TYR B O 1
ATOM 2831 N N . ARG B 1 152 ? -10.297 22.344 -5.055 1 90.38 152 ARG B N 1
ATOM 2832 C CA . ARG B 1 152 ? -10.227 23.781 -5.285 1 90.38 152 ARG B CA 1
ATOM 2833 C C . ARG B 1 152 ? -8.781 24.25 -5.406 1 90.38 152 ARG B C 1
ATOM 2835 O O . ARG B 1 152 ? -7.891 23.703 -4.75 1 90.38 152 ARG B O 1
ATOM 2842 N N . LYS B 1 153 ? -8.68 25.281 -6.219 1 91.62 153 LYS B N 1
ATOM 2843 C CA . LYS B 1 153 ? -7.383 25.953 -6.297 1 91.62 153 LYS B CA 1
ATOM 2844 C C . LYS B 1 153 ? -7.316 27.141 -5.34 1 91.62 153 LYS B C 1
ATOM 2846 O O . LYS B 1 153 ? -8.266 27.922 -5.25 1 91.62 153 LYS B O 1
ATOM 2851 N N . VAL B 1 154 ? -6.254 27.219 -4.574 1 89 154 VAL B N 1
ATOM 2852 C CA . VAL B 1 154 ? -6.027 28.328 -3.65 1 89 154 VAL B CA 1
ATOM 2853 C C . VAL B 1 154 ? -4.82 29.141 -4.109 1 89 154 VAL B C 1
ATOM 2855 O O . VAL B 1 154 ? -3.707 28.609 -4.203 1 89 154 VAL B O 1
ATOM 2858 N N . LYS B 1 155 ? -5.02 30.375 -4.32 1 87.19 155 LYS B N 1
ATOM 2859 C CA . LYS B 1 155 ? -3.953 31.25 -4.797 1 87.19 155 LYS B CA 1
ATOM 2860 C C . LYS B 1 155 ? -3.014 31.641 -3.662 1 87.19 155 LYS B C 1
ATOM 2862 O O . LYS B 1 155 ? -3.463 31.922 -2.547 1 87.19 155 LYS B O 1
ATOM 2867 N N . ASN B 1 156 ? -1.702 31.672 -3.955 1 80.56 156 ASN B N 1
ATOM 2868 C CA . ASN B 1 156 ? -0.638 32.188 -3.094 1 80.56 156 ASN B CA 1
ATOM 2869 C C . ASN B 1 156 ? -0.606 31.453 -1.754 1 80.56 156 ASN B C 1
ATOM 2871 O O . ASN B 1 156 ? -0.401 32.062 -0.71 1 80.56 156 ASN B O 1
ATOM 2875 N N . TYR B 1 157 ? -1.021 30.234 -1.81 1 75.06 157 TYR B N 1
ATOM 2876 C CA . TYR B 1 157 ? -1 29.422 -0.6 1 75.06 157 TYR B CA 1
ATOM 2877 C C . TYR B 1 157 ? 0.418 29.297 -0.057 1 75.06 157 TYR B C 1
ATOM 2879 O O . TYR B 1 157 ? 0.644 29.422 1.147 1 75.06 157 TYR B O 1
ATOM 2887 N N . TYR B 1 158 ? 1.353 29.109 -0.873 1 69.88 158 TYR B N 1
ATOM 2888 C CA . TYR B 1 158 ? 2.748 28.906 -0.501 1 69.88 158 TYR B CA 1
ATOM 2889 C C . TYR B 1 158 ? 3.551 30.188 -0.682 1 69.88 158 TYR B C 1
ATOM 2891 O O . TYR B 1 158 ? 4.715 30.156 -1.082 1 69.88 158 TYR B O 1
ATOM 2899 N N . GLN B 1 159 ? 3.016 31.234 -0.528 1 67.06 159 GLN B N 1
ATOM 2900 C CA . GLN B 1 159 ? 3.711 32.5 -0.73 1 67.06 159 GLN B CA 1
ATOM 2901 C C . GLN B 1 159 ? 5.043 32.531 0.015 1 67.06 159 GLN B C 1
ATOM 2903 O O . GLN B 1 159 ? 5.105 32.156 1.194 1 67.06 159 GLN B O 1
ATOM 2908 N N . GLY B 1 160 ? 6.082 32.875 -0.765 1 60.81 160 GLY B N 1
ATOM 2909 C CA . GLY B 1 160 ? 7.414 33.062 -0.212 1 60.81 160 GLY B CA 1
ATOM 2910 C C . GLY B 1 160 ? 8.258 31.812 -0.272 1 60.81 160 GLY B C 1
ATOM 2911 O O . GLY B 1 160 ? 9.477 31.859 -0.062 1 60.81 160 GLY B O 1
ATOM 2912 N N . CYS B 1 161 ? 7.535 30.719 -0.513 1 57.53 161 CYS B N 1
ATOM 2913 C CA . CYS B 1 161 ? 8.297 29.469 -0.456 1 57.53 161 CYS B CA 1
ATOM 2914 C C . CYS B 1 161 ? 8.523 28.906 -1.854 1 57.53 161 CYS B C 1
ATOM 2916 O O . CYS B 1 161 ? 9.398 28.062 -2.053 1 57.53 161 CYS B O 1
ATOM 2918 N N . SER B 1 162 ? 7.707 29.391 -2.689 1 59.53 162 SER B N 1
ATOM 2919 C CA . SER B 1 162 ? 7.824 28.828 -4.031 1 59.53 162 SER B CA 1
ATOM 2920 C C . SER B 1 162 ? 7.469 29.859 -5.094 1 59.53 162 SER B C 1
ATOM 2922 O O . SER B 1 162 ? 6.719 30.797 -4.824 1 59.53 162 SER B O 1
ATOM 2924 N N . ILE B 1 163 ? 8.078 29.734 -6.18 1 64 163 ILE B N 1
ATOM 2925 C CA . ILE B 1 163 ? 7.754 30.578 -7.332 1 64 163 ILE B CA 1
ATOM 2926 C C . ILE B 1 163 ? 6.363 30.203 -7.852 1 64 163 ILE B C 1
ATOM 2928 O O . ILE B 1 163 ? 5.758 30.969 -8.602 1 64 163 ILE B O 1
ATOM 2932 N N . TYR B 1 164 ? 5.965 29.047 -7.621 1 66.12 164 TYR B N 1
ATOM 2933 C CA . TYR B 1 164 ? 4.602 28.609 -7.902 1 66.12 164 TYR B CA 1
ATOM 2934 C C . TYR B 1 164 ? 3.766 28.578 -6.625 1 66.12 164 TYR B C 1
ATOM 2936 O O . TYR B 1 164 ? 3.623 27.516 -6 1 66.12 164 TYR B O 1
ATOM 2944 N N . PRO B 1 165 ? 3.188 29.594 -6.352 1 76.75 165 PRO B N 1
ATOM 2945 C CA . PRO B 1 165 ? 2.664 29.719 -4.992 1 76.75 165 PRO B CA 1
ATOM 2946 C C . PRO B 1 165 ? 1.275 29.094 -4.836 1 76.75 165 PRO B C 1
ATOM 2948 O O . PRO B 1 165 ? 0.793 28.938 -3.713 1 76.75 165 PRO B O 1
ATOM 2951 N N . ASP B 1 166 ? 0.674 28.672 -6 1 89.06 166 ASP B N 1
ATOM 2952 C CA . ASP B 1 166 ? -0.705 28.203 -5.898 1 89.06 166 ASP B CA 1
ATOM 2953 C C . ASP B 1 166 ? -0.759 26.734 -5.461 1 89.06 166 ASP B C 1
ATOM 2955 O O . ASP B 1 166 ? 0.17 25.969 -5.727 1 89.06 166 ASP B O 1
ATOM 2959 N N . ALA B 1 167 ? -1.857 26.422 -4.746 1 92.62 167 ALA B N 1
ATOM 2960 C CA . ALA B 1 167 ? -2.049 25.062 -4.277 1 92.62 167 ALA B CA 1
ATOM 2961 C C . ALA B 1 167 ? -3.42 24.516 -4.684 1 92.62 167 ALA B C 1
ATOM 2963 O O . ALA B 1 167 ? -4.371 25.297 -4.84 1 92.62 167 ALA B O 1
ATOM 2964 N N . TYR B 1 168 ? -3.465 23.266 -4.98 1 94.38 168 TYR B N 1
ATOM 2965 C CA . TYR B 1 168 ? -4.746 22.578 -5.02 1 94.38 168 TYR B CA 1
ATOM 2966 C C . TYR B 1 168 ? -5.102 22 -3.652 1 94.38 168 TYR B C 1
ATOM 2968 O O . TYR B 1 168 ? -4.238 21.484 -2.949 1 94.38 168 TYR B O 1
ATOM 2976 N N . ILE B 1 169 ? -6.312 22.188 -3.303 1 94.75 169 ILE B N 1
ATOM 2977 C CA . ILE B 1 169 ? -6.891 21.328 -2.27 1 94.75 169 ILE B CA 1
ATOM 2978 C C . ILE B 1 169 ? -7.379 20.031 -2.895 1 94.75 169 ILE B C 1
ATOM 2980 O O . ILE B 1 169 ? -8.195 20.047 -3.82 1 94.75 169 ILE B O 1
ATOM 2984 N N . MET B 1 170 ? -6.828 18.953 -2.391 1 96.31 170 MET B N 1
ATOM 2985 C CA . MET B 1 170 ? -7.281 17.656 -2.855 1 96.31 170 MET B CA 1
ATOM 2986 C C . MET B 1 170 ? -7.969 16.891 -1.731 1 96.31 170 MET B C 1
ATOM 2988 O O . MET B 1 170 ? -7.523 16.922 -0.583 1 96.31 170 MET B O 1
ATOM 2992 N N . ILE B 1 171 ? -9.086 16.203 -2.145 1 93.62 171 ILE B N 1
ATOM 2993 C CA . ILE B 1 171 ? -9.922 15.516 -1.161 1 93.62 171 ILE B CA 1
ATOM 2994 C C . ILE B 1 171 ? -10.062 14.047 -1.541 1 93.62 171 ILE B C 1
ATOM 2996 O O . ILE B 1 171 ? -10.219 13.719 -2.719 1 93.62 171 ILE B O 1
ATOM 3000 N N . LYS B 1 172 ? -9.984 13.195 -0.587 1 94.38 172 LYS B N 1
ATOM 3001 C CA . LYS B 1 172 ? -10.305 11.781 -0.739 1 94.38 172 LYS B CA 1
ATOM 3002 C C . LYS B 1 172 ? -11.469 11.383 0.158 1 94.38 172 LYS B C 1
ATOM 3004 O O . LYS B 1 172 ? -11.328 11.328 1.382 1 94.38 172 LYS B O 1
ATOM 3009 N N . PRO B 1 173 ? -12.578 11.094 -0.43 1 89.62 173 PRO B N 1
ATOM 3010 C CA . PRO B 1 173 ? -13.727 10.664 0.372 1 89.62 173 PRO B CA 1
ATOM 3011 C C . PRO B 1 173 ? -13.539 9.266 0.965 1 89.62 173 PRO B C 1
ATOM 3013 O O . PRO B 1 173 ? -12.898 8.414 0.352 1 89.62 173 PRO B O 1
ATOM 3016 N N . PHE B 1 174 ? -14.008 9.156 2.158 1 85.38 174 PHE B N 1
ATOM 3017 C CA . PHE B 1 174 ? -14 7.848 2.799 1 85.38 174 PHE B CA 1
ATOM 3018 C C . PHE B 1 174 ? -15.383 7.203 2.732 1 85.38 174 PHE B C 1
ATOM 3020 O O . PHE B 1 174 ? -16.391 7.875 2.93 1 85.38 174 PHE B O 1
ATOM 3027 N N . LYS B 1 175 ? -15.625 6.367 1.837 1 64.19 175 LYS B N 1
ATOM 3028 C CA . LYS B 1 175 ? -16.922 5.703 1.845 1 64.19 175 LYS B CA 1
ATOM 3029 C C . LYS B 1 175 ? -17.125 4.922 3.139 1 64.19 175 LYS B C 1
ATOM 3031 O O . LYS B 1 175 ? -16.188 4.375 3.701 1 64.19 175 LYS B O 1
ATOM 3036 N N . LYS B 1 176 ? -18.266 5.293 3.832 1 49.53 176 LYS B N 1
ATOM 3037 C CA . LYS B 1 176 ? -18.609 4.523 5.027 1 49.53 176 LYS B CA 1
ATOM 3038 C C . LYS B 1 176 ? -18.281 3.047 4.844 1 49.53 176 LYS B C 1
ATOM 3040 O O . LYS B 1 176 ? -18.484 2.486 3.766 1 49.53 176 LYS B O 1
ATOM 3045 N N . ARG B 1 177 ? -17.344 2.627 5.492 1 46.38 177 ARG B N 1
ATOM 3046 C CA . ARG B 1 177 ? -17.297 1.169 5.559 1 46.38 177 ARG B CA 1
ATOM 3047 C C . ARG B 1 177 ? -18.703 0.58 5.48 1 46.38 177 ARG B C 1
ATOM 3049 O O . ARG B 1 177 ? -19.562 0.875 6.32 1 46.38 177 ARG B O 1
ATOM 3056 N N . GLU B 1 178 ? -19.5 0.699 4.457 1 34.69 178 GLU B N 1
ATOM 3057 C CA . GLU B 1 178 ? -20.719 -0.096 4.625 1 34.69 178 GLU B CA 1
ATOM 3058 C C . GLU B 1 178 ? -20.516 -1.208 5.648 1 34.69 178 GLU B C 1
ATOM 3060 O O . GLU B 1 178 ? -19.438 -1.807 5.715 1 34.69 178 GLU B O 1
ATOM 3065 N N . ASN B 1 179 ? -21.156 -1.113 6.812 1 33.66 179 ASN B N 1
ATOM 3066 C CA . ASN B 1 179 ? -21.328 -2.299 7.645 1 33.66 179 ASN B CA 1
ATOM 3067 C C . ASN B 1 179 ? -21.25 -3.58 6.82 1 33.66 179 ASN B C 1
ATOM 3069 O O . ASN B 1 179 ? -22.109 -3.842 5.984 1 33.66 179 ASN B O 1
ATOM 3073 N N . ILE B 1 180 ? -20.25 -3.928 6.281 1 33.84 180 ILE B N 1
ATOM 3074 C CA . ILE B 1 180 ? -20.375 -5.328 5.898 1 33.84 180 ILE B CA 1
ATOM 3075 C C . ILE B 1 180 ? -21.375 -6.027 6.816 1 33.84 180 ILE B C 1
ATOM 3077 O O . ILE B 1 180 ? -21.203 -6.051 8.039 1 33.84 180 ILE B O 1
ATOM 3081 N N . ASP B 1 181 ? -22.609 -5.852 6.688 1 30.36 181 ASP B N 1
ATOM 3082 C CA . ASP B 1 181 ? -23.531 -6.77 7.344 1 30.36 181 ASP B CA 1
ATOM 3083 C C . ASP B 1 181 ? -22.859 -8.109 7.641 1 30.36 181 ASP B C 1
ATOM 3085 O O . ASP B 1 181 ? -22.531 -8.859 6.723 1 30.36 181 ASP B O 1
ATOM 3089 N N . ILE B 1 182 ? -22.156 -8.227 8.641 1 31.86 182 ILE B N 1
ATOM 3090 C CA . ILE B 1 182 ? -21.719 -9.469 9.266 1 31.86 182 ILE B CA 1
ATOM 3091 C C . ILE B 1 182 ? -22.672 -10.602 8.891 1 31.86 182 ILE B C 1
ATOM 3093 O O . ILE B 1 182 ? -22.297 -11.781 8.961 1 31.86 182 ILE B O 1
ATOM 3097 N N . ASN B 1 183 ? -23.922 -10.367 8.742 1 32.34 183 ASN B N 1
ATOM 3098 C CA . ASN B 1 183 ? -24.906 -11.352 8.32 1 32.34 183 ASN B CA 1
ATOM 3099 C C . ASN B 1 183 ? -24.672 -11.805 6.883 1 32.34 183 ASN B C 1
ATOM 3101 O O . ASN B 1 183 ? -25.062 -12.914 6.508 1 32.34 183 ASN B O 1
ATOM 3105 N N . GLU B 1 184 ? -24.25 -11.016 6.059 1 32.38 184 GLU B N 1
ATOM 3106 C CA . GLU B 1 184 ? -23.984 -11.5 4.707 1 32.38 184 GLU B CA 1
ATOM 3107 C C . GLU B 1 184 ? -22.625 -12.172 4.613 1 32.38 184 GLU B C 1
ATOM 3109 O O . GLU B 1 184 ? -22.391 -13.008 3.736 1 32.38 184 GLU B O 1
ATOM 3114 N N . LEU B 1 185 ? -21.625 -11.891 5.367 1 31.42 185 LEU B N 1
ATOM 3115 C CA . LEU B 1 185 ? -20.438 -12.742 5.477 1 31.42 185 LEU B CA 1
ATOM 3116 C C . LEU B 1 185 ? -20.812 -14.117 6.016 1 31.42 185 LEU B C 1
ATOM 3118 O O . LEU B 1 185 ? -20.078 -15.086 5.816 1 31.42 185 LEU B O 1
ATOM 3122 N N . LYS B 1 186 ? -21.656 -14.164 6.945 1 31.39 186 LYS B N 1
ATOM 3123 C CA . LYS B 1 186 ? -22.203 -15.453 7.375 1 31.39 186 LYS B CA 1
ATOM 3124 C C . LYS B 1 186 ? -22.844 -16.188 6.211 1 31.39 186 LYS B C 1
ATOM 3126 O O . LYS B 1 186 ? -22.953 -17.422 6.234 1 31.39 186 LYS B O 1
ATOM 3131 N N . SER B 1 187 ? -23.531 -15.492 5.367 1 31.89 187 SER B N 1
ATOM 3132 C CA . SER B 1 187 ? -24.203 -16.203 4.289 1 31.89 187 SER B CA 1
ATOM 3133 C C . SER B 1 187 ? -23.234 -16.641 3.213 1 31.89 187 SER B C 1
ATOM 3135 O O . SER B 1 187 ? -23.422 -17.688 2.57 1 31.89 187 SER B O 1
ATOM 3137 N N . ASN B 1 188 ? -22.188 -15.875 2.902 1 32.5 188 ASN B N 1
ATOM 3138 C CA . ASN B 1 188 ? -21.344 -16.344 1.812 1 32.5 188 ASN B CA 1
ATOM 3139 C C . ASN B 1 188 ? -20.328 -17.375 2.299 1 32.5 188 ASN B C 1
ATOM 3141 O O . ASN B 1 188 ? -19.453 -17.797 1.542 1 32.5 188 ASN B O 1
ATOM 3145 N N . LYS B 1 189 ? -20.016 -17.531 3.48 1 32.97 189 LYS B N 1
ATOM 3146 C CA . LYS B 1 189 ? -19.406 -18.781 3.957 1 32.97 189 LYS B CA 1
ATOM 3147 C C . LYS B 1 189 ? -20.172 -20 3.465 1 32.97 189 LYS B C 1
ATOM 3149 O O . LYS B 1 189 ? -19.688 -21.125 3.531 1 32.97 189 LYS B O 1
ATOM 3154 N N . GLU B 1 190 ? -21.484 -19.844 3.305 1 30.05 190 GLU B N 1
ATOM 3155 C CA . GLU B 1 190 ? -22.25 -21.016 2.875 1 30.05 190 GLU B CA 1
ATOM 3156 C C . GLU B 1 190 ? -21.797 -21.5 1.505 1 30.05 190 GLU B C 1
ATOM 3158 O O . GLU B 1 190 ? -22 -22.672 1.154 1 30.05 190 GLU B O 1
ATOM 3163 N N . ASN B 1 191 ? -21.375 -20.578 0.604 1 29.53 191 ASN B N 1
ATOM 3164 C CA . ASN B 1 191 ? -21.219 -21.094 -0.748 1 29.53 191 ASN B CA 1
ATOM 3165 C C . ASN B 1 191 ? -19.828 -21.688 -0.948 1 29.53 191 ASN B C 1
ATOM 3167 O O . ASN B 1 191 ? -19.484 -22.125 -2.053 1 29.53 191 ASN B O 1
ATOM 3171 N N . TRP B 1 192 ? -18.859 -21.391 -0.068 1 28.19 192 TRP B N 1
ATOM 3172 C CA . TRP B 1 192 ? -17.672 -22.188 -0.338 1 28.19 192 TRP B CA 1
ATOM 3173 C C . TRP B 1 192 ? -17.875 -23.625 0.159 1 28.19 192 TRP B C 1
ATOM 3175 O O . TRP B 1 192 ? -17.078 -24.516 -0.175 1 28.19 192 TRP B O 1
ATOM 3185 N N . ILE B 1 193 ? -18.75 -23.844 0.966 1 23.75 193 ILE B N 1
ATOM 3186 C CA . ILE B 1 193 ? -19 -25.25 1.244 1 23.75 193 ILE B CA 1
ATOM 3187 C C . ILE B 1 193 ? -19.625 -25.922 0.019 1 23.75 193 ILE B C 1
ATOM 3189 O O . ILE B 1 193 ? -20.594 -25.406 -0.543 1 23.75 193 ILE B O 1
#

Solvent-accessible surface area (backbone atoms only — not comparable to full-atom values): 21528 Å² total; per-residue (Å²): 124,54,83,71,53,49,48,29,39,34,33,66,65,52,74,88,44,34,64,60,49,39,56,49,41,60,70,71,39,86,57,81,69,59,58,64,57,54,42,49,45,64,70,34,83,56,38,46,48,38,30,36,24,36,84,84,44,78,42,30,40,39,36,28,32,54,64,30,85,57,86,67,47,84,84,37,71,94,44,36,78,57,38,66,38,84,77,53,44,35,30,30,50,74,47,71,49,57,39,76,93,53,56,94,44,47,56,66,63,40,54,51,35,47,49,50,49,49,50,48,56,80,45,79,63,55,36,39,33,36,74,42,48,63,80,42,54,68,58,52,52,53,42,41,74,75,56,32,39,84,70,45,80,39,80,56,64,39,63,89,61,41,95,59,19,31,23,31,32,32,39,29,74,45,72,70,72,66,72,70,51,66,67,54,60,60,52,57,59,53,69,69,98,122,57,83,71,54,51,46,30,38,36,33,67,63,53,73,89,44,33,64,58,48,40,55,49,41,57,72,70,40,84,57,80,69,60,58,63,57,53,43,50,45,64,72,34,85,58,40,45,50,38,30,35,24,35,85,84,43,77,44,30,38,39,37,27,34,54,63,31,86,58,88,68,47,84,84,37,73,94,43,36,78,56,38,66,39,87,80,53,44,34,30,30,50,74,48,70,49,56,40,77,94,55,57,95,44,47,57,68,61,40,52,52,35,48,50,49,51,48,49,48,57,79,44,78,63,56,36,39,33,36,72,41,50,65,80,43,55,69,59,52,51,52,43,41,73,74,56,30,39,84,72,44,79,39,79,56,66,40,62,90,60,41,94,61,19,32,22,30,33,32,37,29,74,44,71,73,72,66,72,68,53,64,67,54,58,60,51,56,57,54,68,75,100

Nearest PDB structures (foldseek):
  5icw-assembly1_B  TM=8.237E-01  e=5.712E-13  Homo sapiens
  5hgz-assembly1_A  TM=7.533E-01  e=1.513E-13  Homo sapiens
  5hh1-assembly1_A-2  TM=8.033E-01  e=5.033E-13  Homo sapiens
  5hh0-assembly1_A-2  TM=8.132E-01  e=2.447E-12  Homo sapiens
  6wf5-assembly1_A  TM=8.129E-01  e=2.812E-10  Homo sapiens